Protein AF-A0A2M6ZY03-F1 (afdb_monomer_lite)

Foldseek 3Di:
DVVVVLVVFDQAFDADDFKDAFFADADDDQDVPDDRHFRKWKPQFAFAWFFFDWFQAADQQQRMGGDPDWDKDFFDADAAPPDQDPPAGRQKMKIKHKDWAPGKGWDGHFQFKGFHDKDWPPWDKTWIATQQRTIIIHTHDDGRDITMMITIIHGDPPRFRFGPPLVPQWQYDAQFDADPVLVVQLVVLLVPDDFLVRSLVSLLLVLQQQADEDNDNHPVSRVVLSCQQNPDPRHNLRSCNVVRYGHQRSSQSNSSSSSSVSGWRKMKTWTFGWKAAPPVNITGDTPLRIGMFMWTQGPVVNGTDTDGSGYPPHPSLDDPPPDPDDINHYHNDDPPPNPDHPVVVVVVVVVVVVVVVVVVADPQLVVQCVVVVHDSVVSVVVVVVVVVQQCDADPVRHGPVVVVVVVVVVVQVVQKDKDKDWDAFAWVVVVFDAFQDPVQVVVCVVVVHPIGRGGTDIDMDIDGDDDDDDPPPPPDPDDD

Structure (mmCIF, N/CA/C/O backbone):
data_AF-A0A2M6ZY03-F1
#
_entry.id   AF-A0A2M6ZY03-F1
#
loop_
_atom_site.group_PDB
_atom_site.id
_atom_site.type_symbol
_atom_site.label_atom_id
_atom_site.label_alt_id
_atom_site.label_comp_id
_atom_site.label_asym_id
_atom_site.label_entity_id
_atom_site.label_seq_id
_atom_site.pdbx_PDB_ins_code
_atom_site.Cartn_x
_atom_site.Cartn_y
_atom_site.Cartn_z
_atom_site.occupancy
_atom_site.B_iso_or_equiv
_atom_site.auth_seq_id
_atom_site.auth_comp_id
_atom_site.auth_asym_id
_atom_site.auth_atom_id
_atom_site.pdbx_PDB_model_num
ATOM 1 N N . TRP A 1 1 ? 9.428 27.928 6.603 1.00 55.44 1 TRP A N 1
ATOM 2 C CA . TRP A 1 1 ? 9.126 26.819 5.678 1.00 55.44 1 TRP A CA 1
ATOM 3 C C . TRP A 1 1 ? 8.317 25.704 6.337 1.00 55.44 1 TRP A C 1
ATOM 5 O O . TRP A 1 1 ? 7.115 25.720 6.174 1.00 55.44 1 TRP A O 1
ATOM 15 N N . ARG A 1 2 ? 8.885 24.793 7.138 1.00 58.69 2 ARG A N 1
ATOM 16 C CA . ARG A 1 2 ? 8.158 23.638 7.719 1.00 58.69 2 ARG A CA 1
ATOM 17 C C . ARG A 1 2 ? 6.901 23.964 8.543 1.00 58.69 2 ARG A C 1
ATOM 19 O O . ARG A 1 2 ? 5.843 23.416 8.270 1.00 58.69 2 ARG A O 1
ATOM 26 N N . GLU A 1 3 ? 6.987 24.869 9.520 1.00 60.25 3 GLU A N 1
ATOM 27 C CA . GLU A 1 3 ? 5.798 25.325 10.270 1.00 60.25 3 GLU A CA 1
ATOM 28 C C . GLU A 1 3 ? 4.755 25.987 9.355 1.00 60.25 3 GLU A C 1
ATOM 30 O O . GLU A 1 3 ? 3.560 25.937 9.625 1.00 60.25 3 GLU A O 1
ATOM 35 N N . GLU A 1 4 ? 5.196 26.606 8.260 1.00 63.09 4 GLU A N 1
ATOM 36 C CA . GLU A 1 4 ? 4.303 27.214 7.273 1.00 63.09 4 GLU A CA 1
ATOM 37 C C . GLU A 1 4 ? 3.677 26.164 6.348 1.00 63.09 4 GLU A C 1
ATOM 39 O O . GLU A 1 4 ? 2.534 26.339 5.949 1.00 63.09 4 GLU A O 1
ATOM 44 N N . GLU A 1 5 ? 4.375 25.069 6.036 1.00 65.12 5 GLU A N 1
ATOM 45 C CA . GLU A 1 5 ? 3.824 23.937 5.283 1.00 65.12 5 GLU A CA 1
ATOM 46 C C . GLU A 1 5 ? 2.852 23.117 6.141 1.00 65.12 5 GLU A C 1
ATOM 48 O O . GLU A 1 5 ? 1.786 22.754 5.659 1.00 65.12 5 GLU A O 1
ATOM 53 N N . LEU A 1 6 ? 3.128 22.925 7.438 1.00 65.75 6 LEU A N 1
ATOM 54 C CA . LEU A 1 6 ? 2.178 22.312 8.377 1.00 65.75 6 LEU A CA 1
ATOM 55 C C . LEU A 1 6 ? 0.903 23.150 8.544 1.00 65.75 6 LEU A C 1
ATOM 57 O O . LEU A 1 6 ? -0.185 22.592 8.638 1.00 65.75 6 LEU A O 1
ATOM 61 N N . LYS A 1 7 ? 1.006 24.486 8.509 1.00 66.25 7 LYS A N 1
ATOM 62 C CA . LYS A 1 7 ? -0.169 25.379 8.477 1.00 66.25 7 LYS A CA 1
ATOM 63 C C . LYS A 1 7 ? -0.973 25.278 7.177 1.00 66.25 7 LYS A C 1
ATOM 65 O O . LYS A 1 7 ? -2.150 25.626 7.181 1.00 66.25 7 LYS A O 1
ATOM 70 N N . LYS A 1 8 ? -0.351 24.837 6.081 1.00 69.06 8 LYS A N 1
ATOM 71 C CA . LYS A 1 8 ? -1.012 24.572 4.792 1.00 69.06 8 LYS A CA 1
ATOM 72 C C . LYS A 1 8 ? -1.469 23.121 4.651 1.00 69.06 8 LYS A C 1
ATOM 74 O O . LYS A 1 8 ? -2.085 22.796 3.639 1.00 69.06 8 LYS A O 1
ATOM 79 N N . ALA A 1 9 ? -1.144 22.254 5.613 1.00 74.00 9 ALA A N 1
ATOM 80 C CA . ALA A 1 9 ? -1.504 20.851 5.533 1.00 74.00 9 ALA A CA 1
ATOM 81 C C . ALA A 1 9 ? -3.032 20.720 5.438 1.00 74.00 9 ALA A C 1
ATOM 83 O O . ALA A 1 9 ? -3.754 21.433 6.145 1.00 74.00 9 ALA A O 1
ATOM 84 N N . PRO A 1 10 ? -3.532 19.832 4.565 1.00 80.06 10 PRO A N 1
ATOM 85 C CA . PRO A 1 10 ? -4.961 19.619 4.435 1.00 80.06 10 PRO A CA 1
ATOM 86 C C . PRO A 1 10 ? -5.534 19.171 5.779 1.00 80.06 10 PRO A C 1
ATOM 88 O O . PRO A 1 10 ? -5.029 18.252 6.416 1.00 80.06 10 PRO A O 1
ATOM 91 N N . THR A 1 11 ? -6.601 19.841 6.198 1.00 83.88 11 THR A N 1
ATOM 92 C CA . THR A 1 11 ? -7.393 19.503 7.391 1.00 83.88 11 THR A CA 1
ATOM 93 C C . THR A 1 11 ? -8.704 18.815 7.016 1.00 83.88 11 THR A C 1
ATOM 95 O O . THR A 1 11 ? -9.598 18.673 7.846 1.00 83.88 11 THR A O 1
ATOM 98 N N . ARG A 1 12 ? -8.861 18.478 5.730 1.00 85.81 12 ARG A N 1
ATOM 99 C CA . ARG A 1 12 ? -10.113 18.029 5.122 1.00 85.81 12 ARG A CA 1
ATOM 100 C C . ARG A 1 12 ? -9.847 16.951 4.083 1.00 85.81 12 ARG A C 1
ATOM 102 O O . ARG A 1 12 ? -8.774 16.974 3.472 1.00 85.81 12 ARG A O 1
ATOM 109 N N . PRO A 1 13 ? -10.809 16.039 3.876 1.00 87.94 13 PRO A N 1
ATOM 110 C CA . PRO A 1 13 ? -10.695 15.020 2.847 1.00 87.94 13 PRO A CA 1
ATOM 111 C C . PRO A 1 13 ? -10.575 15.674 1.467 1.00 87.94 13 PRO A C 1
ATOM 113 O O . PRO A 1 13 ? -11.275 16.659 1.204 1.00 87.94 13 PRO A O 1
ATOM 116 N N . PRO A 1 14 ? -9.692 15.170 0.592 1.00 84.38 14 PRO A N 1
ATOM 117 C CA . PRO A 1 14 ? -9.584 15.686 -0.760 1.00 84.38 14 PRO A CA 1
ATOM 118 C C . PRO A 1 14 ? -10.818 15.314 -1.595 1.00 84.38 14 PRO A C 1
ATOM 120 O O . PRO A 1 14 ? -11.498 14.309 -1.356 1.00 84.38 14 PRO A O 1
ATOM 123 N N . GLU A 1 15 ? -11.076 16.116 -2.627 1.00 87.00 15 GLU A N 1
ATOM 124 C CA . GLU A 1 15 ? -11.963 15.709 -3.716 1.00 87.00 15 GLU A CA 1
ATOM 125 C C . GLU A 1 15 ? -11.390 14.480 -4.432 1.00 87.00 15 GLU A C 1
ATOM 127 O O . GLU A 1 15 ? -10.179 14.219 -4.420 1.00 87.00 15 GLU A O 1
ATOM 132 N N . LYS A 1 16 ? -12.274 13.723 -5.083 1.00 85.75 16 LYS A N 1
ATOM 133 C CA . LYS A 1 16 ? -11.843 12.610 -5.923 1.00 85.75 16 LYS A CA 1
ATOM 134 C C . LYS A 1 16 ? -10.995 13.112 -7.094 1.00 85.75 16 LYS A C 1
ATOM 136 O O . LYS A 1 16 ? -11.337 14.107 -7.728 1.00 85.75 16 LYS A O 1
ATOM 141 N N . LYS A 1 17 ? -9.891 12.419 -7.380 1.00 90.06 17 LYS A N 1
ATOM 142 C CA . LYS A 1 17 ? -8.967 12.758 -8.468 1.00 90.06 17 LYS A CA 1
ATOM 143 C C . LYS A 1 17 ? -9.110 11.739 -9.589 1.00 90.06 17 LYS A C 1
ATOM 145 O O . LYS A 1 17 ? -9.357 10.573 -9.321 1.00 90.06 17 LYS A O 1
ATOM 150 N N . ASN A 1 18 ? -8.886 12.169 -10.828 1.00 91.25 18 ASN A N 1
ATOM 151 C CA . ASN A 1 18 ? -8.868 11.266 -11.988 1.00 91.25 18 ASN A CA 1
ATOM 152 C C . ASN A 1 18 ? -7.459 10.743 -12.300 1.00 91.25 18 ASN A C 1
ATOM 154 O O . ASN A 1 18 ? -7.290 9.892 -13.170 1.00 91.25 18 ASN A O 1
ATOM 158 N N . GLU A 1 19 ? -6.442 11.270 -11.615 1.00 95.00 19 GLU A N 1
ATOM 159 C CA . GLU A 1 19 ? -5.051 10.892 -11.821 1.00 95.00 19 GLU A CA 1
ATOM 160 C C . GLU A 1 19 ? -4.248 10.871 -10.519 1.00 95.00 19 GLU A C 1
ATOM 162 O O . GLU A 1 19 ? -4.507 11.642 -9.589 1.00 95.00 19 GLU A O 1
ATOM 167 N N . SER A 1 20 ? -3.239 10.002 -10.492 1.00 95.06 20 SER A N 1
ATOM 168 C CA . SER A 1 20 ? -2.201 9.944 -9.466 1.00 95.06 20 SER A CA 1
ATOM 169 C C . SER A 1 20 ? -0.833 9.970 -10.142 1.00 95.06 20 SER A C 1
ATOM 171 O O . SER A 1 20 ? -0.539 9.151 -11.017 1.00 95.06 20 SER A O 1
ATOM 173 N N . LYS A 1 21 ? 0.008 10.932 -9.759 1.00 95.50 21 LYS A N 1
ATOM 174 C CA . LYS A 1 21 ? 1.365 11.056 -10.286 1.00 95.50 21 LYS A CA 1
ATOM 175 C C . LYS A 1 21 ? 2.352 10.458 -9.287 1.00 95.50 21 LYS A C 1
ATOM 177 O O . LYS A 1 21 ? 2.546 11.069 -8.239 1.00 95.50 21 LYS A O 1
ATOM 182 N N . PRO A 1 22 ? 3.009 9.333 -9.611 1.00 95.12 22 PRO A N 1
ATOM 183 C CA . PRO A 1 22 ? 4.049 8.803 -8.753 1.00 95.12 22 PRO A CA 1
ATOM 184 C C . PRO A 1 22 ? 5.265 9.727 -8.777 1.00 95.12 22 PRO A C 1
ATOM 186 O O . PRO A 1 22 ? 5.716 10.191 -9.830 1.00 95.12 22 PRO A O 1
ATOM 189 N N . GLY A 1 23 ? 5.810 9.981 -7.601 1.00 92.81 23 GLY A N 1
ATOM 190 C CA . GLY A 1 23 ? 6.972 10.825 -7.409 1.00 92.81 23 GLY A CA 1
ATOM 191 C C . GLY A 1 23 ? 7.387 10.792 -5.953 1.00 92.81 23 GLY A C 1
ATOM 192 O O . GLY A 1 23 ? 6.607 10.386 -5.107 1.00 92.81 23 GLY A O 1
ATOM 193 N N . VAL A 1 24 ? 8.617 11.216 -5.692 1.00 91.44 24 VAL A N 1
ATOM 194 C CA . VAL A 1 24 ? 9.105 11.386 -4.330 1.00 91.44 24 VAL A CA 1
ATOM 195 C C . VAL A 1 24 ? 8.846 12.800 -3.851 1.00 91.44 24 VAL A C 1
ATOM 197 O O . VAL A 1 24 ? 9.122 13.763 -4.573 1.00 91.44 24 VAL A O 1
ATOM 200 N N . ASP A 1 25 ? 8.389 12.919 -2.612 1.00 84.69 25 ASP A N 1
ATOM 201 C CA . ASP A 1 25 ? 8.231 14.194 -1.923 1.00 84.69 25 ASP A CA 1
ATOM 202 C C . ASP A 1 25 ? 9.199 14.309 -0.739 1.00 84.69 25 ASP A C 1
ATOM 204 O O . ASP A 1 25 ? 9.613 13.300 -0.163 1.00 84.69 25 ASP A O 1
ATOM 208 N N . PRO A 1 26 ? 9.597 15.532 -0.344 1.00 78.31 26 PRO A N 1
ATOM 209 C CA . PRO A 1 26 ? 10.433 15.715 0.832 1.00 78.31 26 PRO A CA 1
ATOM 210 C C . PRO A 1 26 ? 9.731 15.179 2.076 1.00 78.31 26 PRO A C 1
ATOM 212 O O . PRO A 1 26 ? 8.672 15.674 2.465 1.00 78.31 26 PRO A O 1
ATOM 215 N N . MET A 1 27 ? 10.363 14.219 2.743 1.00 64.38 27 MET A N 1
ATOM 216 C CA . MET A 1 27 ? 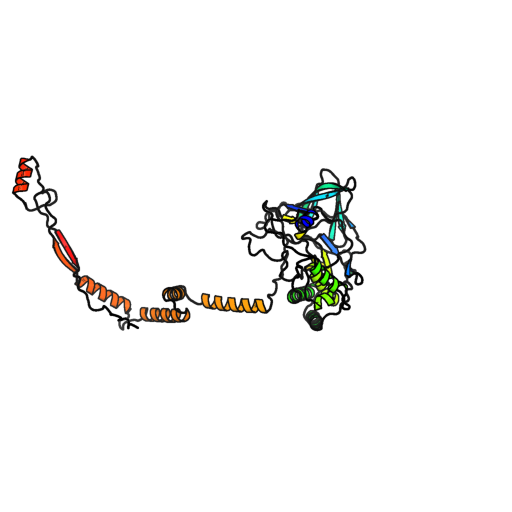9.879 13.674 4.004 1.00 64.38 27 MET A CA 1
ATOM 217 C C . MET A 1 27 ? 10.731 14.199 5.156 1.00 64.38 27 MET A C 1
ATOM 219 O O . MET A 1 27 ? 11.609 13.515 5.679 1.00 64.38 27 MET A O 1
ATOM 223 N N . GLU A 1 28 ? 10.469 15.432 5.593 1.00 51.00 28 GLU A N 1
ATOM 224 C CA . GLU A 1 28 ? 10.956 15.861 6.904 1.00 51.00 28 GLU A CA 1
ATOM 225 C C . GLU A 1 28 ? 10.028 15.312 7.992 1.00 51.00 28 GLU A C 1
ATOM 227 O O . GLU A 1 28 ? 8.909 15.794 8.176 1.00 51.00 28 GLU A O 1
ATOM 232 N N . ARG A 1 29 ? 10.525 14.311 8.737 1.00 53.88 29 ARG A N 1
ATOM 233 C CA . ARG A 1 29 ? 9.877 13.732 9.926 1.00 53.88 29 ARG A CA 1
ATOM 234 C C . ARG A 1 29 ? 9.253 14.824 10.787 1.00 53.88 29 ARG A C 1
ATOM 236 O O . ARG A 1 29 ? 9.938 15.792 11.139 1.00 53.88 29 ARG A O 1
ATOM 243 N N . LEU A 1 30 ? 7.996 14.643 11.192 1.00 54.34 30 LEU A N 1
ATOM 244 C CA . LEU A 1 30 ? 7.416 15.383 12.311 1.00 54.34 30 LEU A CA 1
ATOM 245 C C . LEU A 1 30 ? 8.394 15.322 13.505 1.00 54.34 30 LEU A C 1
ATOM 247 O O . LEU A 1 30 ? 8.978 14.273 13.773 1.00 54.34 30 LEU A O 1
ATOM 251 N N . LYS A 1 31 ? 8.671 16.458 14.160 1.00 48.88 31 LYS A N 1
ATOM 252 C CA . LYS A 1 31 ? 9.533 16.476 15.343 1.00 48.88 31 LYS A CA 1
ATOM 253 C C . LYS A 1 31 ? 8.777 15.714 16.414 1.00 48.88 31 LYS A C 1
ATOM 255 O O . LYS A 1 31 ? 7.549 15.673 16.389 1.00 48.88 31 LYS A O 1
ATOM 260 N N . GLU A 1 32 ? 9.500 15.143 17.361 1.00 42.78 32 GLU A N 1
ATOM 261 C CA . GLU A 1 32 ? 8.885 14.482 18.505 1.00 42.78 32 GLU A CA 1
ATOM 262 C C . GLU A 1 32 ? 7.852 15.422 19.164 1.00 42.78 32 GLU A C 1
ATOM 264 O O . GLU A 1 32 ? 8.189 16.503 19.646 1.00 42.78 32 GLU A O 1
ATOM 269 N N . GLY A 1 33 ? 6.570 15.048 19.089 1.00 49.72 33 GLY A N 1
ATOM 270 C CA . GLY A 1 33 ? 5.443 15.837 19.599 1.00 49.72 33 GLY A CA 1
ATOM 271 C C . GLY A 1 33 ? 4.738 16.780 18.609 1.00 49.72 33 GLY A C 1
ATOM 272 O O . GLY A 1 33 ? 3.653 17.254 18.943 1.00 49.72 33 GLY A O 1
ATOM 273 N N . GLU A 1 34 ? 5.271 17.028 17.410 1.00 56.59 34 GLU A N 1
ATOM 274 C CA . GLU A 1 34 ? 4.532 17.674 16.314 1.00 56.59 34 GLU A CA 1
ATOM 275 C C . GLU A 1 34 ? 3.674 16.618 15.603 1.00 56.59 34 GLU A C 1
ATOM 277 O O . GLU A 1 34 ? 4.161 15.540 15.278 1.00 56.59 34 GLU A O 1
ATOM 282 N N . ARG A 1 35 ? 2.396 16.900 15.331 1.00 63.41 35 ARG A N 1
ATOM 283 C CA . ARG A 1 35 ? 1.580 16.076 14.428 1.00 63.41 35 ARG A CA 1
ATOM 284 C C . ARG A 1 35 ? 0.829 16.961 13.448 1.00 63.41 35 ARG A C 1
ATOM 286 O O . ARG A 1 35 ? 0.398 18.058 13.801 1.00 63.41 35 ARG A O 1
ATOM 293 N N . ALA A 1 36 ? 0.727 16.494 12.206 1.00 73.50 36 ALA A N 1
ATOM 294 C CA . ALA A 1 36 ? -0.096 17.144 11.198 1.00 73.50 36 ALA A CA 1
ATOM 295 C C . ALA A 1 36 ? -1.566 17.136 11.657 1.00 73.50 36 ALA A C 1
ATOM 297 O O . ALA A 1 36 ? -1.976 16.209 12.363 1.00 73.50 36 ALA A O 1
ATOM 298 N N . PRO A 1 37 ? -2.358 18.157 11.294 1.00 80.81 37 PRO A N 1
ATOM 299 C CA . PRO A 1 37 ? -3.768 18.181 11.647 1.00 80.81 37 PRO A CA 1
ATOM 300 C C . PRO A 1 37 ? -4.492 16.964 11.060 1.00 80.81 37 PRO A C 1
ATOM 302 O O . PRO A 1 37 ? -4.210 16.547 9.934 1.00 80.81 37 PRO A O 1
ATOM 305 N N . ALA A 1 38 ? -5.421 16.399 11.832 1.00 87.31 38 ALA A N 1
ATOM 306 C CA . ALA A 1 38 ? -6.229 15.274 11.386 1.00 87.31 38 ALA A 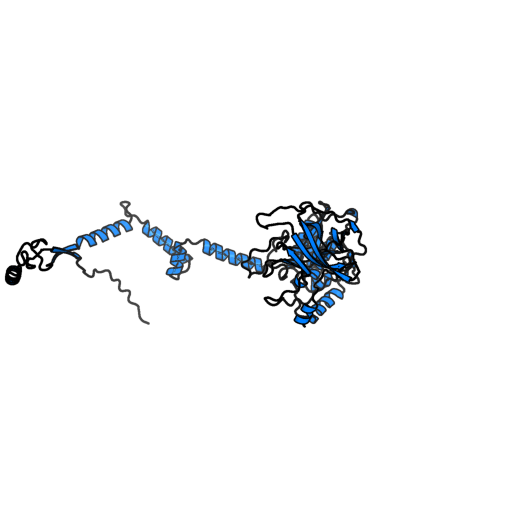CA 1
ATOM 307 C C . ALA A 1 38 ? -7.155 15.703 10.239 1.00 87.31 38 ALA A C 1
ATOM 309 O O . ALA A 1 38 ? -7.839 16.724 10.321 1.00 87.31 38 ALA A O 1
ATOM 310 N N . ILE A 1 39 ? -7.166 14.895 9.185 1.00 92.88 39 ILE A N 1
ATOM 311 C CA . ILE A 1 39 ? -8.175 14.907 8.129 1.00 92.88 39 ILE A CA 1
ATOM 312 C C . ILE A 1 39 ? -9.365 14.048 8.565 1.00 92.88 39 ILE A C 1
ATOM 314 O O . ILE A 1 39 ? -10.504 14.501 8.485 1.00 92.88 39 ILE A O 1
ATOM 318 N N . TRP A 1 40 ? -9.081 12.839 9.063 1.00 93.62 40 TRP A N 1
ATOM 319 C CA . TRP A 1 40 ? -10.055 11.969 9.720 1.00 93.62 40 TRP A CA 1
ATOM 320 C C . TRP A 1 40 ? -9.555 11.573 11.104 1.00 93.62 40 TRP A C 1
ATOM 322 O O . TRP A 1 40 ? -8.405 11.157 11.247 1.00 93.62 40 TRP A O 1
ATOM 332 N N . SER A 1 41 ? -10.427 11.637 12.101 1.00 92.44 41 SER A N 1
ATOM 333 C CA . SER A 1 41 ? -10.202 11.059 13.430 1.00 92.44 41 SER A CA 1
ATOM 334 C C . SER A 1 41 ? -10.955 9.738 13.539 1.00 92.44 41 SER A C 1
ATOM 336 O O . SER A 1 41 ? -12.113 9.669 13.144 1.00 92.44 41 SER A O 1
ATOM 338 N N . ILE A 1 42 ? -10.319 8.694 14.063 1.00 92.75 42 ILE A N 1
ATOM 339 C CA . ILE A 1 42 ? -10.819 7.315 14.062 1.00 92.75 42 ILE A CA 1
ATOM 340 C C . ILE A 1 42 ? -11.019 6.843 15.507 1.00 92.75 42 ILE A C 1
ATOM 342 O O . ILE A 1 42 ? -10.073 6.833 16.301 1.00 92.75 42 ILE A O 1
ATOM 346 N N . TYR A 1 43 ? -12.246 6.429 15.831 1.00 88.50 43 TYR A N 1
ATOM 347 C CA . TYR A 1 43 ? -12.634 5.926 17.148 1.00 88.50 43 TYR A CA 1
ATOM 348 C C . TYR A 1 43 ? -13.463 4.627 17.065 1.00 88.50 43 TYR A C 1
ATOM 350 O O . TYR A 1 43 ? -14.428 4.594 16.311 1.00 88.50 43 TYR A O 1
ATOM 358 N N . PRO A 1 44 ? -13.183 3.587 17.875 1.00 87.25 44 PRO A N 1
ATOM 359 C CA . PRO A 1 44 ? -11.983 3.445 18.695 1.00 87.25 44 PRO A CA 1
ATOM 360 C C . PRO A 1 44 ? -10.726 3.417 17.811 1.00 87.25 44 PRO A C 1
ATOM 362 O O . PRO A 1 44 ? -10.819 3.392 16.586 1.00 87.25 44 PRO A O 1
ATOM 365 N N . VAL A 1 45 ? -9.547 3.449 18.437 1.00 87.44 45 VAL A N 1
ATOM 366 C CA . VAL A 1 45 ? -8.254 3.303 17.746 1.00 87.44 45 VAL A CA 1
ATOM 367 C C . VAL A 1 45 ? -8.326 2.136 16.768 1.00 87.44 45 VAL A C 1
ATOM 369 O O . VAL A 1 45 ? -8.614 1.014 17.180 1.00 87.44 45 VAL A O 1
ATOM 372 N N . TRP A 1 46 ? -8.041 2.396 15.493 1.00 87.69 46 TRP A N 1
ATOM 373 C CA . TRP A 1 46 ? -7.955 1.358 14.476 1.00 87.69 46 TRP A CA 1
ATOM 374 C C . TRP A 1 46 ? -6.894 1.714 13.438 1.00 87.69 46 TRP A C 1
ATOM 376 O O . TRP A 1 46 ? -7.041 2.669 12.673 1.00 87.69 46 TRP A O 1
ATOM 386 N N . GLY A 1 47 ? -5.804 0.956 13.423 1.00 89.12 47 GLY A N 1
ATOM 387 C CA . GLY A 1 47 ? -4.713 1.112 12.471 1.00 89.12 47 GLY A CA 1
ATOM 388 C C . GLY A 1 47 ? -4.876 0.259 11.214 1.00 89.12 47 GLY A C 1
ATOM 389 O O . GLY A 1 47 ? -5.871 -0.442 11.017 1.00 89.12 47 GLY A O 1
ATOM 390 N N . GLY A 1 48 ? -3.855 0.288 10.366 1.00 90.06 48 GLY A N 1
ATOM 391 C CA . GLY A 1 48 ? -3.793 -0.469 9.125 1.00 90.06 48 GLY A CA 1
ATOM 392 C C . GLY A 1 48 ? -3.958 0.379 7.870 1.00 90.06 48 GLY A C 1
ATOM 393 O O . GLY A 1 48 ? -3.772 1.594 7.890 1.00 90.06 48 GLY A O 1
ATOM 394 N N . TYR A 1 49 ? -4.287 -0.296 6.772 1.00 93.50 49 TYR A N 1
ATOM 395 C CA . TYR A 1 49 ? -4.421 0.308 5.450 1.00 93.50 49 TYR A CA 1
ATOM 396 C C . TYR A 1 49 ? -5.848 0.786 5.216 1.00 93.50 49 TYR A C 1
ATOM 398 O O . TYR A 1 49 ? -6.787 -0.007 5.273 1.00 93.50 49 TYR A O 1
ATOM 406 N N . TYR A 1 50 ? -5.994 2.061 4.876 1.00 95.69 50 TYR A N 1
ATOM 407 C CA . TYR A 1 50 ? -7.254 2.683 4.500 1.00 95.69 50 TYR A CA 1
ATOM 408 C C . TYR A 1 50 ? -7.211 3.041 3.021 1.00 95.69 50 TYR A C 1
ATOM 410 O O . TYR A 1 50 ? -6.529 3.984 2.621 1.00 95.69 50 TYR A O 1
ATOM 418 N N . LYS A 1 51 ? -7.929 2.270 2.207 1.00 95.88 51 LYS A N 1
ATOM 419 C CA . LYS A 1 51 ? -8.003 2.455 0.759 1.00 95.88 51 LYS A CA 1
ATOM 420 C C . LYS A 1 51 ? -8.862 3.673 0.433 1.00 95.88 51 LYS A C 1
ATOM 422 O O . LYS A 1 51 ? -10.027 3.685 0.822 1.00 95.88 51 LYS A O 1
ATOM 427 N N . GLU A 1 52 ? -8.313 4.649 -0.289 1.00 95.31 52 GLU A N 1
ATOM 428 C CA . GLU A 1 52 ? -9.049 5.849 -0.709 1.00 95.31 52 GLU A CA 1
ATOM 429 C C . GLU A 1 52 ? -9.472 5.776 -2.182 1.00 95.31 52 GLU A C 1
ATOM 431 O O . GLU A 1 52 ? -10.656 5.912 -2.481 1.00 95.31 52 GLU A O 1
ATOM 436 N N . GLN A 1 53 ? -8.527 5.550 -3.101 1.00 95.00 53 GLN A N 1
ATOM 437 C CA . GLN A 1 53 ? -8.778 5.545 -4.548 1.00 95.00 53 GLN A CA 1
ATOM 438 C C . GLN A 1 53 ? -7.894 4.524 -5.274 1.00 95.00 53 GLN A C 1
ATOM 440 O O . GLN A 1 53 ? -6.748 4.291 -4.891 1.00 95.00 53 GLN A O 1
ATOM 445 N N . SER A 1 54 ? -8.416 3.953 -6.358 1.00 94.88 54 SER A N 1
ATOM 446 C CA . SER A 1 54 ? -7.711 3.040 -7.262 1.00 94.88 54 SER A CA 1
ATOM 447 C C . SER A 1 54 ? -7.603 3.624 -8.666 1.00 94.88 54 SER A C 1
ATOM 449 O O . SER A 1 54 ? -8.550 4.226 -9.169 1.00 94.88 54 SER A O 1
ATOM 451 N N . PHE A 1 55 ? -6.491 3.331 -9.335 1.00 95.62 55 PHE A N 1
ATOM 452 C CA . PHE A 1 55 ? -6.224 3.711 -10.717 1.00 95.62 55 PHE A CA 1
ATOM 453 C C . PHE A 1 55 ? -5.729 2.501 -11.502 1.00 95.62 55 PHE A C 1
ATOM 455 O O . PHE A 1 55 ? -4.709 1.893 -11.162 1.00 95.62 55 PHE A O 1
ATOM 462 N N . SER A 1 56 ? -6.461 2.137 -12.553 1.00 93.12 56 SER A N 1
ATOM 463 C CA . SER A 1 56 ? -6.222 0.888 -13.289 1.00 93.12 56 SER A CA 1
ATOM 464 C C . SER A 1 56 ? -5.478 1.078 -14.611 1.00 93.12 56 SER A C 1
ATOM 466 O O . SER A 1 56 ? -5.109 0.091 -15.247 1.00 93.12 56 SER A O 1
ATOM 468 N N . LYS A 1 57 ? -5.258 2.323 -15.049 1.00 94.88 57 LYS A N 1
ATOM 469 C CA . LYS A 1 57 ? -4.597 2.640 -16.320 1.00 94.88 57 LYS A CA 1
ATOM 470 C C . LYS A 1 57 ? -3.373 3.512 -16.105 1.00 94.88 57 LYS A C 1
ATOM 472 O O . LYS A 1 57 ? -3.298 4.282 -15.152 1.00 94.88 57 LYS A O 1
ATOM 477 N N . TRP A 1 58 ? -2.436 3.406 -17.036 1.00 96.69 58 TRP A N 1
ATOM 478 C CA . TRP A 1 58 ? -1.195 4.162 -17.027 1.00 96.69 58 TRP A CA 1
ATOM 479 C C . TRP A 1 58 ? -1.067 4.998 -18.300 1.00 96.69 58 TRP A C 1
ATOM 481 O O . TRP A 1 58 ? -1.234 4.490 -19.410 1.00 96.69 58 TRP A O 1
ATOM 491 N N . ASP A 1 59 ? -0.766 6.283 -18.133 1.00 96.62 59 ASP A N 1
ATOM 492 C CA . ASP A 1 59 ? -0.442 7.203 -19.218 1.00 96.62 59 ASP A CA 1
ATOM 493 C C . ASP A 1 59 ? 1.079 7.297 -19.375 1.00 96.62 59 ASP A C 1
ATOM 495 O O . ASP A 1 59 ? 1.764 7.992 -18.623 1.00 96.62 59 ASP A O 1
ATOM 499 N N . ASN A 1 60 ? 1.602 6.626 -20.400 1.00 92.88 60 ASN A N 1
ATOM 500 C CA . ASN A 1 60 ? 3.034 6.591 -20.711 1.00 92.88 60 ASN A CA 1
ATOM 501 C C . ASN A 1 60 ? 3.625 7.938 -21.140 1.00 92.88 60 ASN A C 1
ATOM 503 O O . ASN A 1 60 ? 4.838 8.117 -21.083 1.00 92.88 60 ASN A O 1
ATOM 507 N N . THR A 1 61 ? 2.799 8.876 -21.605 1.00 92.50 61 THR A N 1
ATOM 508 C CA . THR A 1 61 ? 3.287 10.185 -22.061 1.00 92.50 61 THR A CA 1
ATOM 509 C C . THR A 1 61 ? 3.499 11.113 -20.875 1.00 92.50 61 THR A C 1
ATOM 511 O O . THR A 1 61 ? 4.462 11.877 -20.837 1.00 92.50 61 THR A O 1
ATOM 514 N N . ARG A 1 62 ? 2.587 11.057 -19.901 1.00 94.44 62 ARG A N 1
ATOM 515 C CA . ARG A 1 62 ? 2.612 11.921 -18.715 1.00 94.44 62 ARG A CA 1
ATOM 516 C C . ARG A 1 62 ? 3.241 11.258 -17.489 1.00 94.44 62 ARG A C 1
ATOM 518 O O . ARG A 1 62 ? 3.517 11.964 -16.521 1.00 94.44 62 ARG A O 1
ATOM 525 N N . ASN A 1 63 ? 3.488 9.949 -17.552 1.00 96.00 63 ASN A N 1
ATOM 526 C CA . ASN A 1 63 ? 3.909 9.097 -16.441 1.00 96.00 63 ASN A CA 1
ATOM 527 C C . ASN A 1 63 ? 2.987 9.244 -15.225 1.00 96.00 63 ASN A C 1
ATOM 529 O O . ASN A 1 63 ? 3.438 9.534 -14.117 1.00 96.00 63 ASN A O 1
ATOM 533 N N . VAL A 1 64 ? 1.681 9.094 -15.451 1.00 97.12 64 VAL A N 1
ATOM 534 C CA . VAL A 1 64 ? 0.664 9.172 -14.397 1.00 97.12 64 VAL A CA 1
ATOM 535 C C . VAL A 1 64 ? -0.292 7.993 -14.481 1.00 97.12 64 VAL A C 1
ATOM 537 O O . VAL A 1 64 ? -0.628 7.512 -15.564 1.00 97.12 64 VAL A O 1
ATOM 540 N N . TRP A 1 65 ? -0.753 7.547 -13.322 1.00 97.75 65 TRP A N 1
ATOM 541 C CA . TRP A 1 65 ? -1.900 6.665 -13.217 1.00 97.75 65 TRP A CA 1
ATOM 542 C C . TRP A 1 65 ? -3.171 7.455 -13.490 1.00 97.75 65 TRP A C 1
ATOM 544 O O . TRP A 1 65 ? -3.302 8.580 -13.013 1.00 97.75 65 TRP A O 1
ATOM 554 N N . ILE A 1 66 ? -4.102 6.869 -14.236 1.00 96.06 66 ILE A N 1
ATOM 555 C CA . ILE A 1 66 ? -5.371 7.502 -14.595 1.00 96.06 66 ILE A CA 1
ATOM 556 C C . ILE A 1 66 ? -6.541 6.540 -14.423 1.00 96.06 66 ILE A C 1
ATOM 558 O O . ILE A 1 66 ? -6.394 5.315 -14.481 1.00 96.06 66 ILE A O 1
ATOM 562 N N . GLU A 1 67 ? -7.719 7.127 -14.267 1.00 91.06 67 GLU A N 1
ATOM 563 C CA . GLU A 1 67 ? -9.000 6.465 -14.458 1.00 91.06 67 GLU A CA 1
ATOM 564 C C . GLU A 1 67 ? -9.866 7.381 -15.336 1.00 91.06 67 GLU A C 1
ATOM 566 O O . GLU A 1 67 ? -10.184 8.505 -14.949 1.00 91.06 67 GLU A O 1
ATOM 571 N N . ASP A 1 68 ? -10.178 6.935 -16.557 1.00 80.81 68 ASP A N 1
ATOM 572 C CA . ASP A 1 68 ? -10.821 7.796 -17.566 1.00 80.81 68 ASP A CA 1
ATOM 573 C C . ASP A 1 68 ? -12.280 8.106 -17.213 1.00 80.81 68 ASP A C 1
ATOM 575 O O . ASP A 1 68 ? -12.770 9.210 -17.446 1.00 80.81 68 ASP A O 1
ATOM 579 N N . GLU A 1 69 ? -12.982 7.112 -16.666 1.00 85.31 69 GLU A N 1
ATOM 580 C CA . GLU A 1 69 ? -14.398 7.194 -16.333 1.00 85.31 69 GLU A CA 1
ATOM 581 C C . GLU A 1 69 ? -14.687 6.436 -15.038 1.00 85.31 69 GLU A C 1
ATOM 583 O O . GLU A 1 69 ? -14.149 5.355 -14.784 1.00 85.31 69 GLU A O 1
ATOM 588 N N . TYR A 1 70 ? -15.596 6.985 -14.235 1.00 87.94 70 TYR A N 1
ATOM 589 C CA . TYR A 1 70 ? -16.105 6.327 -13.040 1.00 87.94 70 TYR A CA 1
ATOM 590 C C . TYR A 1 70 ? -17.541 5.878 -13.254 1.00 87.94 70 TYR A C 1
ATOM 592 O O . TYR A 1 70 ? -18.420 6.675 -13.586 1.00 87.94 70 TYR A O 1
ATOM 600 N N . ILE A 1 71 ? -17.780 4.593 -13.015 1.00 89.50 71 ILE A N 1
ATOM 601 C CA . ILE A 1 71 ? -19.113 4.002 -13.050 1.00 89.50 71 ILE A CA 1
ATOM 602 C C . ILE A 1 71 ? -19.547 3.791 -11.610 1.00 89.50 71 ILE A C 1
ATOM 604 O O . ILE A 1 71 ? -19.028 2.920 -10.913 1.00 89.50 71 ILE A O 1
ATOM 608 N N . TYR A 1 72 ? -20.513 4.593 -11.175 1.00 91.81 72 TYR A N 1
ATOM 609 C CA . TYR A 1 72 ? -21.010 4.561 -9.809 1.00 91.81 72 TYR A CA 1
ATOM 610 C C . TYR A 1 72 ? -22.231 3.659 -9.655 1.00 91.81 72 TYR A C 1
ATOM 612 O O . TYR A 1 72 ? -23.089 3.547 -10.531 1.00 91.81 72 TYR A O 1
ATOM 620 N N . SER A 1 73 ? -22.317 3.045 -8.484 1.00 92.75 73 SER A N 1
ATOM 621 C CA . SER A 1 73 ? -23.494 2.347 -7.980 1.00 92.75 73 SER A CA 1
ATOM 622 C C . SER A 1 73 ? -23.753 2.766 -6.538 1.00 92.75 73 SER A C 1
ATOM 624 O O . SER A 1 73 ? -22.847 3.271 -5.875 1.00 92.75 73 SER A O 1
ATOM 626 N N . GLU A 1 74 ? -24.982 2.601 -6.051 1.00 93.44 74 GLU A N 1
ATOM 627 C CA . GLU A 1 74 ? -25.284 2.888 -4.645 1.00 93.44 74 GLU A CA 1
ATOM 628 C C . GLU A 1 74 ? -24.416 2.026 -3.721 1.00 93.44 74 GLU A C 1
ATOM 630 O O . GLU A 1 74 ? -24.204 0.837 -3.977 1.00 93.44 74 GLU A O 1
ATOM 635 N N . ALA A 1 75 ? -23.887 2.640 -2.662 1.00 92.25 75 ALA A N 1
ATOM 636 C CA . ALA A 1 75 ? -23.109 1.923 -1.666 1.00 92.25 75 ALA A CA 1
ATOM 637 C C . ALA A 1 75 ? -24.031 1.028 -0.826 1.00 92.25 75 ALA A C 1
ATOM 639 O O . ALA A 1 75 ? -24.967 1.504 -0.182 1.00 92.25 75 ALA A O 1
ATOM 640 N N . GLU A 1 76 ? -23.747 -0.272 -0.817 1.00 90.38 76 GLU A N 1
ATOM 641 C CA . GLU A 1 76 ? -24.387 -1.210 0.102 1.00 90.38 76 GLU A CA 1
ATOM 642 C C . GLU A 1 76 ? -23.951 -0.906 1.537 1.00 90.38 76 GLU A C 1
ATOM 644 O O . GLU A 1 76 ? -22.785 -0.588 1.781 1.00 90.38 76 GLU A O 1
ATOM 649 N N . THR A 1 77 ? -24.882 -1.024 2.486 1.00 93.44 77 THR A N 1
ATOM 650 C CA . THR A 1 77 ? -24.575 -0.851 3.904 1.00 93.44 77 THR A CA 1
ATOM 651 C C . THR A 1 77 ? -24.505 -2.181 4.635 1.00 93.44 77 THR A C 1
ATOM 653 O O . THR A 1 77 ? -25.235 -3.130 4.340 1.00 93.44 77 THR A O 1
ATOM 656 N N . VAL A 1 78 ? -23.624 -2.245 5.626 1.00 93.75 78 VAL A N 1
ATOM 657 C CA . VAL A 1 78 ? -23.490 -3.382 6.536 1.00 93.75 78 VAL A CA 1
ATOM 658 C C . VAL A 1 78 ? -24.007 -3.000 7.921 1.00 93.75 78 VAL A C 1
ATOM 660 O O . VAL A 1 78 ? -23.817 -1.863 8.353 1.00 93.75 78 VAL A O 1
ATOM 663 N N . PRO A 1 79 ? -24.698 -3.895 8.645 1.00 92.75 79 PRO A N 1
ATOM 664 C CA . PRO A 1 79 ? -25.087 -3.620 10.022 1.00 92.75 79 PRO A CA 1
ATOM 665 C C . PRO A 1 79 ? -23.844 -3.532 10.917 1.00 92.75 79 PRO A C 1
ATOM 667 O O . PRO A 1 79 ? -22.854 -4.220 10.668 1.00 92.75 79 PRO A O 1
ATOM 670 N N . LEU A 1 80 ? -23.919 -2.726 11.982 1.00 90.69 80 LEU A N 1
ATOM 671 C CA . LEU A 1 80 ? -22.910 -2.755 13.042 1.00 90.69 80 LEU A CA 1
ATOM 672 C C . LEU A 1 80 ? -22.775 -4.178 13.575 1.00 90.69 80 LEU A C 1
ATOM 674 O O . LEU A 1 80 ? -23.778 -4.866 13.789 1.00 90.69 80 LEU A O 1
ATOM 678 N N . SER A 1 81 ? -21.538 -4.611 13.791 1.00 85.88 81 SER A N 1
ATOM 679 C CA . SER A 1 81 ? -21.292 -5.941 14.330 1.00 85.88 81 SER A CA 1
ATOM 680 C C . SER A 1 81 ? -21.760 -6.040 15.782 1.00 85.88 81 SER A C 1
ATOM 682 O O . SER A 1 81 ? -22.198 -7.109 16.203 1.00 85.88 81 SER A O 1
ATOM 684 N N . GLY A 1 82 ? -21.655 -4.942 16.547 1.00 76.44 82 GLY A N 1
ATOM 685 C CA . GLY A 1 82 ? -21.877 -4.930 17.995 1.00 76.44 82 GLY A CA 1
ATOM 686 C C . GLY A 1 82 ? -20.893 -5.825 18.757 1.00 76.44 82 GLY A C 1
ATOM 687 O O . GLY A 1 82 ? -21.083 -6.087 19.944 1.00 76.44 82 GLY A O 1
ATOM 688 N N . ASN A 1 83 ? -19.863 -6.321 18.068 1.00 74.25 83 ASN A N 1
ATOM 689 C CA . ASN A 1 83 ? -18.926 -7.305 18.573 1.00 74.25 83 ASN A CA 1
ATOM 690 C C . ASN A 1 83 ? -17.677 -6.624 19.128 1.00 74.25 83 ASN A C 1
ATOM 692 O O . ASN A 1 83 ? -17.244 -5.562 18.678 1.00 74.25 83 ASN A O 1
ATOM 696 N N . ILE A 1 84 ? -17.068 -7.293 20.099 1.00 75.00 84 ILE A N 1
ATOM 697 C CA . ILE A 1 84 ? -15.776 -6.928 20.665 1.00 75.00 84 ILE A CA 1
ATOM 698 C C . ILE A 1 84 ? -14.836 -8.087 20.353 1.00 75.00 84 ILE A C 1
ATOM 700 O O . ILE A 1 84 ? -15.103 -9.232 20.724 1.00 75.00 84 ILE A O 1
ATOM 704 N N . ASP A 1 85 ? -13.747 -7.804 19.652 1.00 73.94 85 ASP A N 1
ATOM 705 C CA . ASP A 1 85 ? -12.655 -8.753 19.499 1.00 73.94 85 ASP A CA 1
ATOM 706 C C . ASP A 1 85 ? -11.853 -8.778 20.807 1.00 73.94 85 ASP A C 1
ATOM 708 O O . ASP A 1 85 ? -11.476 -7.744 21.356 1.00 73.94 85 ASP A O 1
ATOM 712 N N . TYR A 1 86 ? -11.598 -9.975 21.328 1.00 64.62 86 TYR A N 1
ATOM 713 C CA . TYR A 1 86 ? -10.939 -10.173 22.620 1.00 64.62 86 TYR A CA 1
ATOM 714 C C . TYR A 1 86 ? -9.504 -9.618 22.687 1.00 64.62 86 TYR A C 1
ATOM 716 O O . TYR A 1 86 ? -9.003 -9.384 23.784 1.00 64.62 86 TYR A O 1
ATOM 724 N N . LYS A 1 87 ? -8.840 -9.422 21.541 1.00 66.69 87 LYS A N 1
ATOM 725 C CA . LYS A 1 87 ? -7.514 -8.793 21.424 1.00 66.69 87 LYS A CA 1
ATOM 726 C C . LYS A 1 87 ? -7.601 -7.341 20.981 1.00 66.69 87 LYS A C 1
ATOM 728 O O . LYS A 1 87 ? -6.762 -6.545 21.379 1.00 66.69 87 LYS A O 1
ATOM 733 N N . LYS A 1 88 ? -8.566 -7.012 20.120 1.00 67.00 88 LYS A N 1
ATOM 734 C CA . LYS A 1 88 ? -8.630 -5.718 19.430 1.00 67.00 88 LYS A CA 1
ATOM 735 C C . LYS A 1 88 ? -9.644 -4.729 20.011 1.00 67.00 88 LYS A C 1
ATOM 737 O O . LYS A 1 88 ? -9.637 -3.571 19.614 1.00 67.00 88 LYS A O 1
ATOM 742 N N . GLY A 1 89 ? -10.490 -5.146 20.949 1.00 72.81 89 GLY A N 1
ATOM 743 C CA . GLY A 1 89 ? -11.561 -4.303 21.476 1.00 72.81 89 GLY A CA 1
ATOM 744 C C . GLY A 1 89 ? -12.734 -4.170 20.493 1.00 72.81 89 GLY A C 1
ATOM 745 O O . GLY A 1 89 ? -12.950 -5.068 19.673 1.00 72.81 89 GLY A O 1
ATOM 746 N N . PRO A 1 90 ? -13.548 -3.101 20.588 1.00 80.06 90 PRO A N 1
ATOM 747 C CA . PRO A 1 90 ? -14.646 -2.873 19.656 1.00 80.06 90 PRO A CA 1
ATOM 748 C C . PRO A 1 90 ? -14.108 -2.733 18.230 1.00 80.06 90 PRO A C 1
ATOM 750 O O . PRO A 1 90 ? -13.148 -2.006 17.989 1.00 80.06 90 PRO A O 1
ATOM 753 N N . ILE A 1 91 ? -14.719 -3.463 17.300 1.00 86.56 91 ILE A N 1
ATOM 754 C CA . ILE A 1 91 ? -14.257 -3.548 15.908 1.00 86.56 91 ILE A CA 1
ATOM 755 C C . ILE A 1 91 ? -15.081 -2.686 14.951 1.00 86.56 91 ILE A C 1
ATOM 757 O O . ILE A 1 91 ? -14.663 -2.493 13.816 1.00 86.56 91 ILE A O 1
ATOM 761 N N . ASP A 1 92 ? -16.232 -2.170 15.381 1.00 92.12 92 ASP A N 1
ATOM 762 C CA . ASP A 1 92 ? -16.948 -1.123 14.651 1.00 92.12 92 ASP A CA 1
ATOM 763 C C . ASP A 1 92 ? -16.219 0.209 14.869 1.00 92.12 92 ASP A C 1
ATOM 765 O O . ASP A 1 92 ? -15.881 0.536 16.009 1.00 92.12 92 ASP A O 1
ATOM 769 N N . ILE A 1 93 ? -15.975 0.965 13.796 1.00 92.88 93 ILE A N 1
ATOM 770 C CA . ILE A 1 93 ? -15.205 2.214 13.846 1.00 92.88 93 ILE A CA 1
ATOM 771 C C . ILE A 1 93 ? -16.036 3.397 13.357 1.00 92.88 93 ILE A C 1
ATOM 773 O O . ILE A 1 93 ? -16.831 3.285 12.426 1.00 92.88 93 ILE A O 1
ATOM 777 N N . THR A 1 94 ? -15.813 4.547 13.971 1.00 94.31 94 THR A N 1
ATOM 778 C CA . THR A 1 94 ? -16.370 5.842 13.603 1.00 94.31 94 THR A CA 1
ATOM 779 C C . THR A 1 94 ? -15.235 6.733 13.127 1.00 94.31 94 THR A C 1
ATOM 781 O O . THR A 1 94 ? -14.244 6.918 13.835 1.00 94.31 94 THR A O 1
ATOM 784 N N . MET A 1 95 ? -15.383 7.293 11.932 1.00 95.75 95 MET A N 1
ATOM 785 C CA . MET A 1 95 ? -14.464 8.265 11.358 1.00 95.75 95 MET A CA 1
ATOM 786 C C . MET A 1 95 ? -15.120 9.645 11.345 1.00 95.75 95 MET A C 1
ATOM 788 O O . MET A 1 95 ? -16.134 9.839 10.676 1.00 95.75 95 MET A O 1
ATOM 792 N N . ASN A 1 96 ? -14.536 10.598 12.066 1.00 94.69 96 ASN A N 1
ATOM 793 C CA . ASN A 1 96 ? -14.988 11.985 12.114 1.00 94.69 96 ASN A CA 1
ATOM 794 C C . ASN A 1 96 ? -14.139 12.866 11.192 1.00 94.69 96 ASN A C 1
ATOM 796 O O . ASN A 1 96 ? -12.911 12.768 11.211 1.00 94.69 96 ASN A O 1
ATOM 800 N N . ALA A 1 97 ? -14.778 13.744 10.420 1.00 95.19 97 ALA A N 1
ATOM 801 C CA . ALA A 1 97 ? -14.092 14.754 9.615 1.00 95.19 97 ALA A CA 1
ATOM 802 C C . ALA A 1 97 ? -14.960 15.991 9.385 1.00 95.19 97 ALA A C 1
ATOM 804 O O . ALA A 1 97 ? -16.148 16.028 9.713 1.00 95.19 97 ALA A O 1
ATOM 805 N N . ARG A 1 98 ? -14.358 17.009 8.764 1.00 93.94 98 ARG A N 1
ATOM 806 C CA . ARG A 1 98 ? -15.079 18.153 8.203 1.00 93.94 98 ARG A CA 1
ATOM 807 C C . ARG A 1 98 ? -14.999 18.135 6.686 1.00 93.94 98 ARG A C 1
ATOM 809 O O . ARG A 1 98 ? -13.907 18.091 6.123 1.00 93.94 98 ARG A O 1
ATOM 816 N N . VAL A 1 99 ? -16.155 18.212 6.039 1.00 93.56 99 VAL A N 1
ATOM 817 C CA . VAL A 1 99 ? -16.298 18.181 4.577 1.00 93.56 99 VAL A CA 1
ATOM 818 C C . VAL A 1 99 ? -17.069 19.399 4.088 1.00 93.56 99 VAL A C 1
ATOM 820 O O . VAL A 1 99 ? -17.773 20.056 4.857 1.00 93.56 99 VAL A O 1
ATOM 823 N N . PHE A 1 100 ? -16.943 19.707 2.803 1.00 92.25 100 PHE A N 1
ATOM 824 C CA . PHE A 1 100 ? -17.783 20.705 2.155 1.00 92.25 100 PHE A CA 1
ATOM 825 C C . PHE A 1 100 ? -19.070 20.066 1.634 1.00 92.25 100 PHE A C 1
ATOM 827 O O . PHE A 1 100 ? -19.044 19.018 0.990 1.00 92.25 100 PHE A O 1
ATOM 834 N N . ALA A 1 101 ? -20.206 20.709 1.898 1.00 92.38 101 ALA A N 1
ATOM 835 C CA . ALA A 1 101 ? -21.469 20.339 1.275 1.00 92.38 101 ALA A CA 1
ATOM 836 C C . ALA A 1 101 ? -21.400 20.534 -0.245 1.00 92.38 101 ALA A C 1
ATOM 838 O O . ALA A 1 101 ? -20.683 21.414 -0.727 1.00 92.38 101 ALA A O 1
ATOM 839 N N . GLY A 1 102 ? -22.162 19.722 -0.979 1.00 90.88 102 GLY A N 1
ATOM 840 C CA . GLY A 1 102 ? -22.245 19.814 -2.439 1.00 90.88 102 GLY A CA 1
ATOM 841 C C . GLY A 1 102 ? -21.045 19.230 -3.193 1.00 90.88 102 GLY A C 1
ATOM 842 O O . GLY A 1 102 ? -21.051 19.209 -4.420 1.00 90.88 102 GLY A O 1
ATOM 843 N N . GLN A 1 103 ? -20.038 18.703 -2.487 1.00 91.62 103 GLN A N 1
ATOM 844 C CA . GLN A 1 103 ? -18.848 18.106 -3.092 1.00 91.62 103 GLN A CA 1
ATOM 845 C C . GLN A 1 103 ? -18.756 16.602 -2.825 1.00 91.62 103 GLN A C 1
ATOM 847 O O . GLN A 1 103 ? -18.983 16.138 -1.706 1.00 91.62 103 GLN A O 1
ATOM 852 N N . TRP A 1 104 ? -18.392 15.845 -3.863 1.00 92.75 104 TRP A N 1
ATOM 853 C CA . TRP A 1 104 ? -18.034 14.437 -3.725 1.00 92.75 104 TRP A CA 1
ATOM 854 C C . TRP A 1 104 ? -16.626 14.323 -3.150 1.00 92.75 104 TRP A C 1
ATOM 856 O O . TRP A 1 104 ? -15.658 14.793 -3.749 1.00 92.75 104 TRP A O 1
ATOM 866 N N . VAL A 1 105 ? -16.511 13.653 -2.010 1.00 93.31 105 VAL A N 1
ATOM 867 C CA . VAL A 1 105 ? -15.223 13.361 -1.375 1.00 93.31 105 VAL A CA 1
ATOM 868 C C . VAL A 1 105 ? -14.995 11.861 -1.337 1.00 93.31 105 VAL A C 1
ATOM 870 O O . VAL A 1 105 ? -15.939 11.078 -1.196 1.00 93.31 105 VAL A O 1
ATOM 873 N N . SER A 1 106 ? -13.736 11.457 -1.483 1.00 94.06 106 SER A N 1
ATOM 874 C CA . SER A 1 106 ? -13.377 10.046 -1.343 1.00 94.06 106 SER A CA 1
ATOM 875 C C . SER A 1 106 ? -13.346 9.674 0.131 1.00 94.06 106 SER A C 1
ATOM 877 O O . SER A 1 106 ? -12.855 10.435 0.966 1.00 94.06 106 SER A O 1
ATOM 879 N N . LEU A 1 107 ? -13.906 8.512 0.450 1.00 95.94 107 LEU A N 1
ATOM 880 C CA . LEU A 1 107 ? -13.945 7.988 1.804 1.00 95.94 107 LEU A CA 1
ATOM 881 C C . LEU A 1 107 ? -12.883 6.887 1.937 1.00 95.94 107 LEU A C 1
ATOM 883 O O . LEU A 1 107 ? -13.068 5.809 1.368 1.00 95.94 107 LEU A O 1
ATOM 887 N N . PRO A 1 108 ? -11.793 7.120 2.689 1.00 96.12 108 PRO A N 1
ATOM 888 C CA . PRO A 1 108 ? -10.804 6.086 2.956 1.00 96.12 108 PRO A CA 1
ATOM 889 C C . PRO A 1 108 ? -11.390 4.995 3.865 1.00 96.12 108 PRO A C 1
ATOM 891 O O . PRO A 1 108 ? -11.841 5.282 4.972 1.00 96.12 108 PRO A O 1
ATOM 894 N N . VAL A 1 109 ? -11.381 3.735 3.414 1.00 95.44 109 VAL A N 1
ATOM 895 C CA . VAL A 1 109 ? -11.987 2.598 4.139 1.00 95.44 109 VAL A CA 1
ATOM 896 C C . VAL A 1 109 ? -11.013 1.417 4.252 1.00 95.44 109 VAL A C 1
ATOM 898 O O . VAL A 1 109 ? -10.365 1.068 3.261 1.00 95.44 109 VAL A O 1
ATOM 901 N N . PRO A 1 110 ? -10.924 0.741 5.417 1.00 94.19 110 PRO A N 1
ATOM 902 C CA . PRO A 1 110 ? -10.143 -0.488 5.560 1.00 94.19 110 PRO A CA 1
ATOM 903 C C . PRO A 1 110 ? -10.576 -1.619 4.615 1.00 94.19 110 PRO A C 1
ATOM 905 O O . PRO A 1 110 ? -11.731 -1.692 4.171 1.00 94.19 110 PRO A O 1
ATOM 908 N N . TYR A 1 111 ? -9.688 -2.582 4.353 1.00 92.31 111 TYR A N 1
ATOM 909 C CA . TYR A 1 111 ? -10.058 -3.769 3.568 1.00 92.31 111 TYR A CA 1
ATOM 910 C C . TYR A 1 111 ? -11.028 -4.678 4.326 1.00 92.31 111 TYR A C 1
ATOM 912 O O . TYR A 1 111 ? -11.764 -5.437 3.699 1.00 92.31 111 TYR A O 1
ATOM 920 N N . THR A 1 112 ? -11.069 -4.572 5.654 1.00 91.31 112 THR A N 1
ATOM 921 C CA . THR A 1 112 ? -11.917 -5.391 6.527 1.00 91.31 112 THR A CA 1
ATOM 922 C C . THR A 1 112 ? -13.293 -4.804 6.829 1.00 91.31 112 THR A C 1
ATOM 924 O O . THR A 1 112 ? -14.129 -5.523 7.372 1.00 91.31 112 THR A O 1
ATOM 927 N N . HIS A 1 113 ? -13.552 -3.534 6.499 1.00 93.81 113 HIS A N 1
ATOM 928 C CA . HIS A 1 113 ? -14.769 -2.813 6.904 1.00 93.81 113 HIS A CA 1
ATOM 929 C C . HIS A 1 113 ? -15.577 -2.316 5.714 1.00 93.81 113 HIS A C 1
ATOM 931 O O . HIS A 1 113 ? -15.020 -2.076 4.650 1.00 93.81 113 HIS A O 1
ATOM 937 N N . ASP A 1 114 ? -16.878 -2.116 5.884 1.00 95.00 114 ASP A N 1
ATOM 938 C CA . ASP A 1 114 ? -17.744 -1.462 4.899 1.00 95.00 114 ASP A CA 1
ATOM 939 C C . ASP A 1 114 ? -18.639 -0.408 5.565 1.00 95.00 114 ASP A C 1
ATOM 941 O O . ASP A 1 114 ? -18.705 -0.319 6.795 1.00 95.00 114 ASP A O 1
ATOM 945 N N . LEU A 1 115 ? -19.302 0.413 4.750 1.00 96.69 115 LEU A N 1
ATOM 946 C CA . LEU A 1 115 ? -20.136 1.513 5.235 1.00 96.69 115 LEU A CA 1
ATOM 947 C C . LEU A 1 115 ? -21.342 0.996 6.030 1.00 96.69 115 LEU A C 1
ATOM 949 O O . LEU A 1 115 ? -22.096 0.166 5.540 1.00 96.69 115 LEU A O 1
ATOM 953 N N . HIS A 1 116 ? -21.578 1.523 7.231 1.00 96.31 116 HIS A N 1
ATOM 954 C CA . HIS A 1 116 ? -22.832 1.315 7.959 1.00 96.31 116 HIS A CA 1
ATOM 955 C C . HIS A 1 116 ? -23.800 2.481 7.740 1.00 96.31 116 HIS A C 1
ATOM 957 O O . HIS A 1 116 ? -24.909 2.290 7.238 1.00 96.31 116 HIS A O 1
ATOM 963 N N . LYS A 1 117 ? -23.388 3.694 8.126 1.00 95.94 117 LYS A N 1
ATOM 964 C CA . LYS A 1 117 ? -24.178 4.925 7.978 1.00 95.94 117 LYS A CA 1
ATOM 965 C C . LYS A 1 117 ? -23.284 6.160 8.068 1.00 95.94 117 LYS A C 1
ATOM 967 O O . LYS A 1 117 ? -22.153 6.074 8.543 1.00 95.94 117 LYS A O 1
ATOM 972 N N . ILE A 1 118 ? -23.835 7.309 7.688 1.00 96.81 118 ILE A N 1
ATOM 973 C CA . ILE A 1 118 ? -23.219 8.626 7.877 1.00 96.81 118 ILE A CA 1
ATOM 974 C C . ILE A 1 118 ? -24.191 9.513 8.654 1.00 96.81 118 ILE A C 1
ATOM 976 O O . ILE A 1 118 ? -25.381 9.559 8.338 1.00 96.81 118 ILE A O 1
ATOM 980 N N . GLU A 1 119 ? -23.687 10.218 9.661 1.00 96.44 119 GLU A N 1
ATOM 981 C CA . GLU A 1 119 ? -24.401 11.276 10.374 1.00 96.44 119 GLU A CA 1
ATOM 982 C C . GLU A 1 119 ? -23.776 12.634 10.033 1.00 96.44 119 GLU A C 1
ATOM 984 O O . GLU A 1 119 ? -22.558 12.783 10.024 1.00 96.44 119 GLU A O 1
ATOM 989 N N . ALA A 1 120 ? -24.619 13.612 9.689 1.00 94.06 120 ALA A N 1
ATOM 990 C CA . ALA A 1 120 ? -24.198 14.920 9.177 1.00 94.06 120 ALA A CA 1
ATOM 991 C C . ALA A 1 120 ? -25.134 16.042 9.667 1.00 94.06 120 ALA A C 1
ATOM 993 O O . ALA A 1 120 ? -25.757 16.743 8.866 1.00 94.06 120 ALA A O 1
ATOM 994 N N . ASP A 1 121 ? -25.318 16.163 10.986 1.00 86.81 121 ASP A N 1
ATOM 995 C CA . ASP A 1 121 ? -26.162 17.192 11.624 1.00 86.81 121 ASP A CA 1
ATOM 996 C C . ASP A 1 121 ? -27.592 17.289 11.046 1.00 86.81 121 ASP A C 1
ATOM 998 O O . ASP A 1 121 ? -28.124 18.369 10.778 1.00 86.81 121 ASP A O 1
ATOM 1002 N N . GLY A 1 122 ? -28.227 16.136 10.805 1.00 85.69 122 GLY A N 1
ATOM 1003 C CA . GLY A 1 122 ? -29.589 16.049 10.261 1.00 85.69 122 GLY A CA 1
ATOM 1004 C C . GLY A 1 122 ? -29.704 16.289 8.750 1.00 85.69 122 GLY A C 1
ATOM 1005 O O . GLY A 1 122 ? -30.818 16.322 8.221 1.00 85.69 122 GLY A O 1
ATOM 1006 N N . ARG A 1 123 ? -28.583 16.439 8.038 1.00 91.75 123 ARG A N 1
ATOM 1007 C CA . ARG A 1 123 ? -28.555 16.526 6.573 1.00 91.75 123 ARG A CA 1
ATOM 1008 C C . ARG A 1 123 ? -28.603 15.147 5.936 1.00 91.75 123 ARG A C 1
ATOM 1010 O O . ARG A 1 123 ? -28.163 14.152 6.510 1.00 91.75 123 ARG A O 1
ATOM 1017 N N . LYS A 1 124 ? -29.124 15.109 4.713 1.00 94.44 124 LYS A N 1
ATOM 1018 C CA . LYS A 1 124 ? -29.077 13.918 3.871 1.00 94.44 124 LYS A CA 1
ATOM 1019 C C . LYS A 1 124 ? -27.682 13.749 3.282 1.00 94.44 124 LYS A C 1
ATOM 1021 O O . LYS A 1 124 ? -26.972 14.728 3.043 1.00 94.44 124 LYS A O 1
ATOM 1026 N N . TYR A 1 125 ? -27.330 12.501 3.022 1.00 95.00 125 TYR A N 1
ATOM 1027 C CA . TYR A 1 125 ? -26.106 12.135 2.334 1.00 95.00 125 TYR A CA 1
ATOM 1028 C C . TYR A 1 125 ? -26.416 11.171 1.193 1.00 95.00 125 TYR A C 1
ATOM 1030 O O . TYR A 1 125 ? -27.430 10.470 1.209 1.00 95.00 125 TYR A O 1
ATOM 1038 N N . GLN A 1 126 ? -25.509 11.125 0.228 1.00 95.69 126 GLN A N 1
ATOM 1039 C CA . GLN A 1 126 ? -25.441 10.088 -0.788 1.00 95.69 126 GLN A CA 1
ATOM 1040 C C . GLN A 1 126 ? -24.095 9.385 -0.647 1.00 95.69 126 GLN A C 1
ATOM 1042 O O . GLN A 1 126 ? -23.070 10.035 -0.447 1.00 95.69 126 GLN A O 1
ATOM 1047 N N . ALA A 1 127 ? -24.106 8.059 -0.733 1.00 96.69 127 ALA A N 1
ATOM 1048 C CA . ALA A 1 127 ? -22.904 7.241 -0.731 1.00 96.69 127 ALA A CA 1
ATOM 1049 C C . ALA A 1 127 ? -22.919 6.349 -1.970 1.00 96.69 127 ALA A C 1
ATOM 1051 O O . ALA A 1 127 ? -23.906 5.662 -2.247 1.00 96.69 127 ALA A O 1
ATOM 1052 N N . GLN A 1 128 ? -21.829 6.382 -2.725 1.00 95.62 128 GLN A N 1
ATOM 1053 C CA . GLN A 1 128 ? -21.673 5.607 -3.946 1.00 95.62 128 GLN A CA 1
ATOM 1054 C C . GLN A 1 128 ? -20.365 4.835 -3.919 1.00 95.62 128 GLN A C 1
ATOM 1056 O O . GLN A 1 128 ? -19.397 5.231 -3.273 1.00 95.62 128 GLN A O 1
ATOM 1061 N N . LYS A 1 129 ? -20.351 3.725 -4.648 1.00 93.31 129 LYS A N 1
ATOM 1062 C CA . LYS A 1 129 ? -19.191 2.874 -4.865 1.00 93.31 129 LYS A CA 1
ATOM 1063 C C . LYS A 1 129 ? -18.897 2.821 -6.355 1.00 93.31 129 LYS A C 1
ATOM 1065 O O . LYS A 1 129 ? -19.811 2.582 -7.150 1.00 93.31 129 LYS A O 1
ATOM 1070 N N . ASP A 1 130 ? -17.649 3.071 -6.725 1.00 91.56 130 ASP A N 1
ATOM 1071 C CA . ASP A 1 1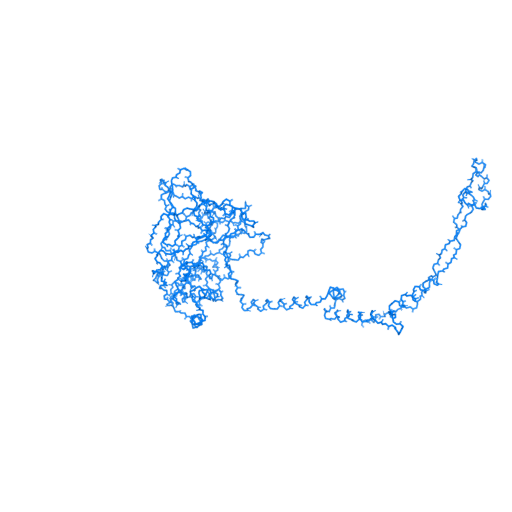30 ? -17.225 2.992 -8.121 1.00 91.56 130 ASP A CA 1
ATOM 1072 C C . ASP A 1 130 ? -16.922 1.548 -8.569 1.00 91.56 130 ASP A C 1
ATOM 1074 O O . ASP A 1 130 ? -17.022 0.590 -7.791 1.00 91.56 130 ASP A O 1
ATOM 1078 N N . GLN A 1 131 ? -16.524 1.378 -9.833 1.00 88.81 131 GLN A N 1
ATOM 1079 C CA . GLN A 1 131 ? -16.168 0.079 -10.411 1.00 88.81 131 GLN A CA 1
ATOM 1080 C C . GLN A 1 131 ? -14.991 -0.613 -9.708 1.00 88.81 131 GLN A C 1
ATOM 1082 O O . GLN A 1 131 ? -14.836 -1.833 -9.816 1.00 88.81 131 GLN A O 1
ATOM 1087 N N . ASN A 1 132 ? -14.154 0.150 -9.002 1.00 89.88 132 ASN A N 1
ATOM 1088 C CA . ASN A 1 132 ? -12.988 -0.351 -8.293 1.00 89.88 132 ASN A CA 1
ATOM 1089 C C . ASN A 1 132 ? -13.307 -0.770 -6.854 1.00 89.88 132 ASN A C 1
ATOM 1091 O O . ASN A 1 132 ? -12.497 -1.453 -6.210 1.00 89.88 132 ASN A O 1
ATOM 1095 N N . GLY A 1 133 ? -14.510 -0.434 -6.395 1.00 90.31 133 GLY A N 1
ATOM 1096 C CA . GLY A 1 133 ? -14.974 -0.657 -5.045 1.00 90.31 133 GLY A CA 1
ATOM 1097 C C . GLY A 1 133 ? -14.643 0.489 -4.092 1.00 90.31 133 GLY A C 1
ATOM 1098 O O . GLY A 1 133 ? -14.732 0.276 -2.883 1.00 90.31 133 GLY A O 1
ATOM 1099 N N . ASP A 1 134 ? -14.263 1.654 -4.616 1.00 93.25 134 ASP A N 1
ATOM 1100 C CA . ASP A 1 134 ? -13.886 2.822 -3.825 1.00 93.25 134 ASP A CA 1
ATOM 1101 C C . ASP A 1 134 ? -15.125 3.653 -3.501 1.00 93.25 134 ASP A C 1
ATOM 1103 O O . ASP A 1 134 ? -16.004 3.849 -4.348 1.00 93.25 134 ASP A O 1
ATOM 1107 N N . LEU A 1 135 ? -15.215 4.098 -2.248 1.00 95.00 135 LEU A N 1
ATOM 1108 C CA . LEU A 1 135 ? -16.383 4.795 -1.729 1.00 95.00 135 LEU A CA 1
ATOM 1109 C C . LEU A 1 135 ? -16.220 6.303 -1.881 1.00 95.00 135 LEU A C 1
ATOM 1111 O O . LEU A 1 135 ? -15.190 6.881 -1.538 1.00 95.00 135 LEU A O 1
ATOM 1115 N N . VAL A 1 136 ? -17.282 6.943 -2.353 1.00 95.31 136 VAL A N 1
ATOM 1116 C CA . VAL A 1 136 ? -17.415 8.395 -2.395 1.00 95.31 136 VAL A CA 1
ATOM 1117 C C . VAL A 1 136 ? -18.686 8.807 -1.677 1.00 95.31 136 VAL A C 1
ATOM 1119 O O . VAL A 1 136 ? -19.701 8.104 -1.721 1.00 95.31 136 VAL A O 1
ATOM 1122 N N . ILE A 1 137 ? -18.627 9.949 -1.005 1.00 96.12 137 ILE A N 1
ATOM 1123 C CA . ILE A 1 137 ? -19.749 10.485 -0.240 1.00 96.12 137 ILE A CA 1
ATOM 1124 C C . ILE A 1 137 ? -20.018 11.931 -0.647 1.00 96.12 137 ILE A C 1
ATOM 1126 O O . ILE A 1 137 ? -19.096 12.683 -0.962 1.00 96.12 137 ILE A O 1
ATOM 1130 N N . LEU A 1 138 ? -21.291 12.307 -0.626 1.00 95.00 138 LEU A N 1
ATOM 1131 C CA . LEU A 1 138 ? -21.777 13.658 -0.879 1.00 95.00 138 LEU A CA 1
ATOM 1132 C C . LEU A 1 138 ? -22.743 14.037 0.239 1.00 95.00 138 LEU A C 1
ATOM 1134 O O . LEU A 1 138 ? -23.718 13.325 0.483 1.00 95.00 138 LEU A O 1
ATOM 1138 N N . ILE A 1 139 ? -22.499 15.169 0.895 1.00 95.25 139 ILE A N 1
ATOM 1139 C CA . ILE A 1 139 ? -23.422 15.727 1.888 1.00 95.25 139 ILE A CA 1
ATOM 1140 C C . ILE A 1 139 ? -24.249 16.830 1.236 1.00 95.25 139 ILE A C 1
ATOM 1142 O O . ILE A 1 139 ? -23.698 17.777 0.669 1.00 95.25 139 ILE A O 1
ATOM 1146 N N . GLU A 1 140 ? -25.575 16.729 1.333 1.00 93.31 140 GLU A N 1
ATOM 1147 C CA . GLU A 1 140 ? -26.473 17.731 0.760 1.00 93.31 140 GLU A CA 1
ATOM 1148 C C . GLU A 1 140 ? -26.370 19.069 1.514 1.00 93.31 140 GLU A C 1
ATOM 1150 O O . GLU A 1 140 ? -26.351 19.150 2.753 1.00 93.31 140 GLU A O 1
ATOM 1155 N N . GLY A 1 141 ? -26.316 20.163 0.758 1.00 88.81 141 GLY A N 1
ATOM 1156 C CA . GLY A 1 141 ? -26.225 21.503 1.314 1.00 88.81 141 GLY A CA 1
ATOM 1157 C C . GLY A 1 141 ? -25.819 22.555 0.299 1.00 88.81 141 GLY A C 1
ATOM 1158 O O . GLY A 1 141 ? -25.654 22.266 -0.875 1.00 88.81 141 GLY A O 1
ATOM 1159 N N . GLU A 1 142 ? -25.667 23.781 0.791 1.00 87.75 142 GLU A N 1
ATOM 1160 C CA . GLU A 1 142 ? -25.081 24.888 0.037 1.00 87.75 142 GLU A CA 1
ATOM 1161 C C . GLU A 1 142 ? -23.595 24.623 -0.229 1.00 87.75 142 GLU A C 1
ATOM 1163 O O . GLU A 1 142 ? -22.838 24.365 0.715 1.00 87.75 142 GLU A O 1
ATOM 1168 N N . ASP A 1 143 ? -23.206 24.690 -1.502 1.00 85.75 143 ASP A N 1
ATOM 1169 C CA . ASP A 1 143 ? -21.847 24.423 -1.967 1.00 85.75 143 ASP A CA 1
ATOM 1170 C C . ASP A 1 143 ? -20.806 25.224 -1.174 1.00 85.75 143 ASP A C 1
ATOM 1172 O O . ASP A 1 143 ? -20.931 26.434 -0.968 1.00 85.75 143 ASP A O 1
ATOM 1176 N N . GLY A 1 144 ? -19.761 24.538 -0.710 1.00 81.38 144 GLY A N 1
ATOM 1177 C CA . GLY A 1 144 ? -18.656 25.161 0.025 1.00 81.38 144 GLY A CA 1
ATOM 1178 C C . GLY A 1 144 ? -18.947 25.454 1.502 1.00 81.38 144 GLY A C 1
ATOM 1179 O O . GLY A 1 144 ? -18.061 25.935 2.214 1.00 81.38 144 GLY A O 1
ATOM 1180 N N . LYS A 1 145 ? -20.140 25.123 2.015 1.00 89.31 145 LYS A N 1
ATOM 1181 C CA . LYS A 1 145 ? -20.403 25.155 3.459 1.00 89.31 145 LYS A CA 1
ATOM 1182 C C . LYS A 1 145 ? -19.743 23.966 4.155 1.00 89.31 145 LYS A C 1
ATOM 1184 O O . LYS A 1 145 ? -19.977 22.820 3.792 1.00 89.31 145 LYS A O 1
ATOM 1189 N N . GLU A 1 146 ? -18.962 24.242 5.193 1.00 91.56 146 GLU A N 1
ATOM 1190 C CA . GLU A 1 146 ? -18.301 23.219 6.009 1.00 91.56 146 GLU A CA 1
ATOM 1191 C C . GLU A 1 146 ? -19.289 22.533 6.966 1.00 91.56 146 GLU A C 1
ATOM 1193 O O . GLU A 1 146 ? -20.102 23.197 7.618 1.00 91.56 146 GLU A O 1
ATOM 1198 N N . ILE A 1 147 ? -19.221 21.203 7.033 1.00 92.69 147 ILE A N 1
ATOM 1199 C CA . ILE A 1 147 ? -20.101 20.345 7.833 1.00 92.69 147 ILE A CA 1
ATOM 1200 C C . ILE A 1 147 ? -19.249 19.282 8.528 1.00 92.69 147 ILE A C 1
ATOM 1202 O O . ILE A 1 147 ? -18.379 18.678 7.898 1.00 92.69 147 ILE A O 1
ATOM 1206 N N . GLY A 1 148 ? -19.497 19.060 9.820 1.00 94.38 148 GLY A N 1
ATOM 1207 C CA . GLY A 1 148 ? -18.939 17.924 10.551 1.00 94.38 148 GLY A CA 1
ATOM 1208 C C . GLY A 1 148 ? -19.710 16.648 10.226 1.00 94.38 148 GLY A C 1
ATOM 1209 O O . GLY A 1 148 ? -20.939 16.669 10.172 1.00 94.38 148 GLY A O 1
ATOM 1210 N N . ILE A 1 149 ? -18.995 15.554 9.988 1.00 96.31 149 ILE A N 1
ATOM 1211 C CA . ILE A 1 149 ? -19.602 14.256 9.698 1.00 96.31 149 ILE A CA 1
ATOM 1212 C C . ILE A 1 149 ? -19.008 13.163 10.569 1.00 96.31 149 ILE A C 1
ATOM 1214 O O . ILE A 1 149 ? -17.808 13.175 10.838 1.00 96.31 149 ILE A O 1
ATOM 1218 N N . ASP A 1 150 ? -19.851 12.197 10.921 1.00 97.00 150 ASP A N 1
ATOM 1219 C CA . ASP A 1 150 ? -19.465 10.934 11.538 1.00 97.00 150 ASP A CA 1
ATOM 1220 C C . ASP A 1 150 ? -19.822 9.787 10.593 1.00 97.00 150 ASP A C 1
ATOM 1222 O O . ASP A 1 150 ? -20.988 9.550 10.266 1.00 97.00 150 ASP A O 1
ATOM 1226 N N . VAL A 1 151 ? -18.802 9.071 10.131 1.00 97.31 151 VAL A N 1
ATOM 1227 C CA . VAL A 1 151 ? -18.942 7.914 9.248 1.00 97.31 151 VAL A CA 1
ATOM 1228 C C . VAL A 1 151 ? -18.744 6.651 10.066 1.00 97.31 151 VAL A C 1
ATOM 1230 O O . VAL A 1 151 ? -17.667 6.411 10.599 1.00 97.31 151 VAL A O 1
ATOM 1233 N N . PHE A 1 152 ? -19.774 5.821 10.140 1.00 96.38 152 PHE A N 1
ATOM 1234 C CA . PHE A 1 152 ? -19.738 4.562 10.870 1.00 96.38 152 PHE A CA 1
ATOM 1235 C C . PHE A 1 152 ? -19.415 3.436 9.894 1.00 96.38 152 PHE A C 1
ATOM 1237 O O . PHE A 1 152 ? -20.116 3.262 8.893 1.00 96.38 152 PHE A O 1
ATOM 1244 N N . LEU A 1 153 ? -18.381 2.660 10.195 1.00 96.56 153 LEU A N 1
ATOM 1245 C CA . LEU A 1 153 ? -17.928 1.518 9.412 1.00 96.56 153 LEU A CA 1
ATOM 1246 C C . LEU A 1 153 ? -17.972 0.259 10.278 1.00 96.56 153 LEU A C 1
ATOM 1248 O O . LEU A 1 153 ? -17.528 0.268 11.427 1.00 96.56 153 LEU A O 1
ATOM 1252 N N . ALA A 1 154 ? -18.464 -0.840 9.714 1.00 94.81 154 ALA A N 1
ATOM 1253 C CA . ALA A 1 154 ? -18.536 -2.124 10.406 1.00 94.81 154 ALA A CA 1
ATOM 1254 C C . ALA A 1 154 ? -17.705 -3.189 9.676 1.00 94.81 154 ALA A C 1
ATOM 1256 O O . ALA A 1 154 ? -17.574 -3.128 8.449 1.00 94.81 154 ALA A O 1
ATOM 1257 N N . PRO A 1 155 ? -17.152 -4.185 10.386 1.00 92.31 155 PRO A N 1
ATOM 1258 C CA . PRO A 1 155 ? -16.444 -5.291 9.766 1.00 92.31 155 PRO A CA 1
ATOM 1259 C C . PRO A 1 155 ? -17.341 -6.064 8.801 1.00 92.31 155 PRO A C 1
ATOM 1261 O O . PRO A 1 155 ? -18.455 -6.466 9.137 1.00 92.31 155 PRO A O 1
ATOM 1264 N N . ASN A 1 156 ? -16.810 -6.352 7.620 1.00 91.50 156 ASN A N 1
ATOM 1265 C CA . ASN A 1 156 ? -17.464 -7.167 6.615 1.00 91.50 156 ASN A CA 1
ATOM 1266 C C . ASN A 1 156 ? -16.531 -8.323 6.214 1.00 91.50 156 ASN A C 1
ATOM 1268 O O . ASN A 1 156 ? -15.712 -8.166 5.306 1.00 91.50 156 ASN A O 1
ATOM 1272 N N . PRO A 1 157 ? -16.647 -9.509 6.844 1.00 85.44 157 PRO A N 1
ATOM 1273 C CA . PRO A 1 157 ? -15.788 -10.657 6.533 1.00 85.44 157 PRO A CA 1
ATOM 1274 C C . PRO A 1 157 ? -16.005 -11.199 5.112 1.00 85.44 157 PRO A C 1
ATOM 1276 O O . PRO A 1 157 ? -15.183 -11.957 4.604 1.00 85.44 157 PRO A O 1
ATOM 1279 N N . ASN A 1 158 ? -17.108 -10.812 4.467 1.00 85.75 158 ASN A N 1
ATOM 1280 C CA . ASN A 1 158 ? -17.427 -11.175 3.093 1.00 85.75 158 ASN A CA 1
ATOM 1281 C C . ASN A 1 158 ? -17.029 -10.085 2.089 1.00 85.75 158 ASN A C 1
ATOM 1283 O O . ASN A 1 158 ? -17.300 -10.254 0.897 1.00 85.75 158 ASN A O 1
ATOM 1287 N N . LYS A 1 159 ? -16.404 -8.984 2.536 1.00 89.00 159 LYS A N 1
ATOM 1288 C CA . LYS A 1 159 ? -15.950 -7.915 1.649 1.00 89.00 159 LYS A CA 1
ATOM 1289 C C . LYS A 1 159 ? -14.931 -8.482 0.675 1.00 89.00 159 LYS A C 1
ATOM 1291 O O . LYS A 1 159 ? -13.900 -9.032 1.055 1.00 89.00 159 LYS A O 1
ATOM 1296 N N . LYS A 1 160 ? -15.246 -8.347 -0.607 1.00 86.88 160 LYS A N 1
ATOM 1297 C CA . LYS A 1 160 ? -14.377 -8.744 -1.709 1.00 86.88 160 LYS A CA 1
ATOM 1298 C C . LYS A 1 160 ? -14.321 -7.612 -2.712 1.00 86.88 160 LYS A C 1
ATOM 1300 O O . LYS A 1 160 ? -15.346 -7.029 -3.064 1.00 86.88 160 LYS A O 1
ATOM 1305 N N . PHE A 1 161 ? -13.124 -7.339 -3.207 1.00 87.69 161 PHE A N 1
ATOM 1306 C CA . PHE A 1 161 ? -12.913 -6.391 -4.290 1.00 87.69 161 PHE A CA 1
ATOM 1307 C C . PHE A 1 161 ? -13.030 -7.144 -5.612 1.00 87.69 161 PHE A C 1
ATOM 1309 O O . PHE A 1 161 ? -12.042 -7.567 -6.205 1.00 87.69 161 PHE A O 1
ATOM 1316 N N . ILE A 1 162 ? -14.269 -7.388 -6.029 1.00 85.44 162 ILE A N 1
ATOM 1317 C CA . ILE A 1 162 ? -14.593 -8.036 -7.303 1.00 85.44 162 ILE A CA 1
ATOM 1318 C C . ILE A 1 162 ? -14.881 -6.978 -8.370 1.00 85.44 162 ILE A C 1
ATOM 1320 O O . ILE A 1 162 ? -15.340 -5.885 -8.052 1.00 85.44 162 ILE A O 1
ATOM 1324 N N . SER A 1 163 ? -14.669 -7.320 -9.640 1.00 77.12 163 SER A N 1
ATOM 1325 C CA . SER A 1 163 ? -15.191 -6.533 -10.761 1.00 77.12 163 SER A CA 1
ATOM 1326 C C . SER A 1 163 ? -16.359 -7.266 -11.402 1.00 77.12 163 SER A C 1
ATOM 1328 O O . SER A 1 163 ? -16.258 -8.460 -11.698 1.00 77.12 163 SER A O 1
ATOM 1330 N N . ARG A 1 164 ? -17.452 -6.538 -11.662 1.00 68.88 164 ARG A N 1
ATOM 1331 C CA . ARG A 1 164 ? -18.601 -7.049 -12.431 1.00 68.88 164 ARG A CA 1
ATOM 1332 C C . ARG A 1 164 ? -18.199 -7.425 -13.858 1.00 68.88 164 ARG A C 1
ATOM 1334 O O . ARG A 1 164 ? -18.783 -8.328 -14.444 1.00 68.88 164 ARG A O 1
ATOM 1341 N N . GLU A 1 165 ? -17.160 -6.784 -14.381 1.00 75.69 165 GLU A N 1
ATOM 1342 C CA . GLU A 1 165 ? -16.635 -6.990 -15.726 1.00 75.69 165 GLU A CA 1
ATOM 1343 C C . GLU A 1 165 ? -15.262 -7.665 -15.658 1.00 75.69 165 GLU A C 1
ATOM 1345 O O . GLU A 1 165 ? -14.279 -7.179 -16.211 1.00 75.69 165 GLU A O 1
ATOM 1350 N N . SER A 1 166 ? -15.177 -8.799 -14.952 1.00 77.31 166 SER A N 1
ATOM 1351 C CA . SER A 1 166 ? -13.905 -9.514 -14.752 1.00 77.31 166 SER A CA 1
ATOM 1352 C C . SER A 1 166 ? -13.185 -9.905 -16.052 1.00 77.31 166 SER A C 1
ATOM 1354 O O . SER A 1 166 ? -11.970 -10.082 -16.047 1.00 77.31 166 SER A O 1
ATOM 1356 N N . GLU A 1 167 ? -13.915 -10.004 -17.165 1.00 77.31 167 GLU A N 1
ATOM 1357 C CA . GLU A 1 167 ? -13.379 -10.261 -18.507 1.00 77.31 167 GLU A CA 1
ATOM 1358 C C . GLU A 1 167 ? -12.639 -9.055 -19.102 1.00 77.31 167 GLU A C 1
ATOM 1360 O O . GLU A 1 167 ? -11.782 -9.229 -19.963 1.00 77.31 167 GLU A O 1
ATOM 1365 N N . LYS A 1 168 ? -12.935 -7.837 -18.629 1.00 83.69 168 LYS A N 1
ATOM 1366 C CA . LYS A 1 168 ? -12.252 -6.602 -19.039 1.00 83.69 168 LYS A CA 1
ATOM 1367 C C . LYS A 1 168 ? -11.007 -6.304 -18.203 1.00 83.69 168 LYS A C 1
ATOM 1369 O O . LYS A 1 168 ? -10.306 -5.337 -18.484 1.00 83.69 168 LYS A O 1
ATOM 1374 N N . ILE A 1 169 ? -10.722 -7.114 -17.181 1.00 89.62 169 ILE A N 1
ATOM 1375 C CA . ILE A 1 169 ? -9.515 -6.959 -16.370 1.00 89.62 169 ILE A CA 1
ATOM 1376 C C . ILE A 1 169 ? -8.310 -7.427 -17.181 1.00 89.62 169 ILE A C 1
ATOM 1378 O O . ILE A 1 169 ? -8.132 -8.618 -17.439 1.00 89.62 169 ILE A O 1
ATOM 1382 N N . VAL A 1 170 ? -7.462 -6.470 -17.536 1.00 92.81 170 VAL A N 1
ATOM 1383 C CA . VAL A 1 170 ? -6.236 -6.678 -18.306 1.00 92.81 170 VAL A CA 1
ATOM 1384 C C . VAL A 1 170 ? -5.056 -6.019 -17.601 1.00 92.81 170 VAL A C 1
ATOM 1386 O O . VAL A 1 170 ? -5.235 -5.148 -16.751 1.00 92.81 170 VAL A O 1
ATOM 1389 N N . ALA A 1 171 ? -3.842 -6.462 -17.926 1.00 96.25 171 ALA A N 1
ATOM 1390 C CA . ALA A 1 171 ? -2.637 -5.772 -17.487 1.00 96.25 171 ALA A CA 1
ATOM 1391 C C . ALA A 1 171 ? -2.574 -4.364 -18.109 1.00 96.25 171 ALA A C 1
ATOM 1393 O O . ALA A 1 171 ? -2.873 -4.232 -19.300 1.00 96.25 171 ALA A O 1
ATOM 1394 N N . PRO A 1 172 ? -2.208 -3.325 -17.336 1.00 95.50 172 PRO A N 1
ATOM 1395 C CA . PRO A 1 172 ? -2.017 -1.991 -17.887 1.00 95.50 172 PRO A CA 1
ATOM 1396 C C . PRO A 1 172 ? -0.836 -1.982 -18.866 1.00 95.50 172 PRO A C 1
ATOM 1398 O O . PRO A 1 172 ? 0.146 -2.700 -18.676 1.00 95.50 172 PRO A O 1
ATOM 1401 N N . ASP A 1 173 ? -0.918 -1.157 -19.909 1.00 95.62 173 ASP A N 1
ATOM 1402 C CA . ASP A 1 173 ? 0.184 -0.977 -20.855 1.00 95.62 173 ASP A CA 1
ATOM 1403 C C . ASP A 1 173 ? 1.235 -0.023 -20.273 1.00 95.62 173 ASP A C 1
ATOM 1405 O O . ASP A 1 173 ? 1.052 1.196 -20.251 1.00 95.62 173 ASP A O 1
ATOM 1409 N N . MET A 1 174 ? 2.327 -0.596 -19.768 1.00 96.62 174 MET A N 1
ATOM 1410 C CA . MET A 1 174 ? 3.411 0.125 -19.096 1.00 96.62 174 MET A CA 1
ATOM 1411 C C . MET A 1 174 ? 4.775 -0.219 -19.734 1.00 96.62 174 MET A C 1
ATOM 1413 O O . MET A 1 174 ? 5.582 -0.938 -19.135 1.00 96.62 174 MET A O 1
ATOM 1417 N N . PRO A 1 175 ? 5.051 0.215 -20.979 1.00 94.38 175 PRO A N 1
ATOM 1418 C CA . PRO A 1 175 ? 6.338 0.032 -21.638 1.00 94.38 175 PRO A CA 1
ATOM 1419 C C . PRO A 1 175 ? 7.493 0.571 -20.793 1.00 94.38 175 PRO A C 1
ATOM 1421 O O . PRO A 1 175 ? 7.493 1.712 -20.331 1.00 94.38 175 PRO A O 1
ATOM 1424 N N . SER A 1 176 ? 8.506 -0.269 -20.593 1.00 95.62 176 SER A N 1
ATOM 1425 C CA . SER A 1 176 ? 9.763 0.099 -19.944 1.00 95.62 176 SER A CA 1
ATOM 1426 C C . SER A 1 176 ? 10.884 -0.865 -20.328 1.00 95.62 176 SER A C 1
ATOM 1428 O O . SER A 1 176 ? 10.674 -2.083 -20.470 1.00 95.62 176 SER A O 1
ATOM 1430 N N . ASP A 1 177 ? 12.083 -0.303 -20.450 1.00 97.12 177 ASP A N 1
ATOM 1431 C CA . ASP A 1 177 ? 13.317 -1.030 -20.717 1.00 97.12 177 ASP A CA 1
ATOM 1432 C C . ASP A 1 177 ? 14.079 -1.250 -19.413 1.00 97.12 177 ASP A C 1
ATOM 1434 O O . ASP A 1 177 ? 14.581 -0.318 -18.786 1.00 97.12 177 ASP A O 1
ATOM 1438 N N . PHE A 1 178 ? 14.167 -2.513 -19.006 1.00 97.88 178 PHE A N 1
ATOM 1439 C CA . PHE A 1 178 ? 14.811 -2.917 -17.761 1.00 97.88 178 PHE A CA 1
ATOM 1440 C C . PHE A 1 178 ? 16.235 -3.417 -17.989 1.00 97.88 178 PHE A C 1
ATOM 1442 O O . PHE A 1 178 ? 16.587 -3.854 -19.089 1.00 97.88 178 PHE A O 1
ATOM 1449 N N . SER A 1 179 ? 17.041 -3.412 -16.929 1.00 97.25 179 SER A N 1
ATOM 1450 C CA . SER A 1 179 ? 18.355 -4.052 -16.928 1.00 97.25 179 SER A CA 1
ATOM 1451 C C . SER A 1 179 ? 18.273 -5.554 -17.244 1.00 97.25 179 SER A C 1
ATOM 1453 O O . SER A 1 179 ? 17.242 -6.211 -17.058 1.00 97.25 179 SER A O 1
ATOM 1455 N N . GLU A 1 180 ? 19.384 -6.128 -17.712 1.00 97.56 180 GLU A N 1
ATOM 1456 C CA . GLU A 1 180 ? 19.482 -7.571 -17.979 1.00 97.56 180 GLU A CA 1
ATOM 1457 C C . GLU A 1 180 ? 19.180 -8.411 -16.733 1.00 97.56 180 GLU A C 1
ATOM 1459 O O . GLU A 1 180 ? 18.534 -9.455 -16.828 1.00 97.56 180 GLU A O 1
ATOM 1464 N N . GLU A 1 181 ? 19.605 -7.938 -15.560 1.00 97.12 181 GLU A N 1
ATOM 1465 C CA . GLU A 1 181 ? 19.343 -8.584 -14.276 1.00 97.12 181 GLU A CA 1
ATOM 1466 C C . GLU A 1 181 ? 17.837 -8.691 -14.002 1.00 97.12 181 GLU A C 1
ATOM 1468 O O . GLU A 1 181 ? 17.331 -9.784 -13.730 1.00 97.12 181 GLU A O 1
ATOM 1473 N N . THR A 1 182 ? 17.114 -7.578 -14.148 1.00 98.06 182 THR A N 1
ATOM 1474 C CA . THR A 1 182 ? 15.661 -7.515 -13.964 1.00 98.06 182 THR A CA 1
ATOM 1475 C C . THR A 1 182 ? 14.940 -8.401 -14.968 1.00 98.06 182 THR A C 1
ATOM 1477 O O . THR A 1 182 ? 14.111 -9.222 -14.574 1.00 98.06 182 THR A O 1
ATOM 1480 N N . ASN A 1 183 ? 15.298 -8.333 -16.254 1.00 98.38 183 ASN A N 1
ATOM 1481 C CA . ASN A 1 183 ? 14.691 -9.190 -17.275 1.00 98.38 183 ASN A CA 1
ATOM 1482 C C . ASN A 1 183 ? 14.921 -10.682 -16.978 1.00 98.38 183 ASN A C 1
ATOM 1484 O O . ASN A 1 183 ? 13.974 -11.471 -17.001 1.00 98.38 183 ASN A O 1
ATOM 1488 N N . LYS A 1 184 ? 16.146 -11.071 -16.603 1.00 98.19 184 LYS A N 1
ATOM 1489 C CA . LYS A 1 184 ? 16.466 -12.452 -16.217 1.00 98.19 184 LYS A CA 1
ATOM 1490 C C . LYS A 1 184 ? 15.656 -12.904 -15.001 1.00 98.19 184 LYS A C 1
ATOM 1492 O O . LYS A 1 184 ? 15.195 -14.047 -14.962 1.00 98.19 184 LYS A O 1
ATOM 1497 N N . LYS A 1 185 ? 15.447 -12.019 -14.021 1.00 98.06 185 LYS A N 1
ATOM 1498 C CA . LYS A 1 185 ? 14.621 -12.328 -12.850 1.00 98.06 185 LYS A CA 1
ATOM 1499 C C . LYS A 1 185 ? 13.149 -12.509 -13.213 1.00 98.06 185 LYS A C 1
ATOM 1501 O O . LYS A 1 185 ? 12.520 -13.453 -12.733 1.00 98.06 185 LYS A O 1
ATOM 1506 N N . LEU A 1 186 ? 12.603 -11.655 -14.076 1.00 98.19 186 LEU A N 1
ATOM 1507 C CA . LEU A 1 186 ? 11.229 -11.791 -14.563 1.00 98.19 186 LEU A CA 1
ATOM 1508 C C . LEU A 1 186 ? 11.033 -13.107 -15.328 1.00 98.19 186 LEU A C 1
ATOM 1510 O O . LEU A 1 186 ? 10.050 -13.808 -15.087 1.00 98.19 186 LEU A O 1
ATOM 1514 N N . GLU A 1 187 ? 11.989 -13.505 -16.172 1.00 98.12 187 GLU A N 1
ATOM 1515 C CA . GLU A 1 187 ? 11.959 -14.809 -16.846 1.00 98.12 187 GLU A CA 1
ATOM 1516 C C . GLU A 1 187 ? 11.971 -15.986 -15.860 1.00 98.12 187 GLU A C 1
ATOM 1518 O O . GLU A 1 187 ? 11.210 -16.946 -16.017 1.00 98.12 187 GLU A O 1
ATOM 1523 N N . GLU A 1 188 ? 12.815 -15.924 -14.826 1.00 98.12 188 GLU A N 1
ATOM 1524 C CA . GLU A 1 188 ? 12.866 -16.933 -13.764 1.00 98.12 188 GLU A CA 1
ATOM 1525 C C . GLU A 1 188 ? 11.513 -17.047 -13.045 1.00 98.12 188 GLU A C 1
ATOM 1527 O O . GLU A 1 188 ? 11.003 -18.153 -12.841 1.00 98.12 188 GLU A O 1
ATOM 1532 N N . ILE A 1 189 ? 10.899 -15.915 -12.686 1.00 97.88 189 ILE A N 1
ATOM 1533 C CA . ILE A 1 189 ? 9.590 -15.872 -12.022 1.00 97.88 189 ILE A CA 1
ATOM 1534 C C . ILE A 1 189 ? 8.504 -16.445 -12.940 1.00 97.88 189 ILE A C 1
ATOM 1536 O O . ILE A 1 189 ? 7.708 -17.277 -12.497 1.00 97.88 189 ILE A O 1
ATOM 1540 N N . ALA A 1 190 ? 8.500 -16.067 -14.221 1.00 97.00 190 ALA A N 1
ATOM 1541 C CA . ALA A 1 190 ? 7.533 -16.551 -15.202 1.00 97.00 190 ALA A CA 1
ATOM 1542 C C . ALA A 1 190 ? 7.558 -18.084 -15.341 1.00 97.00 190 ALA A C 1
ATOM 1544 O O . ALA A 1 190 ? 6.495 -18.707 -15.451 1.00 97.00 190 ALA A O 1
ATOM 1545 N N . ARG A 1 191 ? 8.758 -18.686 -15.297 1.00 96.44 191 ARG A N 1
ATOM 1546 C CA . ARG A 1 191 ? 8.972 -20.142 -15.389 1.00 96.44 191 ARG A CA 1
ATOM 1547 C C . ARG A 1 191 ? 8.686 -20.876 -14.077 1.00 96.44 191 ARG A C 1
ATOM 1549 O O . ARG A 1 191 ? 8.143 -21.978 -14.106 1.00 96.44 191 ARG A O 1
ATOM 1556 N N . SER A 1 192 ? 9.063 -20.298 -12.936 1.00 94.94 192 SER A N 1
ATOM 1557 C CA . SER A 1 192 ? 9.042 -20.983 -11.632 1.00 94.94 192 SER A CA 1
ATOM 1558 C C . SER A 1 192 ? 7.736 -20.829 -10.849 1.00 94.94 192 SER A C 1
ATOM 1560 O O . SER A 1 192 ? 7.440 -21.661 -9.989 1.00 94.94 192 SER A O 1
ATOM 1562 N N . LYS A 1 193 ? 6.943 -19.786 -11.117 1.00 94.56 193 LYS A N 1
ATOM 1563 C CA . LYS A 1 193 ? 5.714 -19.477 -10.372 1.00 94.56 193 LYS A CA 1
ATOM 1564 C C . LYS A 1 193 ? 4.486 -19.597 -11.266 1.00 94.56 193 LYS A C 1
ATOM 1566 O O . LYS A 1 193 ? 4.468 -19.119 -12.402 1.00 94.56 193 LYS A O 1
ATOM 1571 N N . ARG A 1 194 ? 3.434 -20.219 -10.728 1.00 93.56 194 ARG A N 1
ATOM 1572 C CA . ARG A 1 194 ? 2.144 -20.399 -11.404 1.00 93.56 194 ARG A CA 1
ATOM 1573 C C . ARG A 1 194 ? 1.087 -19.486 -10.793 1.00 93.56 194 ARG A C 1
ATOM 1575 O O . ARG A 1 194 ? 0.952 -19.443 -9.575 1.00 93.56 194 ARG A O 1
ATOM 1582 N N . GLY A 1 195 ? 0.339 -18.823 -11.666 1.00 94.12 195 GLY A N 1
ATOM 1583 C CA . GLY A 1 195 ? -0.737 -17.902 -11.316 1.00 94.12 195 GLY A CA 1
ATOM 1584 C C . GLY A 1 195 ? -0.269 -16.498 -10.940 1.00 94.12 195 GLY A C 1
ATOM 1585 O O . GLY A 1 195 ? 0.909 -16.284 -10.628 1.00 94.12 195 GLY A O 1
ATOM 1586 N N . ASN A 1 196 ? -1.190 -15.535 -10.988 1.00 97.00 196 ASN A N 1
ATOM 1587 C CA . ASN A 1 196 ? -0.855 -14.116 -10.849 1.00 97.00 196 ASN A CA 1
ATOM 1588 C C . ASN A 1 196 ? -0.316 -13.812 -9.458 1.00 97.00 196 ASN A C 1
ATOM 1590 O O . ASN A 1 196 ? 0.745 -13.212 -9.329 1.00 97.00 196 ASN A O 1
ATOM 1594 N N . ILE A 1 197 ? -0.993 -14.297 -8.416 1.00 96.81 197 ILE A N 1
ATOM 1595 C CA . ILE A 1 197 ? -0.635 -13.989 -7.026 1.00 96.81 197 ILE A CA 1
ATOM 1596 C C . ILE A 1 197 ? 0.759 -14.511 -6.662 1.00 96.81 197 ILE A C 1
ATOM 1598 O O . ILE A 1 197 ? 1.554 -13.787 -6.070 1.00 96.81 197 ILE A O 1
ATOM 1602 N N . ALA A 1 198 ? 1.110 -15.742 -7.045 1.00 95.69 198 ALA A N 1
ATOM 1603 C CA . ALA A 1 198 ? 2.430 -16.294 -6.727 1.00 95.69 198 ALA A CA 1
ATOM 1604 C C . ALA A 1 198 ? 3.566 -15.577 -7.479 1.00 95.69 198 ALA A C 1
ATOM 1606 O O . ALA A 1 198 ? 4.668 -15.415 -6.941 1.00 95.69 198 ALA A O 1
ATOM 1607 N N . ARG A 1 199 ? 3.305 -15.148 -8.722 1.00 98.06 199 ARG A N 1
ATOM 1608 C CA . ARG A 1 199 ? 4.243 -14.341 -9.511 1.00 98.06 199 ARG A CA 1
ATOM 1609 C C . ARG A 1 199 ? 4.395 -12.951 -8.908 1.00 98.06 199 ARG A C 1
ATOM 1611 O O . ARG A 1 199 ? 5.518 -12.570 -8.604 1.00 98.06 199 ARG A O 1
ATOM 1618 N N . ALA A 1 200 ? 3.291 -12.259 -8.640 1.00 97.94 200 ALA A N 1
ATOM 1619 C CA . ALA A 1 200 ? 3.278 -10.935 -8.031 1.00 97.94 200 ALA A CA 1
ATOM 1620 C C . ALA A 1 200 ? 3.988 -10.912 -6.674 1.00 97.94 200 ALA A C 1
ATOM 1622 O O . ALA A 1 200 ? 4.862 -10.084 -6.474 1.00 97.94 200 ALA A O 1
ATOM 1623 N N . ARG A 1 201 ? 3.751 -11.883 -5.784 1.00 96.75 201 ARG A N 1
ATOM 1624 C CA . ARG A 1 201 ? 4.501 -12.004 -4.516 1.00 96.75 201 ARG A CA 1
ATOM 1625 C C . ARG A 1 201 ? 6.011 -12.127 -4.724 1.00 96.75 201 ARG A C 1
ATOM 1627 O O . ARG A 1 201 ? 6.809 -11.537 -3.994 1.00 96.75 201 ARG A O 1
ATOM 1634 N N . SER A 1 202 ? 6.424 -12.868 -5.753 1.00 96.75 202 SER A N 1
ATOM 1635 C CA . SER A 1 202 ? 7.843 -13.004 -6.109 1.00 96.75 202 SER A CA 1
ATOM 1636 C C . SER A 1 202 ? 8.418 -11.708 -6.691 1.00 96.75 202 SER A C 1
ATOM 1638 O O . SER A 1 202 ? 9.553 -11.361 -6.375 1.00 96.75 202 SER A O 1
ATOM 1640 N N . VAL A 1 203 ? 7.631 -10.970 -7.480 1.00 98.12 203 VAL A N 1
ATOM 1641 C CA . VAL A 1 203 ? 7.985 -9.640 -8.001 1.00 98.12 203 VAL A CA 1
ATOM 1642 C C . VAL A 1 203 ? 8.057 -8.603 -6.875 1.00 98.12 203 VAL A C 1
ATOM 1644 O O . VAL A 1 203 ? 9.010 -7.834 -6.832 1.00 98.12 203 VAL A O 1
ATOM 1647 N N . ALA A 1 204 ? 7.128 -8.614 -5.917 1.00 96.81 204 ALA A N 1
ATOM 1648 C CA . ALA A 1 204 ? 7.134 -7.726 -4.754 1.00 96.81 204 ALA A CA 1
ATOM 1649 C C . ALA A 1 204 ? 8.362 -7.994 -3.879 1.00 96.81 204 ALA A C 1
ATOM 1651 O O . ALA A 1 204 ? 9.042 -7.076 -3.434 1.00 96.81 204 ALA A O 1
ATOM 1652 N N . SER A 1 205 ? 8.697 -9.270 -3.674 1.00 95.06 205 SER A N 1
ATOM 1653 C CA . SER A 1 205 ? 9.903 -9.675 -2.945 1.00 95.06 205 SER A CA 1
ATOM 1654 C C . SER A 1 205 ? 11.183 -9.233 -3.657 1.00 95.06 205 SER A C 1
ATOM 1656 O O . SER A 1 205 ? 12.113 -8.773 -3.005 1.00 95.06 205 SER A O 1
ATOM 1658 N N . TYR A 1 206 ? 11.230 -9.343 -4.987 1.00 96.88 206 TYR A N 1
ATOM 1659 C CA . TYR A 1 206 ? 12.341 -8.824 -5.782 1.00 96.88 206 TYR A CA 1
ATOM 1660 C C . TYR A 1 206 ? 12.444 -7.298 -5.699 1.00 96.88 206 TYR A C 1
ATOM 1662 O O . TYR A 1 206 ? 13.528 -6.775 -5.474 1.00 96.88 206 TYR A O 1
ATOM 1670 N N . THR A 1 207 ? 11.314 -6.600 -5.810 1.00 97.12 207 THR A N 1
ATOM 1671 C CA . THR A 1 207 ? 11.238 -5.136 -5.733 1.00 97.12 207 THR A CA 1
ATOM 1672 C C . THR A 1 207 ? 11.784 -4.629 -4.401 1.00 97.12 207 THR A C 1
ATOM 1674 O O . THR A 1 207 ? 12.693 -3.805 -4.396 1.00 97.12 207 THR A O 1
ATOM 1677 N N . ARG A 1 208 ? 11.323 -5.203 -3.280 1.00 94.31 208 ARG A N 1
ATOM 1678 C CA . ARG A 1 208 ? 11.806 -4.870 -1.928 1.00 94.31 208 ARG A CA 1
ATOM 1679 C C . ARG A 1 208 ? 13.301 -5.121 -1.731 1.00 94.31 208 ARG A C 1
ATOM 1681 O O . ARG A 1 208 ? 13.927 -4.436 -0.937 1.00 94.31 208 ARG A O 1
ATOM 1688 N N . ALA A 1 209 ? 13.862 -6.120 -2.413 1.00 92.44 209 ALA A N 1
ATOM 1689 C CA . ALA A 1 209 ? 15.286 -6.443 -2.326 1.00 92.44 209 ALA A CA 1
ATOM 1690 C C . ALA A 1 209 ? 16.155 -5.568 -3.245 1.00 92.44 209 ALA A C 1
ATOM 1692 O O . ALA A 1 209 ? 17.336 -5.379 -2.968 1.00 92.44 209 ALA A O 1
ATOM 1693 N N . ARG A 1 210 ? 15.588 -5.074 -4.351 1.00 93.69 210 ARG A N 1
ATOM 1694 C CA . ARG A 1 210 ? 16.305 -4.307 -5.374 1.00 93.69 210 ARG A CA 1
ATOM 1695 C C . ARG A 1 210 ? 16.287 -2.806 -5.121 1.00 93.69 210 ARG A C 1
ATOM 1697 O O . ARG A 1 210 ? 17.262 -2.139 -5.444 1.00 93.69 210 ARG A O 1
ATOM 1704 N N . ILE A 1 211 ? 15.178 -2.279 -4.613 1.00 95.00 211 ILE A N 1
ATOM 1705 C CA . ILE A 1 211 ? 14.974 -0.841 -4.451 1.00 95.00 211 ILE A CA 1
ATOM 1706 C C . ILE A 1 211 ? 15.213 -0.444 -2.998 1.00 95.00 211 ILE A C 1
ATOM 1708 O O . ILE A 1 211 ? 14.736 -1.103 -2.079 1.00 95.00 211 ILE A O 1
ATOM 1712 N N . GLN A 1 212 ? 15.93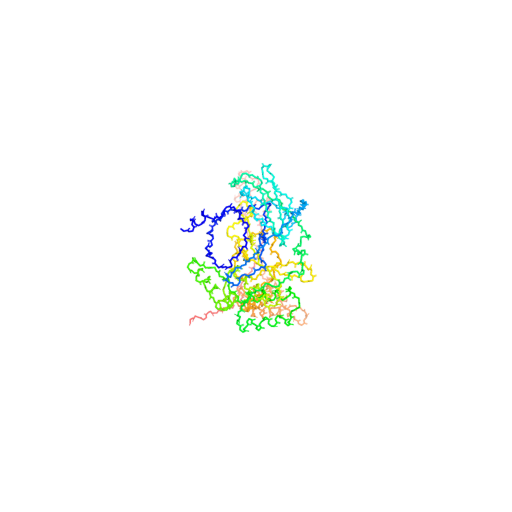2 0.654 -2.790 1.00 94.50 212 GLN A N 1
ATOM 1713 C CA . GLN A 1 212 ? 16.095 1.281 -1.482 1.00 94.50 212 GLN A CA 1
ATOM 1714 C C . GLN A 1 212 ? 15.031 2.357 -1.277 1.00 94.50 212 GLN A C 1
ATOM 1716 O O . GLN A 1 212 ? 14.766 3.149 -2.187 1.00 94.50 212 GLN A O 1
ATOM 1721 N N . TYR A 1 213 ? 14.461 2.420 -0.072 1.00 92.31 213 TYR A N 1
ATOM 1722 C CA . TYR A 1 213 ? 13.515 3.478 0.255 1.00 92.31 213 TYR A CA 1
ATOM 1723 C C . TYR A 1 213 ? 14.189 4.852 0.192 1.00 92.31 213 TYR A C 1
ATOM 1725 O O . TYR A 1 213 ? 15.291 5.048 0.715 1.00 92.31 213 TYR A O 1
ATOM 1733 N N . LEU A 1 214 ? 13.532 5.807 -0.460 1.00 91.25 214 LEU A N 1
ATOM 1734 C CA . LEU A 1 214 ? 14.028 7.164 -0.636 1.00 91.25 214 LEU A CA 1
ATOM 1735 C C . LEU A 1 214 ? 13.143 8.154 0.113 1.00 91.25 214 LEU A C 1
ATOM 1737 O O . LEU A 1 214 ? 11.994 8.360 -0.250 1.00 91.25 214 LEU A O 1
ATOM 1741 N N . ALA A 1 215 ? 13.729 8.827 1.099 1.00 87.94 215 ALA A N 1
ATOM 1742 C CA . ALA A 1 215 ? 13.139 9.973 1.780 1.00 87.94 215 ALA A CA 1
ATOM 1743 C C . ALA A 1 215 ? 13.986 11.223 1.466 1.00 87.94 215 ALA A C 1
ATOM 1745 O O . ALA A 1 215 ? 14.998 11.454 2.138 1.00 87.94 215 ALA A O 1
ATOM 1746 N N . PRO A 1 216 ? 13.653 11.997 0.413 1.00 86.94 216 PRO A N 1
ATOM 1747 C CA . PRO A 1 216 ? 14.387 13.207 0.055 1.00 86.94 216 PRO A CA 1
ATOM 1748 C C . PRO A 1 216 ? 14.418 14.212 1.207 1.00 86.94 216 PRO A C 1
ATOM 1750 O O . PRO A 1 216 ? 13.408 14.433 1.878 1.00 86.94 216 PRO A O 1
ATOM 1753 N N . LYS A 1 217 ? 15.563 14.871 1.405 1.00 83.31 217 LYS A N 1
ATOM 1754 C CA . LYS A 1 217 ? 15.724 15.856 2.490 1.00 83.31 217 LYS A CA 1
ATOM 1755 C C . LYS A 1 217 ? 15.034 17.194 2.208 1.00 83.31 217 LYS A C 1
ATOM 1757 O O . LYS A 1 217 ? 14.681 17.917 3.130 1.00 83.31 217 LYS A O 1
ATOM 1762 N N . ASP A 1 218 ? 14.900 17.553 0.933 1.00 83.75 218 ASP A N 1
ATOM 1763 C CA . ASP A 1 218 ? 14.371 18.836 0.483 1.00 83.75 218 ASP A CA 1
ATOM 1764 C C . ASP A 1 218 ? 13.743 18.727 -0.917 1.00 83.75 218 ASP A C 1
ATOM 1766 O O . ASP A 1 218 ? 13.876 17.715 -1.614 1.00 83.75 218 ASP A O 1
ATOM 1770 N N . ARG A 1 219 ? 13.044 19.792 -1.338 1.00 87.06 219 ARG A N 1
ATOM 1771 C CA . ARG A 1 219 ? 12.374 19.854 -2.649 1.00 87.06 219 ARG A CA 1
ATOM 1772 C C . ARG A 1 219 ? 13.339 19.755 -3.828 1.00 87.06 219 ARG A C 1
ATOM 1774 O O . ARG A 1 219 ? 12.938 19.264 -4.874 1.00 87.06 219 ARG A O 1
ATOM 1781 N N . ALA A 1 220 ? 14.580 20.217 -3.690 1.00 90.25 220 ALA A N 1
ATOM 1782 C CA . ALA A 1 220 ? 15.540 20.177 -4.788 1.00 90.25 220 ALA A CA 1
ATOM 1783 C C . ALA A 1 220 ? 16.037 18.745 -5.032 1.00 90.25 220 ALA A C 1
ATOM 1785 O O . ALA A 1 220 ? 16.182 18.323 -6.179 1.00 90.25 220 ALA A O 1
ATOM 1786 N N . GLU A 1 221 ? 16.261 17.977 -3.964 1.00 91.56 221 GLU A N 1
ATOM 1787 C CA . GLU A 1 221 ? 16.571 16.554 -4.069 1.00 91.56 221 GLU A CA 1
ATOM 1788 C C . GLU A 1 221 ? 15.386 15.761 -4.626 1.00 91.56 221 GLU A C 1
ATOM 1790 O O . GLU A 1 221 ? 15.589 14.954 -5.535 1.00 91.56 221 GLU A O 1
ATOM 1795 N N . ALA A 1 222 ? 14.171 16.022 -4.135 1.00 92.56 222 ALA A N 1
ATOM 1796 C CA . ALA A 1 222 ? 12.953 15.401 -4.648 1.00 92.56 222 ALA A CA 1
ATOM 1797 C C . ALA A 1 222 ? 12.781 15.657 -6.158 1.00 92.56 222 ALA A C 1
ATOM 1799 O O . ALA A 1 222 ? 12.671 14.715 -6.942 1.00 92.56 222 ALA A O 1
ATOM 1800 N N . GLU A 1 223 ? 12.884 16.919 -6.591 1.00 94.62 223 GLU A N 1
ATOM 1801 C CA . GLU A 1 223 ? 12.760 17.315 -7.999 1.00 94.62 223 GLU A CA 1
ATOM 1802 C C . GLU A 1 223 ? 13.824 16.666 -8.890 1.00 94.62 223 GLU A C 1
ATOM 1804 O O . GLU A 1 223 ? 13.535 16.263 -10.017 1.00 94.62 223 GLU A O 1
ATOM 1809 N N . ARG A 1 224 ? 15.055 16.499 -8.386 1.00 95.31 224 ARG A N 1
ATOM 1810 C CA . ARG A 1 224 ? 16.118 15.799 -9.118 1.00 95.31 224 ARG A CA 1
ATOM 1811 C C . ARG A 1 224 ? 15.709 14.362 -9.442 1.00 95.31 224 ARG A C 1
ATOM 1813 O O . ARG A 1 224 ? 15.873 13.935 -10.582 1.00 95.31 224 ARG A O 1
ATOM 1820 N N . TYR A 1 225 ? 15.196 13.619 -8.462 1.00 96.38 225 TYR A N 1
ATOM 1821 C CA . TYR A 1 225 ? 14.743 12.243 -8.682 1.00 96.38 225 TYR A CA 1
ATOM 1822 C C . TYR A 1 225 ? 13.485 12.194 -9.554 1.00 96.38 225 TYR A C 1
ATOM 1824 O O . TYR A 1 225 ? 13.452 11.435 -10.519 1.00 96.38 225 TYR A O 1
ATOM 1832 N N . ASN A 1 226 ? 12.505 13.065 -9.306 1.00 96.75 226 ASN A N 1
ATOM 1833 C CA . ASN A 1 226 ? 11.298 13.151 -10.129 1.00 96.75 226 ASN A CA 1
ATOM 1834 C C . ASN A 1 226 ? 11.625 13.468 -11.595 1.00 96.75 226 ASN A C 1
ATOM 1836 O O . ASN A 1 226 ? 11.045 12.863 -12.495 1.00 96.75 226 ASN A O 1
ATOM 1840 N N . THR A 1 227 ? 12.593 14.347 -11.861 1.00 96.69 227 THR A N 1
ATOM 1841 C CA . THR A 1 227 ? 13.074 14.621 -13.223 1.00 96.69 227 THR A CA 1
ATOM 1842 C C . THR A 1 227 ? 13.689 13.373 -13.857 1.00 96.69 227 THR A C 1
ATOM 1844 O O . THR A 1 227 ? 13.361 13.051 -15.000 1.00 96.69 227 THR A O 1
ATOM 1847 N N . LEU A 1 228 ? 14.541 12.640 -13.128 1.00 95.81 228 LEU A N 1
ATOM 1848 C CA . LEU A 1 228 ? 15.141 11.393 -13.621 1.00 95.81 228 LEU A CA 1
ATOM 1849 C C . LEU A 1 228 ? 14.071 10.363 -14.000 1.00 95.81 228 LEU A C 1
ATOM 1851 O O . LEU A 1 228 ? 14.142 9.788 -15.085 1.00 95.81 228 LEU A O 1
ATOM 1855 N N . TYR A 1 229 ? 13.056 10.177 -13.152 1.00 96.75 229 TYR A N 1
ATOM 1856 C CA . TYR A 1 229 ? 11.981 9.224 -13.426 1.00 96.75 229 TYR A CA 1
ATOM 1857 C C . TYR A 1 229 ? 11.125 9.640 -14.624 1.00 96.75 229 TYR A C 1
ATOM 1859 O O . TYR A 1 229 ? 10.760 8.804 -15.444 1.00 96.75 229 TYR A O 1
ATOM 1867 N N . ASN A 1 230 ? 10.836 10.935 -14.768 1.00 95.38 230 ASN A N 1
ATOM 1868 C CA . ASN A 1 230 ? 9.918 11.423 -15.797 1.00 95.38 230 ASN A CA 1
ATOM 1869 C C . ASN A 1 230 ? 10.543 11.605 -17.189 1.00 95.38 230 ASN A C 1
ATOM 1871 O O . ASN A 1 230 ? 9.804 11.723 -18.163 1.00 95.38 230 ASN A O 1
ATOM 1875 N N . THR A 1 231 ? 11.873 11.671 -17.299 1.00 94.75 231 THR A N 1
ATOM 1876 C CA . THR A 1 231 ? 12.556 12.031 -18.561 1.00 94.75 231 THR A CA 1
ATOM 1877 C C . THR A 1 231 ? 13.404 10.912 -19.163 1.00 94.75 231 THR A C 1
ATOM 1879 O O . THR A 1 231 ? 13.958 11.086 -20.250 1.00 94.75 231 THR A O 1
ATOM 1882 N N . SER A 1 232 ? 13.511 9.760 -18.494 1.00 94.81 232 SER A N 1
ATOM 1883 C CA . SER A 1 232 ? 14.334 8.653 -18.983 1.00 94.81 232 SER A CA 1
ATOM 1884 C C . SER A 1 232 ? 13.798 8.071 -20.299 1.00 94.81 232 SER A C 1
ATOM 1886 O O . SER A 1 232 ? 12.612 7.739 -20.384 1.00 94.81 232 SER A O 1
ATOM 1888 N N . PRO A 1 233 ? 14.662 7.834 -21.307 1.00 94.81 233 PRO A N 1
ATOM 1889 C CA . PRO A 1 233 ? 14.261 7.170 -22.548 1.00 94.81 233 PRO A CA 1
ATOM 1890 C C . PRO A 1 233 ? 13.847 5.705 -22.339 1.00 94.81 233 PRO A C 1
ATOM 1892 O O . PRO A 1 233 ? 13.241 5.119 -23.228 1.00 94.81 233 PRO A O 1
ATOM 1895 N N . LYS A 1 234 ? 14.155 5.116 -21.175 1.00 95.94 234 LYS A N 1
ATOM 1896 C CA . LYS A 1 234 ? 13.774 3.745 -20.802 1.00 95.94 234 LYS A CA 1
ATOM 1897 C C . LYS A 1 234 ? 12.375 3.645 -20.181 1.00 95.94 234 LYS A C 1
ATOM 1899 O O . LYS A 1 234 ? 11.979 2.561 -19.751 1.00 95.94 234 LYS A O 1
ATOM 1904 N N . GLY A 1 235 ? 11.644 4.759 -20.116 1.00 96.06 235 GLY A N 1
ATOM 1905 C CA . GLY A 1 235 ? 10.372 4.873 -19.407 1.00 96.06 235 GLY A CA 1
ATOM 1906 C C . GLY A 1 235 ? 10.551 5.040 -17.896 1.00 96.06 235 GLY A C 1
ATOM 1907 O O . GLY A 1 235 ? 11.653 4.878 -17.360 1.00 96.06 235 GLY A O 1
ATOM 1908 N N . PHE A 1 236 ? 9.451 5.349 -17.204 1.00 97.31 236 PHE A N 1
ATOM 1909 C CA . PHE A 1 236 ? 9.447 5.614 -15.761 1.00 97.31 236 PHE A CA 1
ATOM 1910 C C . PHE A 1 236 ? 10.065 4.465 -14.957 1.00 97.31 236 PHE A C 1
ATOM 1912 O O . PHE A 1 236 ? 11.018 4.663 -14.206 1.00 97.31 236 PHE A O 1
ATOM 1919 N N . ALA A 1 237 ? 9.581 3.235 -15.151 1.00 97.69 237 ALA A N 1
ATOM 1920 C CA . ALA A 1 237 ? 10.066 2.092 -14.384 1.00 97.69 237 ALA A CA 1
ATOM 1921 C C . ALA A 1 237 ? 11.485 1.671 -14.790 1.00 97.69 237 ALA A C 1
ATOM 1923 O O . ALA A 1 237 ? 12.225 1.160 -13.953 1.00 97.69 237 ALA A O 1
ATOM 1924 N N . GLY A 1 238 ? 11.889 1.915 -16.042 1.00 97.62 238 GLY A N 1
ATOM 1925 C CA . GLY A 1 238 ? 13.276 1.743 -16.474 1.00 97.62 238 GLY A CA 1
ATOM 1926 C C . GLY A 1 238 ? 14.227 2.684 -15.728 1.00 97.62 238 GLY A C 1
ATOM 1927 O O . GLY A 1 238 ? 15.285 2.255 -15.279 1.00 97.62 238 GLY A O 1
ATOM 1928 N N . ALA A 1 239 ? 13.823 3.939 -15.506 1.00 97.56 239 ALA A N 1
ATOM 1929 C CA . ALA A 1 239 ? 14.583 4.887 -14.688 1.00 97.56 239 ALA A CA 1
ATOM 1930 C C . ALA A 1 239 ? 14.701 4.429 -13.228 1.00 97.56 239 ALA A C 1
ATOM 1932 O O . ALA A 1 239 ? 15.784 4.474 -12.644 1.00 97.56 239 ALA A O 1
ATOM 1933 N N . VAL A 1 240 ? 13.596 3.962 -12.638 1.00 97.88 240 VAL A N 1
ATOM 1934 C CA . VAL A 1 240 ? 13.593 3.429 -11.267 1.00 97.88 240 VAL A CA 1
ATOM 1935 C C . VAL A 1 240 ? 14.493 2.193 -11.160 1.00 97.88 240 VAL A C 1
ATOM 1937 O O . VAL A 1 240 ? 15.224 2.060 -10.182 1.00 97.88 240 VAL A O 1
ATOM 1940 N N . ASP A 1 241 ? 14.514 1.328 -12.181 1.00 97.94 241 ASP A N 1
ATOM 1941 C CA . ASP A 1 241 ? 15.379 0.141 -12.234 1.00 97.94 241 ASP A CA 1
ATOM 1942 C C . ASP A 1 241 ? 16.875 0.475 -12.205 1.00 97.94 241 ASP A C 1
ATOM 1944 O O . ASP A 1 241 ? 17.665 -0.291 -11.650 1.00 97.94 241 ASP A O 1
ATOM 1948 N N . GLU A 1 242 ? 17.260 1.594 -12.823 1.00 96.56 242 GLU A N 1
ATOM 1949 C CA . GLU A 1 242 ? 18.642 2.076 -12.869 1.00 96.56 242 GLU A CA 1
ATOM 1950 C C . GLU A 1 242 ? 19.047 2.793 -11.585 1.00 96.56 242 GLU A C 1
ATOM 1952 O O . GLU A 1 242 ? 20.144 2.581 -11.072 1.00 96.56 242 GLU A O 1
ATOM 1957 N N . VAL A 1 243 ? 18.168 3.656 -11.072 1.00 96.44 243 VAL A N 1
ATOM 1958 C CA . VAL A 1 243 ? 18.445 4.466 -9.881 1.00 96.44 243 VAL A CA 1
ATOM 1959 C C . VAL A 1 243 ? 18.340 3.634 -8.601 1.00 96.44 243 VAL A C 1
ATOM 1961 O O . VAL A 1 243 ? 19.025 3.935 -7.624 1.00 96.44 243 VAL A O 1
ATOM 1964 N N . GLN A 1 244 ? 17.502 2.592 -8.607 1.00 97.06 244 GLN A N 1
ATOM 1965 C CA . GLN A 1 244 ? 17.261 1.676 -7.489 1.00 97.06 244 GLN A CA 1
ATOM 1966 C C . GLN A 1 244 ? 16.805 2.376 -6.203 1.00 97.06 244 GLN A C 1
ATOM 1968 O O . GLN A 1 244 ? 17.090 1.924 -5.093 1.00 97.06 244 GLN A O 1
ATOM 1973 N N . LYS A 1 245 ? 16.086 3.494 -6.345 1.00 96.31 245 LYS A N 1
ATOM 1974 C CA . LYS A 1 245 ? 15.545 4.279 -5.232 1.00 96.31 245 LYS A CA 1
ATOM 1975 C C . LYS A 1 245 ? 14.132 4.748 -5.541 1.00 96.31 245 LYS A C 1
ATOM 1977 O O . LYS A 1 245 ? 13.817 5.021 -6.694 1.00 96.31 245 LYS A O 1
ATOM 1982 N N . GLY A 1 246 ? 13.302 4.860 -4.514 1.00 95.38 246 GLY A N 1
ATOM 1983 C CA . GLY A 1 246 ? 11.936 5.368 -4.620 1.00 95.38 246 GLY A CA 1
ATOM 1984 C C . GLY A 1 246 ? 11.227 5.327 -3.272 1.00 95.38 246 GLY A C 1
ATOM 1985 O O . GLY A 1 246 ? 11.673 4.629 -2.363 1.00 95.38 246 GLY A O 1
ATOM 1986 N N . ASP A 1 247 ? 10.148 6.086 -3.140 1.00 93.19 247 ASP A N 1
ATOM 1987 C CA . ASP A 1 247 ? 9.218 5.994 -2.013 1.00 93.19 247 ASP A CA 1
ATOM 1988 C C . ASP A 1 247 ? 8.046 5.051 -2.345 1.00 93.19 247 ASP A C 1
ATOM 1990 O O . ASP A 1 247 ? 8.084 4.334 -3.350 1.00 93.19 247 ASP A O 1
ATOM 1994 N N . CYS A 1 248 ? 7.012 5.022 -1.501 1.00 94.00 248 CYS A N 1
ATOM 1995 C CA . CYS A 1 248 ? 5.877 4.112 -1.655 1.00 94.00 248 CYS A CA 1
ATOM 1996 C C . CYS A 1 248 ? 5.190 4.210 -3.034 1.00 94.00 248 CYS A C 1
ATOM 1998 O O . CYS A 1 248 ? 4.923 3.171 -3.647 1.00 94.00 248 CYS A O 1
ATOM 2000 N N . ASP A 1 249 ? 4.986 5.416 -3.576 1.00 94.44 249 ASP A N 1
ATOM 2001 C CA . ASP A 1 249 ? 4.329 5.631 -4.871 1.00 94.44 249 ASP A CA 1
ATOM 2002 C C . ASP A 1 249 ? 5.218 5.207 -6.044 1.00 94.44 249 ASP A C 1
ATOM 2004 O O . ASP A 1 249 ? 4.783 4.478 -6.949 1.00 94.44 249 ASP A O 1
ATOM 2008 N N . VAL A 1 250 ? 6.491 5.617 -6.022 1.00 97.31 250 VAL A N 1
ATOM 2009 C CA . VAL A 1 250 ? 7.460 5.269 -7.072 1.00 97.31 250 VAL A CA 1
ATOM 2010 C C . VAL A 1 250 ? 7.712 3.762 -7.099 1.00 97.31 250 VAL A C 1
ATOM 2012 O O . VAL A 1 250 ? 7.689 3.141 -8.168 1.00 97.31 250 VAL A O 1
ATOM 2015 N N . VAL A 1 251 ? 7.913 3.149 -5.931 1.00 97.56 251 VAL A N 1
ATOM 2016 C CA . VAL A 1 251 ? 8.203 1.718 -5.810 1.00 97.56 251 VAL A CA 1
ATOM 2017 C C . VAL A 1 251 ? 7.010 0.874 -6.232 1.00 97.56 251 VAL A C 1
ATOM 2019 O O . VAL A 1 251 ? 7.185 -0.084 -6.989 1.00 97.56 251 VAL A O 1
ATOM 2022 N N . ASN A 1 252 ? 5.796 1.205 -5.785 1.00 98.12 252 ASN A N 1
ATOM 2023 C CA . ASN A 1 252 ? 4.623 0.424 -6.168 1.00 98.12 252 ASN A CA 1
ATOM 2024 C C . ASN A 1 252 ? 4.261 0.614 -7.648 1.00 98.12 252 ASN A C 1
ATOM 2026 O O . ASN A 1 252 ? 3.799 -0.336 -8.279 1.00 98.12 252 ASN A O 1
ATOM 2030 N N . THR A 1 253 ? 4.575 1.764 -8.252 1.00 98.38 253 THR A N 1
ATOM 2031 C CA . THR A 1 253 ? 4.478 1.943 -9.712 1.00 98.38 253 THR A CA 1
ATOM 2032 C C . THR A 1 253 ? 5.499 1.084 -10.465 1.00 98.38 253 THR A C 1
ATOM 2034 O O . THR A 1 253 ? 5.162 0.440 -11.465 1.00 98.38 253 THR A O 1
ATOM 2037 N N . TYR A 1 254 ? 6.742 1.010 -9.980 1.00 98.56 254 TYR A N 1
ATOM 2038 C CA . TYR A 1 254 ? 7.759 0.110 -10.533 1.00 98.56 254 TYR A CA 1
ATOM 2039 C C . TYR A 1 254 ? 7.327 -1.361 -10.418 1.00 98.56 254 TYR A C 1
ATOM 2041 O O . TYR A 1 254 ? 7.333 -2.086 -11.414 1.00 98.56 254 TYR A O 1
ATOM 2049 N N . PHE A 1 255 ? 6.848 -1.782 -9.245 1.00 98.69 255 PHE A N 1
ATOM 2050 C CA . PHE A 1 255 ? 6.274 -3.111 -9.018 1.00 98.69 255 PHE A CA 1
ATOM 2051 C C . PHE A 1 255 ? 5.124 -3.426 -9.986 1.00 98.69 255 PHE A C 1
ATOM 2053 O O . PHE A 1 255 ? 5.094 -4.508 -10.582 1.00 98.69 255 PHE A O 1
ATOM 2060 N N . ALA A 1 256 ? 4.194 -2.488 -10.170 1.00 98.62 256 ALA A N 1
ATOM 2061 C CA . ALA A 1 256 ? 3.084 -2.645 -11.098 1.00 98.62 256 ALA A CA 1
ATOM 2062 C C . ALA A 1 256 ? 3.578 -2.801 -12.544 1.00 98.62 256 ALA A C 1
ATOM 2064 O O . ALA A 1 256 ? 3.104 -3.677 -13.264 1.00 98.62 256 ALA A O 1
ATOM 2065 N N . THR A 1 257 ? 4.611 -2.058 -12.945 1.00 98.50 257 THR A N 1
ATOM 2066 C CA . THR A 1 257 ? 5.208 -2.191 -14.282 1.00 98.50 257 THR A CA 1
ATOM 2067 C C . THR A 1 257 ? 5.850 -3.569 -14.490 1.00 98.50 257 THR A C 1
ATOM 2069 O O . THR A 1 257 ? 5.681 -4.197 -15.539 1.00 98.50 257 THR A O 1
ATOM 2072 N N . LEU A 1 258 ? 6.544 -4.097 -13.477 1.00 98.69 258 LEU A N 1
ATOM 2073 C CA . LEU A 1 258 ? 7.084 -5.460 -13.518 1.00 98.69 258 LEU A CA 1
ATOM 2074 C C . LEU A 1 258 ? 5.968 -6.516 -13.616 1.00 98.69 258 LEU A C 1
ATOM 2076 O O . LEU A 1 258 ? 6.101 -7.492 -14.357 1.00 98.69 258 LEU A O 1
ATOM 2080 N N . CYS A 1 259 ? 4.854 -6.317 -12.904 1.00 98.62 259 CYS A N 1
ATOM 2081 C CA . CYS A 1 259 ? 3.668 -7.168 -13.014 1.00 98.62 259 CYS A CA 1
ATOM 2082 C C . CYS A 1 259 ? 3.053 -7.102 -14.419 1.00 98.62 259 CYS A C 1
ATOM 2084 O O . CYS A 1 259 ? 2.790 -8.148 -15.019 1.00 98.62 259 CYS A O 1
ATOM 2086 N N . ALA A 1 260 ? 2.905 -5.901 -14.980 1.00 98.19 260 ALA A N 1
ATOM 2087 C CA . ALA A 1 260 ? 2.403 -5.689 -16.331 1.00 98.19 260 ALA A CA 1
ATOM 2088 C C . ALA A 1 260 ? 3.268 -6.404 -17.383 1.00 98.19 260 ALA A C 1
ATOM 2090 O O . ALA A 1 260 ? 2.733 -7.080 -18.262 1.00 98.19 260 ALA A O 1
ATOM 2091 N N . LYS A 1 261 ? 4.603 -6.386 -17.238 1.00 97.75 261 LYS A N 1
ATOM 2092 C CA . LYS A 1 261 ? 5.521 -7.124 -18.128 1.00 97.75 261 LYS A CA 1
ATOM 2093 C C . LYS A 1 261 ? 5.355 -8.646 -18.063 1.00 97.75 261 LYS A C 1
ATOM 2095 O O . LYS A 1 261 ? 5.666 -9.345 -19.025 1.00 97.75 261 LYS A O 1
ATOM 2100 N N . LEU A 1 262 ? 4.835 -9.169 -16.952 1.00 97.81 262 LEU A N 1
ATOM 2101 C CA . LEU A 1 262 ? 4.444 -10.574 -16.798 1.00 97.81 262 LEU A CA 1
ATOM 2102 C C . LEU A 1 262 ? 2.982 -10.846 -17.190 1.00 97.81 262 LEU A C 1
ATOM 2104 O O . LEU A 1 262 ? 2.487 -11.952 -16.947 1.00 97.81 262 LEU A O 1
ATOM 2108 N N . ASN A 1 263 ? 2.307 -9.866 -17.800 1.00 97.38 263 ASN A N 1
ATOM 2109 C CA . ASN A 1 263 ? 0.889 -9.889 -18.155 1.00 97.38 263 ASN A CA 1
ATOM 2110 C C . ASN A 1 263 ? -0.023 -10.159 -16.943 1.00 97.38 263 ASN A C 1
ATOM 2112 O O . ASN A 1 263 ? -0.988 -10.920 -17.023 1.00 97.38 263 ASN A O 1
ATOM 2116 N N . ILE A 1 264 ? 0.324 -9.575 -15.795 1.00 97.94 264 ILE A N 1
ATOM 2117 C CA . ILE A 1 264 ? -0.452 -9.670 -14.559 1.00 97.94 264 ILE A CA 1
ATOM 2118 C C . ILE A 1 264 ? -1.295 -8.396 -14.419 1.00 97.94 264 ILE A C 1
ATOM 2120 O O . ILE A 1 264 ? -0.716 -7.311 -14.346 1.00 97.94 264 ILE A O 1
ATOM 2124 N N . PRO A 1 265 ? -2.636 -8.497 -14.337 1.00 97.50 265 PRO A N 1
ATOM 2125 C CA . PRO A 1 265 ? -3.474 -7.345 -14.046 1.00 97.50 265 PRO A CA 1
ATOM 2126 C C . PRO A 1 265 ? -3.183 -6.787 -12.657 1.00 97.50 265 PRO A C 1
ATOM 2128 O O . PRO A 1 265 ? -3.246 -7.503 -11.651 1.00 97.50 265 PRO A O 1
ATOM 2131 N N . VAL A 1 266 ? -2.859 -5.502 -12.632 1.00 97.69 266 VAL A N 1
ATOM 2132 C CA . VAL A 1 266 ? -2.441 -4.751 -11.454 1.00 97.69 266 VAL A CA 1
ATOM 2133 C C . VAL A 1 266 ? -3.008 -3.340 -11.548 1.00 97.69 266 VAL A C 1
ATOM 2135 O O . VAL A 1 266 ? -3.141 -2.804 -12.648 1.00 97.69 266 VAL A O 1
ATOM 2138 N N . ARG A 1 267 ? -3.347 -2.751 -10.405 1.00 96.44 267 ARG A N 1
ATOM 2139 C CA . ARG A 1 267 ? -3.787 -1.358 -10.295 1.00 96.44 267 ARG A CA 1
ATOM 2140 C C . ARG A 1 267 ? -3.108 -0.675 -9.119 1.00 96.44 267 ARG A C 1
ATOM 2142 O O . ARG A 1 267 ? -2.790 -1.334 -8.127 1.00 96.44 267 ARG A O 1
ATOM 2149 N N . HIS A 1 268 ? -2.898 0.626 -9.243 1.00 97.62 268 HIS A N 1
ATOM 2150 C CA . HIS A 1 268 ? -2.301 1.445 -8.200 1.00 97.62 268 HIS A CA 1
ATOM 2151 C C . HIS A 1 268 ? -3.373 1.958 -7.248 1.00 97.62 268 HIS A C 1
ATOM 2153 O O . HIS A 1 268 ? -4.461 2.339 -7.679 1.00 97.62 268 HIS A O 1
ATOM 2159 N N . ILE A 1 269 ? -3.059 1.951 -5.959 1.00 97.06 269 ILE A N 1
ATOM 2160 C CA . ILE A 1 269 ? -3.934 2.404 -4.891 1.00 97.06 269 ILE A CA 1
ATOM 2161 C C . ILE A 1 269 ? -3.277 3.576 -4.175 1.00 97.06 269 ILE A C 1
ATOM 2163 O O . ILE A 1 269 ? -2.121 3.477 -3.767 1.00 97.06 269 ILE A O 1
ATOM 2167 N N . VAL A 1 270 ? -4.058 4.633 -3.973 1.00 95.19 270 VAL A N 1
ATOM 2168 C CA . VAL A 1 270 ? -3.742 5.752 -3.087 1.00 95.19 270 VAL A CA 1
ATOM 2169 C C . VAL A 1 270 ? -4.602 5.623 -1.834 1.00 95.19 270 VAL A C 1
ATOM 2171 O O . VAL A 1 270 ? -5.801 5.330 -1.905 1.00 95.19 270 VAL A O 1
ATOM 2174 N N . GLY A 1 271 ? -3.996 5.834 -0.672 1.00 94.94 271 GLY A N 1
ATOM 2175 C CA . GLY A 1 271 ? -4.709 5.837 0.593 1.00 94.94 271 GLY A CA 1
ATOM 2176 C C . GLY A 1 271 ? -3.793 6.164 1.759 1.00 94.94 271 GLY A C 1
ATOM 2177 O O . GLY A 1 271 ? -2.904 7.009 1.648 1.00 94.94 271 GLY A O 1
ATOM 2178 N N . HIS A 1 272 ? -4.029 5.497 2.888 1.00 93.44 272 HIS A N 1
ATOM 2179 C CA . HIS A 1 272 ? -3.313 5.778 4.126 1.00 93.44 272 HIS A CA 1
ATOM 2180 C C . HIS A 1 272 ? -2.853 4.517 4.857 1.00 93.44 272 HIS A C 1
ATOM 2182 O O . HIS A 1 272 ? -3.591 3.536 4.931 1.00 93.44 272 HIS A O 1
ATOM 2188 N N . SER A 1 273 ? -1.660 4.577 5.453 1.00 91.00 273 SER A N 1
ATOM 2189 C CA . SER A 1 273 ? -1.168 3.613 6.443 1.00 91.00 273 SER A CA 1
ATOM 2190 C C . SER A 1 273 ? -1.205 4.269 7.826 1.00 91.00 273 SER A C 1
ATOM 2192 O O . SER A 1 273 ? -0.465 5.212 8.104 1.00 91.00 273 SER A O 1
ATOM 2194 N N . VAL A 1 274 ? -2.103 3.801 8.695 1.00 88.62 274 VAL A N 1
ATOM 2195 C CA . VAL A 1 274 ? -2.339 4.373 10.030 1.00 88.62 274 VAL A CA 1
ATOM 2196 C C . VAL A 1 274 ? -1.732 3.456 11.087 1.00 88.62 274 VAL A C 1
ATOM 2198 O O . VAL A 1 274 ? -2.117 2.294 11.208 1.00 88.62 274 VAL A O 1
ATOM 2201 N N . LYS A 1 275 ? -0.777 3.957 11.875 1.00 74.69 275 LYS A N 1
ATOM 2202 C CA . LYS A 1 275 ? 0.050 3.098 12.742 1.00 74.69 275 LYS A CA 1
ATOM 2203 C C . LYS A 1 275 ? -0.017 3.338 14.235 1.00 74.69 275 LYS A C 1
ATOM 2205 O O . LYS A 1 275 ? 0.538 2.547 14.988 1.00 74.69 275 LYS A O 1
ATOM 2210 N N . GLY A 1 276 ? -0.723 4.363 14.681 1.00 67.62 276 GLY A N 1
ATOM 2211 C CA . GLY A 1 276 ? -0.663 4.739 16.081 1.00 67.62 276 GLY A CA 1
ATOM 2212 C C . GLY A 1 276 ? -1.945 5.332 16.611 1.00 67.62 276 GLY A C 1
ATOM 2213 O O . GLY A 1 276 ? -2.926 5.556 15.897 1.00 67.62 276 GLY A O 1
ATOM 2214 N N . LYS A 1 277 ? -1.875 5.601 17.907 1.00 71.50 277 LYS A N 1
ATOM 2215 C CA . LYS A 1 277 ? -2.793 6.456 18.642 1.00 71.50 277 LYS A CA 1
ATOM 2216 C C . LYS A 1 277 ? -2.091 7.775 18.964 1.00 71.50 277 LYS A C 1
ATOM 2218 O O . LYS A 1 277 ? -0.859 7.869 18.953 1.00 71.50 277 LYS A O 1
ATOM 2223 N N . ASP A 1 278 ? -2.844 8.839 19.155 1.00 65.50 278 ASP A N 1
ATOM 2224 C CA . ASP A 1 278 ? -2.345 10.078 19.736 1.00 65.50 278 ASP A CA 1
ATOM 2225 C C . ASP A 1 278 ? -2.307 9.996 21.266 1.00 65.50 278 ASP A C 1
ATOM 2227 O O . ASP A 1 278 ? -2.582 8.954 21.867 1.00 65.50 278 ASP A O 1
ATOM 2231 N N . LYS A 1 279 ? -1.906 11.102 21.901 1.00 58.94 279 LYS A N 1
ATOM 2232 C CA . LYS A 1 279 ? -1.813 11.206 23.364 1.00 58.94 279 LYS A CA 1
ATOM 2233 C C . LYS A 1 279 ? -3.166 11.016 24.057 1.00 58.94 279 LYS A C 1
ATOM 2235 O O . LYS A 1 279 ? -3.187 10.702 25.242 1.00 58.94 279 LYS A O 1
ATOM 2240 N N . GLU A 1 280 ? -4.262 11.207 23.330 1.00 60.72 280 GLU A N 1
ATOM 2241 C CA . GLU A 1 280 ? -5.634 11.014 23.802 1.00 60.72 280 GLU A CA 1
ATOM 2242 C C . GLU A 1 280 ? -6.139 9.593 23.510 1.00 60.72 280 GLU A C 1
ATOM 2244 O O . GLU A 1 280 ? -7.233 9.220 23.928 1.00 60.72 280 GLU A O 1
ATOM 2249 N N . GLY A 1 281 ? -5.321 8.766 22.852 1.00 66.50 281 GLY A N 1
ATOM 2250 C CA . GLY A 1 281 ? -5.681 7.409 22.490 1.00 66.50 281 GLY A CA 1
ATOM 2251 C C . GLY A 1 281 ? -6.580 7.349 21.257 1.00 66.50 281 GLY A C 1
ATOM 2252 O O . GLY A 1 281 ? -7.460 6.501 21.229 1.00 66.50 281 GLY A O 1
ATOM 2253 N N . ILE A 1 282 ? -6.394 8.226 20.264 1.00 72.94 282 ILE A N 1
ATOM 2254 C CA . ILE A 1 282 ? -7.184 8.284 19.020 1.00 72.94 282 ILE A CA 1
ATOM 2255 C C . ILE A 1 282 ? -6.274 8.041 17.805 1.00 72.94 282 ILE A C 1
ATOM 2257 O O . ILE A 1 282 ? -5.167 8.569 17.733 1.00 72.94 282 ILE A O 1
ATOM 2261 N N . SER A 1 283 ? -6.714 7.236 16.835 1.00 87.44 283 SER A N 1
ATOM 2262 C CA . SER A 1 283 ? -6.013 7.099 15.545 1.00 87.44 283 SER A CA 1
ATOM 2263 C C . SER A 1 283 ? -6.474 8.182 14.577 1.00 87.44 283 SER A C 1
ATOM 2265 O O . SER A 1 283 ? -7.629 8.588 14.615 1.00 87.44 283 SER A O 1
ATOM 2267 N N . SER A 1 284 ? -5.612 8.649 13.676 1.00 89.81 284 SER A N 1
ATOM 2268 C CA . SER A 1 284 ? -6.015 9.648 12.684 1.00 89.81 284 SER A CA 1
ATOM 2269 C C . SER A 1 284 ? -5.352 9.445 11.331 1.00 89.81 284 SER A C 1
ATOM 2271 O O . SER A 1 284 ? -4.237 8.935 11.228 1.00 89.81 284 SER A O 1
ATOM 2273 N N . ILE A 1 285 ? -6.069 9.864 10.292 1.00 91.25 285 ILE A N 1
ATOM 2274 C CA . ILE A 1 285 ? -5.546 10.072 8.947 1.00 91.25 285 ILE A CA 1
ATOM 2275 C C . ILE A 1 285 ? -5.140 11.536 8.846 1.00 91.25 285 ILE A C 1
ATOM 2277 O O . ILE A 1 285 ? -5.937 12.428 9.133 1.00 91.25 285 ILE A O 1
ATOM 2281 N N . HIS A 1 286 ? -3.912 11.789 8.417 1.00 88.19 286 HIS A N 1
ATOM 2282 C CA . HIS A 1 286 ? -3.361 13.124 8.191 1.00 88.19 286 HIS A CA 1
ATOM 2283 C C . HIS A 1 286 ? -2.366 13.107 7.023 1.00 88.19 286 HIS A C 1
ATOM 2285 O O . HIS A 1 286 ? -2.030 12.041 6.505 1.00 88.19 286 HIS A O 1
ATOM 2291 N N . SER A 1 287 ? -1.825 14.266 6.636 1.00 82.69 287 SER A N 1
ATOM 2292 C CA . SER A 1 287 ? -0.899 14.375 5.492 1.00 82.69 287 SER A CA 1
ATOM 2293 C C . SER A 1 287 ? 0.307 13.426 5.570 1.00 82.69 287 SER A C 1
ATOM 2295 O O . SER A 1 287 ? 0.700 12.856 4.565 1.00 82.69 287 SER A O 1
ATOM 2297 N N . GLY A 1 288 ? 0.851 13.192 6.768 1.00 80.88 288 GLY A N 1
ATOM 2298 C CA . GLY A 1 288 ? 1.938 12.222 6.984 1.00 80.88 288 GLY A CA 1
ATOM 2299 C C . GLY A 1 288 ? 1.566 10.730 6.916 1.00 80.88 288 GLY A C 1
ATOM 2300 O O . GLY A 1 288 ? 2.470 9.912 6.889 1.00 80.88 288 GLY A O 1
ATOM 2301 N N . THR A 1 289 ? 0.280 10.361 6.892 1.00 87.25 289 THR A N 1
ATOM 2302 C CA . THR A 1 289 ? -0.152 8.944 6.786 1.00 87.25 289 THR A CA 1
ATOM 2303 C C . THR A 1 289 ? -0.362 8.485 5.347 1.00 87.25 289 THR A C 1
ATOM 2305 O O . THR A 1 289 ? -0.774 7.348 5.137 1.00 87.25 289 THR A O 1
ATOM 2308 N N . GLY A 1 290 ? -0.165 9.371 4.362 1.00 89.75 290 GLY A N 1
ATOM 2309 C CA . GLY A 1 290 ? -0.306 9.033 2.947 1.00 89.75 290 GLY A CA 1
ATOM 2310 C C . GLY A 1 290 ? 0.587 7.853 2.573 1.00 89.75 290 GLY A C 1
ATOM 2311 O O . GLY A 1 290 ? 1.747 7.800 2.981 1.00 89.75 290 GLY A O 1
ATOM 2312 N N . HIS A 1 291 ? 0.018 6.892 1.852 1.00 93.12 291 HIS A N 1
ATOM 2313 C CA . HIS A 1 291 ? 0.729 5.697 1.420 1.00 93.12 291 HIS A CA 1
ATOM 2314 C C . HIS A 1 291 ? 0.153 5.161 0.112 1.00 93.12 291 HIS A C 1
ATOM 2316 O O . HIS A 1 291 ? -1.070 5.090 -0.050 1.00 93.12 291 HIS A O 1
ATOM 2322 N N . GLY A 1 292 ? 1.036 4.759 -0.797 1.00 94.44 292 GLY A N 1
ATOM 2323 C CA . GLY A 1 292 ? 0.692 4.127 -2.064 1.00 94.44 292 GLY A CA 1
ATOM 2324 C C . GLY A 1 292 ? 1.018 2.638 -2.055 1.00 94.44 292 GLY A C 1
ATOM 2325 O O . GLY A 1 292 ? 2.081 2.228 -1.597 1.00 94.44 292 GLY A O 1
ATOM 2326 N N . TRP A 1 293 ? 0.121 1.809 -2.590 1.00 96.94 293 TRP A N 1
ATOM 2327 C CA . TRP A 1 293 ? 0.370 0.376 -2.793 1.00 96.94 293 TRP A CA 1
ATOM 2328 C C . TRP A 1 293 ? -0.282 -0.129 -4.084 1.00 96.94 293 TRP A C 1
ATOM 2330 O O . TRP A 1 293 ? -0.775 0.653 -4.897 1.00 96.94 293 TRP A O 1
ATOM 2340 N N . SER A 1 294 ? -0.243 -1.439 -4.325 1.00 97.94 294 SER A N 1
ATOM 2341 C CA . SER A 1 294 ? -0.867 -2.061 -5.494 1.00 97.94 294 SER A CA 1
ATOM 2342 C C . SER A 1 294 ? -1.919 -3.096 -5.118 1.00 97.94 294 SER A C 1
ATOM 2344 O O . SER A 1 294 ? -1.887 -3.722 -4.060 1.00 97.94 294 SER A O 1
ATOM 2346 N N . GLU A 1 295 ? -2.843 -3.347 -6.032 1.00 97.56 295 GLU A N 1
ATOM 2347 C CA . GLU A 1 295 ? -3.721 -4.509 -5.987 1.00 97.56 295 GLU A CA 1
ATOM 2348 C C . GLU A 1 295 ? -3.518 -5.365 -7.228 1.00 97.56 295 GLU A C 1
ATOM 2350 O O . GLU A 1 295 ? -3.439 -4.856 -8.343 1.00 97.56 295 GLU A O 1
ATOM 2355 N N . VAL A 1 296 ? -3.457 -6.681 -7.036 1.00 97.62 296 VAL A N 1
ATOM 2356 C CA . VAL A 1 296 ? -3.226 -7.660 -8.099 1.00 97.62 296 VAL A CA 1
ATOM 2357 C C . VAL A 1 296 ? -4.439 -8.559 -8.247 1.00 97.62 296 VAL A C 1
ATOM 2359 O O . VAL A 1 296 ? -4.984 -9.059 -7.261 1.00 97.62 296 VAL A O 1
ATOM 2362 N N . TRP A 1 297 ? -4.849 -8.801 -9.487 1.00 96.88 297 TRP A N 1
ATOM 2363 C CA . TRP A 1 297 ? -5.997 -9.649 -9.763 1.00 96.88 297 TRP A CA 1
ATOM 2364 C C . TRP A 1 297 ? -5.683 -11.129 -9.543 1.00 96.88 297 TRP A C 1
ATOM 2366 O O . TRP A 1 297 ? -4.838 -11.715 -10.228 1.00 96.88 297 TRP A O 1
ATOM 2376 N N . ASN A 1 298 ? -6.418 -11.756 -8.627 1.00 94.94 298 ASN A N 1
ATOM 2377 C CA . ASN A 1 298 ? -6.444 -13.199 -8.456 1.00 94.94 298 ASN A CA 1
ATOM 2378 C C . ASN A 1 298 ? -7.393 -13.822 -9.482 1.00 94.94 298 ASN A C 1
ATOM 2380 O O . ASN A 1 298 ? -8.616 -13.780 -9.349 1.00 94.94 298 ASN A O 1
ATOM 2384 N N . GLU A 1 299 ? -6.824 -14.461 -10.493 1.00 92.12 299 GLU A N 1
ATOM 2385 C CA . GLU A 1 299 ? -7.548 -15.043 -11.614 1.00 92.12 299 GLU A CA 1
ATOM 2386 C C . GLU A 1 299 ? -8.432 -16.239 -11.233 1.00 92.12 299 GLU A C 1
ATOM 2388 O O . GLU A 1 299 ? -9.399 -16.520 -11.949 1.00 92.12 299 GLU A O 1
ATOM 2393 N N . ILE A 1 300 ? -8.116 -16.918 -10.121 1.00 90.69 300 ILE A N 1
ATOM 2394 C CA . ILE A 1 300 ? -8.846 -18.086 -9.606 1.00 90.69 300 ILE A CA 1
ATOM 2395 C C . ILE A 1 300 ? -10.030 -17.628 -8.758 1.00 90.69 300 ILE A C 1
ATOM 2397 O O . ILE A 1 300 ? -11.157 -18.064 -8.979 1.00 90.69 300 ILE A O 1
ATOM 2401 N N . LYS A 1 301 ? -9.776 -16.744 -7.788 1.00 91.19 301 LYS A N 1
ATOM 2402 C CA . LYS A 1 301 ? -10.802 -16.246 -6.862 1.00 91.19 301 LYS A CA 1
ATOM 2403 C C . LYS A 1 301 ? -11.651 -15.112 -7.442 1.00 91.19 301 LYS A C 1
ATOM 2405 O O . LYS A 1 301 ? -12.694 -14.804 -6.876 1.00 91.19 301 LYS A O 1
ATOM 2410 N N . LYS A 1 302 ? -11.223 -14.529 -8.568 1.00 91.88 302 LYS A N 1
ATOM 2411 C CA . LYS A 1 302 ? -11.844 -13.367 -9.219 1.00 91.88 302 LYS A CA 1
ATOM 2412 C C . LYS A 1 302 ? -11.966 -12.174 -8.268 1.00 91.88 302 LYS A C 1
ATOM 2414 O O . LYS A 1 302 ? -13.022 -11.557 -8.164 1.00 91.88 302 LYS A O 1
ATOM 2419 N N . GLU A 1 303 ? -10.875 -11.870 -7.572 1.00 93.50 303 GLU A N 1
ATOM 2420 C CA . GLU A 1 303 ? -10.798 -10.776 -6.600 1.00 93.50 303 GLU A CA 1
ATOM 2421 C C . GLU A 1 303 ? -9.460 -10.036 -6.704 1.00 93.50 303 GLU A C 1
ATOM 2423 O O . GLU A 1 303 ? -8.428 -10.636 -7.011 1.00 93.50 303 GLU A O 1
ATOM 2428 N N . TRP A 1 304 ? -9.475 -8.735 -6.431 1.00 95.19 304 TRP A N 1
ATOM 2429 C CA . TRP A 1 304 ? -8.274 -7.930 -6.248 1.00 95.19 304 TRP A CA 1
ATOM 2430 C C . TRP A 1 304 ? -7.667 -8.199 -4.871 1.00 95.19 304 TRP A C 1
ATOM 2432 O O . TRP A 1 304 ? -8.365 -8.195 -3.857 1.00 95.19 304 TRP A O 1
ATOM 2442 N N . VAL A 1 305 ? -6.357 -8.440 -4.841 1.00 94.62 305 VAL A N 1
ATOM 2443 C CA . VAL A 1 305 ? -5.594 -8.754 -3.630 1.00 94.62 305 VAL A CA 1
ATOM 2444 C C . VAL A 1 305 ? -4.547 -7.675 -3.405 1.00 94.62 305 VAL A C 1
ATOM 2446 O O . VAL A 1 305 ? -3.735 -7.404 -4.289 1.00 94.62 305 VAL A O 1
ATOM 2449 N N . ARG A 1 306 ? -4.546 -7.089 -2.207 1.00 94.75 306 ARG A N 1
ATOM 2450 C CA . ARG A 1 306 ? -3.569 -6.082 -1.785 1.00 94.75 306 ARG A CA 1
ATOM 2451 C C . ARG A 1 306 ? -2.143 -6.639 -1.837 1.00 94.75 306 ARG A C 1
ATOM 2453 O O . ARG A 1 306 ? -1.876 -7.719 -1.309 1.00 94.75 306 ARG A O 1
ATOM 2460 N N . MET A 1 307 ? -1.229 -5.882 -2.429 1.00 95.38 307 MET A N 1
ATOM 2461 C CA . MET A 1 307 ? 0.207 -6.142 -2.481 1.00 95.38 307 MET A CA 1
ATOM 2462 C C . MET A 1 307 ? 0.950 -4.828 -2.251 1.00 95.38 307 MET A C 1
ATOM 2464 O O . MET A 1 307 ? 0.778 -3.877 -3.008 1.00 95.38 307 MET A O 1
ATOM 2468 N N . ASP A 1 308 ? 1.794 -4.793 -1.225 1.00 95.25 308 ASP A N 1
ATOM 2469 C CA . ASP A 1 308 ? 2.687 -3.665 -0.976 1.00 95.25 308 ASP A CA 1
ATOM 2470 C C . ASP A 1 308 ? 4.133 -4.105 -1.219 1.00 95.25 308 ASP A C 1
ATOM 2472 O O . ASP A 1 308 ? 4.629 -5.048 -0.593 1.00 95.25 308 ASP A O 1
ATOM 2476 N N . ALA A 1 309 ? 4.775 -3.465 -2.194 1.00 95.56 309 ALA A N 1
ATOM 2477 C CA . ALA A 1 309 ? 6.146 -3.748 -2.598 1.00 95.56 309 ALA A CA 1
ATOM 2478 C C . ALA A 1 309 ? 7.165 -2.760 -2.010 1.00 95.56 309 ALA A C 1
ATOM 2480 O O . ALA A 1 309 ? 8.340 -2.827 -2.378 1.00 95.56 309 ALA A O 1
ATOM 2481 N N . THR A 1 310 ? 6.742 -1.868 -1.113 1.00 93.25 310 THR A N 1
ATOM 2482 C CA . THR A 1 310 ? 7.612 -0.866 -0.492 1.00 93.25 310 THR A CA 1
ATOM 2483 C C . THR A 1 310 ? 8.734 -1.542 0.318 1.00 93.25 310 THR A C 1
ATOM 2485 O O . THR A 1 310 ? 8.453 -2.432 1.130 1.00 93.25 310 THR A O 1
ATOM 2488 N N . PRO A 1 311 ? 10.019 -1.199 0.084 1.00 89.44 311 PRO A N 1
ATOM 2489 C CA . PRO A 1 311 ? 11.148 -1.733 0.844 1.00 89.44 311 PRO A CA 1
ATOM 2490 C C . PRO A 1 311 ? 11.155 -1.234 2.295 1.00 89.44 311 PRO A C 1
ATOM 2492 O O . PRO A 1 311 ? 10.440 -0.303 2.658 1.00 89.44 311 PRO A O 1
ATOM 2495 N N . ALA A 1 312 ? 12.008 -1.842 3.123 1.00 82.62 312 ALA A N 1
ATOM 2496 C CA . ALA A 1 312 ? 12.300 -1.316 4.458 1.00 82.62 312 ALA A CA 1
ATOM 2497 C C . ALA A 1 312 ? 12.895 0.105 4.374 1.00 82.62 312 ALA A C 1
ATOM 2499 O O . ALA A 1 312 ? 13.531 0.459 3.377 1.00 82.62 312 ALA A O 1
ATOM 2500 N N . GLY A 1 313 ? 12.706 0.901 5.423 1.00 69.00 313 GLY A N 1
ATOM 2501 C CA . GLY A 1 313 ? 13.062 2.318 5.487 1.00 69.00 313 GLY A CA 1
ATOM 2502 C C . GLY A 1 313 ? 11.875 3.277 5.371 1.00 69.00 313 GLY A C 1
ATOM 2503 O O . GLY A 1 313 ? 12.070 4.479 5.553 1.00 69.00 313 GLY A O 1
ATOM 2504 N N . ASP A 1 314 ? 10.668 2.774 5.088 1.00 73.50 314 ASP A N 1
ATOM 2505 C CA . ASP A 1 314 ? 9.445 3.578 5.101 1.00 73.50 314 ASP A CA 1
ATOM 2506 C C . ASP A 1 314 ? 8.957 3.809 6.546 1.00 73.50 314 ASP A C 1
ATOM 2508 O O . ASP A 1 314 ? 8.547 2.848 7.208 1.00 73.50 314 ASP A O 1
ATOM 2512 N N . PRO A 1 315 ? 8.921 5.061 7.042 1.00 59.81 315 PRO A N 1
ATOM 2513 C CA . PRO A 1 315 ? 8.408 5.372 8.377 1.00 59.81 315 PRO A CA 1
ATOM 2514 C C . PRO A 1 315 ? 6.958 4.915 8.597 1.00 59.81 315 PRO A C 1
ATOM 2516 O O . PRO A 1 315 ? 6.581 4.534 9.702 1.00 59.81 315 PRO A O 1
ATOM 2519 N N . ASN A 1 316 ? 6.141 4.907 7.542 1.00 61.53 316 ASN A N 1
ATOM 2520 C CA . ASN A 1 316 ? 4.752 4.469 7.586 1.00 61.53 316 ASN A CA 1
ATOM 2521 C C . ASN A 1 316 ? 4.610 2.942 7.550 1.00 61.53 316 ASN A C 1
ATOM 2523 O O . ASN A 1 316 ? 3.493 2.450 7.719 1.00 61.53 316 ASN A O 1
ATOM 2527 N N . LEU A 1 317 ? 5.701 2.177 7.373 1.00 62.94 317 LEU A N 1
ATOM 2528 C CA . LEU A 1 317 ? 5.723 0.703 7.356 1.00 62.94 317 LEU A CA 1
ATOM 2529 C C . LEU A 1 317 ? 6.675 0.053 8.370 1.00 62.94 317 LEU A C 1
ATOM 2531 O O . LEU A 1 317 ? 6.402 -1.082 8.765 1.00 62.94 317 LEU A O 1
ATOM 2535 N N . GLU A 1 318 ? 7.603 0.791 8.970 1.00 63.56 318 GLU A N 1
ATOM 2536 C CA . GLU A 1 318 ? 8.407 0.316 10.107 1.00 63.56 318 GLU A CA 1
ATOM 2537 C C . GLU A 1 318 ? 7.644 0.362 11.444 1.00 63.56 318 GLU A C 1
ATOM 2539 O O . GLU A 1 318 ? 6.802 1.231 11.678 1.00 63.56 318 GLU A O 1
ATOM 2544 N N . GLU A 1 319 ? 7.849 -0.644 12.296 1.00 53.34 319 GLU A N 1
ATOM 2545 C CA . GLU A 1 319 ? 7.399 -0.601 13.691 1.00 53.34 319 GLU A CA 1
ATOM 2546 C C . GLU A 1 319 ? 8.331 0.354 14.442 1.00 53.34 319 GLU A C 1
ATOM 2548 O O . GLU A 1 319 ? 9.551 0.200 14.367 1.00 53.34 319 GLU A O 1
ATOM 2553 N N . ASP A 1 320 ? 7.781 1.357 15.131 1.00 45.62 320 ASP A N 1
ATOM 2554 C CA . ASP A 1 320 ? 8.585 2.255 15.956 1.00 45.62 320 ASP A CA 1
ATOM 2555 C C . ASP A 1 320 ? 9.303 1.421 17.030 1.00 45.62 320 ASP A C 1
ATOM 2557 O O . ASP A 1 320 ? 8.692 1.002 18.009 1.00 45.62 320 ASP A O 1
ATOM 2561 N N . GLU A 1 321 ? 10.617 1.204 16.882 1.00 38.06 321 GLU A N 1
ATOM 2562 C CA . GLU A 1 321 ? 11.462 0.427 17.813 1.00 38.06 321 GLU A CA 1
ATOM 2563 C C . GLU A 1 321 ? 11.503 1.000 19.255 1.00 38.06 321 GLU A C 1
ATOM 2565 O O . GLU A 1 321 ? 12.288 0.542 20.086 1.00 38.06 321 GLU A O 1
ATOM 2570 N N . LYS A 1 322 ? 10.715 2.039 19.568 1.00 38.22 322 LYS A N 1
ATOM 2571 C CA . LYS A 1 322 ? 10.815 2.834 20.800 1.00 38.22 322 LYS A CA 1
ATOM 2572 C C . LYS A 1 322 ? 9.518 3.074 21.568 1.00 38.22 322 LYS A C 1
ATOM 2574 O O . LYS A 1 322 ? 9.594 3.698 22.625 1.00 38.22 322 LYS A O 1
ATOM 2579 N N . GLU A 1 323 ? 8.364 2.588 21.122 1.00 41.00 323 GLU A N 1
ATOM 2580 C CA . GLU A 1 323 ? 7.184 2.566 21.993 1.00 41.00 323 GLU A CA 1
ATOM 2581 C C . GLU A 1 323 ? 7.006 1.156 22.569 1.00 41.00 323 GLU A C 1
ATOM 2583 O O . GLU A 1 323 ? 6.605 0.237 21.866 1.00 41.00 323 GLU A O 1
ATOM 2588 N N . ASP A 1 324 ? 7.225 1.000 23.881 1.00 35.00 324 ASP A N 1
ATOM 2589 C CA . ASP A 1 324 ? 6.797 -0.155 24.702 1.00 35.00 324 ASP A CA 1
ATOM 2590 C C . ASP A 1 324 ? 5.250 -0.339 24.718 1.00 35.00 324 ASP A C 1
ATOM 2592 O O . ASP A 1 324 ? 4.674 -0.935 25.630 1.00 35.00 324 ASP A O 1
ATOM 2596 N N . GLY A 1 325 ? 4.538 0.228 23.741 1.00 45.28 325 GLY A N 1
ATOM 2597 C CA . GLY A 1 325 ? 3.095 0.177 23.593 1.00 45.28 325 GLY A CA 1
ATOM 2598 C C . GLY A 1 325 ? 2.684 -0.915 22.615 1.00 45.28 325 GLY A C 1
ATOM 2599 O O . GLY A 1 325 ? 3.197 -0.995 21.504 1.00 45.28 325 GLY A O 1
ATOM 2600 N N . GLU A 1 326 ? 1.712 -1.734 23.014 1.00 53.84 326 GLU A N 1
ATOM 2601 C CA . GLU A 1 326 ? 1.016 -2.644 22.103 1.00 53.84 326 GLU A CA 1
ATOM 2602 C C . GLU A 1 326 ? 0.558 -1.882 20.848 1.00 53.84 326 GLU A C 1
ATOM 2604 O O . GLU A 1 326 ? -0.098 -0.837 20.953 1.00 53.84 326 GLU A O 1
ATOM 2609 N N . SER A 1 327 ? 0.908 -2.402 19.665 1.00 62.25 327 SER A N 1
ATOM 2610 C CA . SER A 1 327 ? 0.450 -1.861 18.387 1.00 62.25 327 SER A CA 1
ATOM 2611 C C . SER A 1 327 ? -1.070 -1.715 18.405 1.00 62.25 327 SER A C 1
ATOM 2613 O O . SER A 1 327 ? -1.782 -2.598 18.895 1.00 62.25 327 SER A O 1
ATOM 2615 N N . ALA A 1 328 ? -1.571 -0.601 17.869 1.00 71.00 328 ALA A N 1
ATOM 2616 C CA . ALA A 1 328 ? -3.004 -0.382 17.737 1.00 71.00 328 ALA A CA 1
ATOM 2617 C C . ALA A 1 328 ? -3.675 -1.594 17.061 1.00 71.00 328 ALA A C 1
ATOM 2619 O O . ALA A 1 328 ? -3.096 -2.187 16.150 1.00 71.00 328 ALA A O 1
ATOM 2620 N N . PRO A 1 329 ? -4.892 -1.992 17.464 1.00 79.62 329 PRO A N 1
ATOM 2621 C CA . PRO A 1 329 ? -5.639 -2.975 16.697 1.00 79.62 329 PRO A CA 1
ATOM 2622 C C . PRO A 1 329 ? -5.890 -2.438 15.290 1.00 79.62 329 PRO A C 1
ATOM 2624 O O . PRO A 1 329 ? -6.096 -1.243 15.116 1.00 79.62 329 PRO A O 1
ATOM 2627 N N . GLY A 1 330 ? -5.857 -3.292 14.269 1.00 76.81 330 GLY A N 1
ATOM 2628 C CA . GLY A 1 330 ? -5.994 -2.784 12.909 1.00 76.81 330 GLY A CA 1
ATOM 2629 C C . GLY A 1 330 ? -5.941 -3.814 11.794 1.00 76.81 330 GLY A C 1
ATOM 2630 O O . GLY A 1 330 ? -5.814 -5.024 12.034 1.00 76.81 330 GLY A O 1
ATOM 2631 N N . ASP A 1 331 ? -6.031 -3.289 10.573 1.00 77.62 331 ASP A N 1
ATOM 2632 C CA . ASP A 1 331 ? -5.899 -3.983 9.289 1.00 77.62 331 ASP A CA 1
ATOM 2633 C C . ASP A 1 331 ? -4.515 -3.740 8.659 1.00 77.62 331 ASP A C 1
ATOM 2635 O O . ASP A 1 331 ? -4.352 -3.106 7.616 1.00 77.62 331 ASP A O 1
ATOM 2639 N N . TYR A 1 332 ? -3.472 -4.252 9.306 1.00 77.62 332 TYR A N 1
ATOM 2640 C CA . TYR A 1 332 ? -2.106 -4.221 8.768 1.00 77.62 332 TYR A CA 1
ATOM 2641 C C . TYR A 1 332 ? -1.897 -5.252 7.642 1.00 77.62 332 TYR A C 1
ATOM 2643 O O . TYR A 1 332 ? -0.873 -5.244 6.960 1.00 77.62 332 TYR A O 1
ATOM 2651 N N . GLY A 1 333 ? -2.909 -6.099 7.399 1.00 63.34 333 GLY A N 1
ATOM 2652 C CA . GLY A 1 333 ? -2.912 -7.323 6.590 1.00 63.34 333 GLY A CA 1
ATOM 2653 C C . GLY A 1 333 ? -1.763 -8.298 6.862 1.00 63.34 333 GLY A C 1
ATOM 2654 O O . GLY A 1 333 ? -1.019 -8.169 7.830 1.00 63.34 333 GLY A O 1
ATOM 2655 N N . GLU A 1 334 ? -1.653 -9.326 6.021 1.00 51.81 334 GLU A N 1
ATOM 2656 C CA . GLU A 1 334 ? -0.589 -10.327 6.120 1.00 51.81 334 GLU A CA 1
ATOM 2657 C C . GLU A 1 334 ? 0.716 -9.717 5.592 1.00 51.81 334 GLU A C 1
ATOM 2659 O O . GLU A 1 334 ? 0.973 -9.723 4.387 1.00 51.81 334 GLU A O 1
ATOM 2664 N N . GLN A 1 335 ? 1.537 -9.147 6.475 1.00 45.75 335 GLN A N 1
ATOM 2665 C CA . GLN A 1 335 ? 2.901 -8.775 6.113 1.00 45.75 335 GLN A CA 1
ATOM 2666 C C . GLN A 1 335 ? 3.671 -10.061 5.788 1.00 45.75 335 GLN A C 1
ATOM 2668 O O . GLN A 1 335 ? 4.032 -10.836 6.676 1.00 45.75 335 GLN A O 1
ATOM 2673 N N . GLU A 1 336 ? 3.893 -10.333 4.498 1.00 41.06 336 GLU A N 1
ATOM 2674 C CA . GLU A 1 336 ? 4.801 -11.402 4.091 1.00 41.06 336 GLU A CA 1
ATOM 2675 C C . GLU A 1 336 ? 6.187 -11.064 4.624 1.00 41.06 336 GLU A C 1
ATOM 2677 O O . GLU A 1 336 ? 6.786 -10.074 4.183 1.00 41.06 336 GLU A O 1
ATOM 2682 N N . ALA A 1 337 ? 6.658 -11.898 5.563 1.00 35.22 337 ALA A N 1
ATOM 2683 C CA . ALA A 1 337 ? 7.962 -11.806 6.204 1.00 35.22 337 ALA A CA 1
ATOM 2684 C C . ALA A 1 337 ? 8.985 -11.264 5.206 1.00 35.22 337 ALA A C 1
ATOM 2686 O O . ALA A 1 337 ? 9.296 -11.913 4.200 1.00 35.22 337 ALA A O 1
ATOM 2687 N N . ILE A 1 338 ? 9.429 -10.029 5.451 1.00 44.06 338 ILE A N 1
ATOM 2688 C CA . ILE A 1 338 ? 10.466 -9.385 4.658 1.00 44.06 338 ILE A CA 1
ATOM 2689 C C . ILE A 1 338 ? 11.641 -10.346 4.701 1.00 44.06 338 ILE A C 1
ATOM 2691 O O . ILE A 1 338 ? 12.166 -10.644 5.774 1.00 44.06 338 ILE A O 1
ATOM 2695 N N . ARG A 1 339 ? 11.988 -10.921 3.547 1.00 39.75 339 ARG A N 1
ATOM 2696 C CA . ARG A 1 339 ? 13.160 -11.780 3.465 1.00 39.75 339 ARG A CA 1
ATOM 2697 C C . ARG A 1 339 ? 14.342 -10.872 3.808 1.00 39.75 339 ARG A C 1
ATOM 2699 O O . ARG A 1 339 ? 14.537 -9.907 3.069 1.00 39.75 339 ARG A O 1
ATOM 2706 N N . PRO A 1 340 ? 15.075 -11.132 4.908 1.00 49.12 340 PRO A N 1
ATOM 2707 C CA . PRO A 1 340 ? 16.227 -10.317 5.258 1.00 49.12 340 PRO A CA 1
ATOM 2708 C C . PRO A 1 340 ? 17.170 -10.277 4.062 1.00 49.12 340 PRO A C 1
ATOM 2710 O O . PRO A 1 340 ? 17.298 -11.284 3.352 1.00 49.12 340 PRO A O 1
ATOM 2713 N N . THR A 1 341 ? 17.801 -9.130 3.825 1.00 56.00 341 THR A N 1
ATOM 2714 C CA . THR A 1 341 ? 18.858 -9.043 2.813 1.00 56.00 341 THR A CA 1
ATOM 2715 C C . THR A 1 341 ? 19.951 -10.066 3.133 1.00 56.00 341 THR A C 1
ATOM 2717 O O . THR A 1 341 ? 20.076 -10.516 4.275 1.00 56.00 341 THR A O 1
ATOM 2720 N N . ASP A 1 342 ? 20.744 -10.470 2.140 1.00 60.97 342 ASP A N 1
ATOM 2721 C CA . ASP A 1 342 ? 21.777 -11.492 2.359 1.00 60.97 342 ASP A CA 1
ATOM 2722 C C . ASP A 1 342 ? 22.764 -11.082 3.475 1.00 60.97 342 ASP A C 1
ATOM 2724 O O . ASP A 1 342 ? 23.161 -11.924 4.282 1.00 60.97 342 ASP A O 1
ATOM 2728 N N . GLU A 1 343 ? 23.042 -9.781 3.615 1.00 63.44 343 GLU A N 1
ATOM 2729 C CA . GLU A 1 343 ? 23.838 -9.211 4.713 1.00 63.44 343 GLU A CA 1
ATOM 2730 C C . GLU A 1 343 ? 23.166 -9.382 6.089 1.00 63.44 343 GLU A C 1
ATOM 2732 O O . GLU A 1 343 ? 23.789 -9.861 7.040 1.00 63.44 343 GLU A O 1
ATOM 2737 N N . GLN A 1 344 ? 21.871 -9.069 6.201 1.00 63.84 344 GLN A N 1
ATOM 2738 C CA . GLN A 1 344 ? 21.106 -9.256 7.442 1.00 63.84 344 GLN A CA 1
ATOM 2739 C C . GLN A 1 344 ? 20.970 -10.740 7.811 1.00 63.84 344 GLN A C 1
ATOM 2741 O O . GLN A 1 344 ? 20.983 -11.108 8.989 1.00 63.84 344 GLN A O 1
ATOM 2746 N N . LEU A 1 345 ? 20.854 -11.616 6.809 1.00 69.00 345 LEU A N 1
ATOM 2747 C CA . LEU A 1 345 ? 20.778 -13.061 7.000 1.00 69.00 345 LEU A CA 1
ATOM 2748 C C . LEU A 1 345 ? 22.089 -13.618 7.573 1.00 69.00 345 LEU A C 1
ATOM 2750 O O . LEU A 1 345 ? 22.066 -14.523 8.412 1.00 69.00 345 LEU A O 1
ATOM 2754 N N . GLU A 1 346 ? 23.229 -13.085 7.141 1.00 71.75 346 GLU A N 1
ATOM 2755 C CA . GLU A 1 346 ? 24.548 -13.474 7.633 1.00 71.75 346 GLU A CA 1
ATOM 2756 C C . GLU A 1 346 ? 24.794 -12.986 9.068 1.00 71.75 346 GLU A C 1
ATOM 2758 O O . GLU A 1 346 ? 25.257 -13.756 9.917 1.00 71.75 346 GLU A O 1
ATOM 2763 N N . GLU A 1 347 ? 24.362 -11.767 9.397 1.00 76.06 347 GLU A N 1
ATOM 2764 C CA . GLU A 1 347 ? 24.415 -11.253 10.767 1.00 76.06 347 GLU A CA 1
ATOM 2765 C C . GLU A 1 347 ? 23.519 -12.063 11.724 1.00 76.06 347 GLU A C 1
ATOM 2767 O O . GLU A 1 347 ? 23.934 -12.429 12.830 1.00 76.06 347 GLU A O 1
ATOM 2772 N N . LEU A 1 348 ? 22.309 -12.427 11.284 1.00 72.50 348 LEU A N 1
ATOM 2773 C CA . LEU A 1 348 ? 21.402 -13.299 12.035 1.00 72.50 348 LEU A CA 1
ATOM 2774 C C . LEU A 1 348 ? 21.993 -14.694 12.254 1.00 72.50 348 LEU A C 1
ATOM 2776 O O . LEU A 1 348 ? 21.880 -15.242 13.353 1.00 72.50 348 LEU A O 1
ATOM 2780 N N . ARG A 1 349 ? 22.663 -15.267 11.243 1.00 73.31 349 ARG A N 1
ATOM 2781 C CA . ARG A 1 349 ? 23.374 -16.550 11.375 1.00 73.31 349 ARG A CA 1
ATOM 2782 C C . ARG A 1 349 ? 24.478 -16.471 12.423 1.00 73.31 349 ARG A C 1
ATOM 2784 O O . ARG A 1 349 ? 24.589 -17.385 13.242 1.00 73.31 349 ARG A O 1
ATOM 2791 N N . LYS A 1 350 ? 25.246 -15.379 12.444 1.00 79.50 350 LYS A N 1
ATOM 2792 C CA . LYS A 1 350 ? 26.296 -15.153 13.444 1.00 79.50 350 LYS A CA 1
ATOM 2793 C C . LYS A 1 350 ? 25.715 -15.033 14.858 1.00 79.50 350 LYS A C 1
ATOM 2795 O O . LYS A 1 350 ? 26.136 -15.766 15.752 1.00 79.50 350 LYS A O 1
ATOM 2800 N N . LYS A 1 351 ? 24.669 -14.218 15.045 1.00 77.69 351 LYS A N 1
ATOM 2801 C CA . LYS A 1 351 ? 23.964 -14.068 16.336 1.00 77.69 351 LYS A CA 1
ATOM 2802 C C . LYS A 1 351 ? 23.351 -15.386 16.830 1.00 77.69 351 LYS A C 1
ATOM 2804 O O . LYS A 1 351 ? 23.378 -15.673 18.029 1.00 77.69 351 LYS A O 1
ATOM 2809 N N . LEU A 1 352 ? 22.808 -16.207 15.928 1.00 76.25 352 LEU A N 1
ATOM 2810 C CA . LEU A 1 352 ? 22.276 -17.534 16.259 1.00 76.25 352 LEU A CA 1
ATOM 2811 C C . LEU A 1 352 ? 23.373 -18.512 16.687 1.00 76.25 352 LEU A C 1
ATOM 2813 O O . LEU A 1 352 ? 23.165 -19.258 17.645 1.00 76.25 352 LEU A O 1
ATOM 2817 N N . ALA A 1 353 ? 24.527 -18.506 16.016 1.00 74.81 353 ALA A N 1
ATOM 2818 C CA . ALA A 1 353 ? 25.667 -19.338 16.393 1.00 74.81 353 ALA A CA 1
ATOM 2819 C C . ALA A 1 353 ? 26.177 -18.980 17.800 1.00 74.81 353 ALA A C 1
ATOM 2821 O O . ALA A 1 353 ? 26.301 -19.865 18.647 1.00 74.81 353 ALA A O 1
ATOM 2822 N N . GLU A 1 354 ? 26.348 -17.687 18.085 1.00 74.56 354 GLU A N 1
ATOM 2823 C CA . GLU A 1 354 ? 26.775 -17.188 19.399 1.00 74.56 354 GLU A CA 1
ATOM 2824 C C . GLU A 1 354 ? 25.765 -17.530 20.511 1.00 74.56 354 GLU A C 1
ATOM 2826 O O . GLU A 1 354 ? 26.145 -17.964 21.601 1.00 74.56 354 GLU A O 1
ATOM 2831 N N . ARG A 1 355 ? 24.455 -17.388 20.252 1.00 75.25 355 ARG A N 1
ATOM 2832 C CA . ARG A 1 355 ? 23.411 -17.762 21.225 1.00 75.25 355 ARG A CA 1
ATOM 2833 C C . ARG A 1 355 ? 23.332 -19.268 21.453 1.00 75.25 355 ARG A C 1
ATOM 2835 O O . ARG A 1 355 ? 23.142 -19.685 22.593 1.00 75.25 355 ARG A O 1
ATOM 2842 N N . LYS A 1 356 ? 23.476 -20.083 20.404 1.00 73.06 356 LYS A N 1
ATOM 2843 C CA . LYS A 1 356 ? 23.485 -21.548 20.515 1.00 73.06 356 LYS A CA 1
ATOM 2844 C C . LYS A 1 356 ? 24.676 -22.029 21.341 1.00 73.06 356 LYS A C 1
ATOM 2846 O O . LYS A 1 356 ? 24.506 -22.918 22.171 1.00 73.06 356 LYS A O 1
ATOM 2851 N N . GLU A 1 357 ? 25.847 -21.421 21.156 1.00 69.06 357 GLU A N 1
ATOM 2852 C CA . GLU A 1 357 ? 27.030 -21.712 21.966 1.00 69.06 357 GLU A CA 1
ATOM 2853 C C . GLU A 1 357 ? 26.791 -21.334 23.433 1.00 69.06 357 GLU A C 1
ATOM 2855 O O . GLU A 1 357 ? 26.908 -22.196 24.300 1.00 69.06 357 GLU A O 1
ATOM 2860 N N . LYS A 1 358 ? 26.314 -20.118 23.727 1.00 67.31 358 LYS A N 1
ATOM 2861 C CA . LYS A 1 358 ? 25.993 -19.704 25.108 1.00 67.31 358 LYS A CA 1
ATOM 2862 C C . LYS A 1 358 ? 24.948 -20.598 25.782 1.00 67.31 358 LYS A C 1
ATOM 2864 O O . LYS A 1 358 ? 25.101 -20.931 26.955 1.00 67.31 358 LYS A O 1
ATOM 2869 N N . LEU A 1 359 ? 23.906 -21.007 25.054 1.00 67.88 359 LEU A N 1
ATOM 2870 C CA . LEU A 1 359 ? 22.845 -21.884 25.564 1.00 67.88 359 LEU A CA 1
ATOM 2871 C C . LEU A 1 359 ? 23.300 -23.330 25.800 1.00 67.88 359 LEU A C 1
ATOM 2873 O O . LEU A 1 359 ? 22.643 -24.037 26.558 1.00 67.88 359 LEU A O 1
ATOM 2877 N N . SER A 1 360 ? 24.404 -23.760 25.184 1.00 72.00 360 SER A N 1
ATOM 2878 C CA . SER A 1 360 ? 24.932 -25.120 25.342 1.00 72.00 360 SER A CA 1
ATOM 2879 C C . SER A 1 360 ? 25.627 -25.377 26.685 1.00 72.00 360 SER A C 1
ATOM 2881 O O . SER A 1 360 ? 25.778 -26.539 27.054 1.00 72.00 360 SER A O 1
ATOM 2883 N N . TYR A 1 361 ? 26.005 -24.321 27.416 1.00 75.50 361 TYR A N 1
ATOM 2884 C CA . TYR A 1 361 ? 26.646 -24.424 28.732 1.00 75.50 361 TYR A CA 1
ATOM 2885 C C . TYR A 1 361 ? 25.619 -24.425 29.867 1.00 75.50 361 TYR A C 1
ATOM 2887 O O . TYR A 1 361 ? 24.635 -23.672 29.816 1.00 75.50 361 TYR A O 1
ATOM 2895 N N . THR A 1 362 ? 25.856 -25.236 30.897 1.00 78.56 362 THR A N 1
ATOM 2896 C CA . THR A 1 362 ? 24.995 -25.349 32.084 1.00 78.56 362 THR A CA 1
ATOM 2897 C C . THR A 1 362 ? 25.099 -24.108 32.980 1.00 78.56 362 THR A C 1
ATOM 2899 O O . THR A 1 362 ? 25.970 -23.252 32.812 1.00 78.56 362 THR A O 1
ATOM 2902 N N . LYS A 1 363 ? 24.178 -23.967 33.942 1.00 79.50 363 LYS A N 1
ATOM 2903 C CA . LYS A 1 363 ? 24.180 -22.836 34.886 1.00 79.50 363 LYS A CA 1
ATOM 2904 C C . LYS A 1 363 ? 25.457 -22.808 35.739 1.00 79.50 363 LYS A C 1
ATOM 2906 O O . LYS A 1 363 ? 26.001 -21.733 35.960 1.00 79.50 363 LYS A O 1
ATOM 2911 N N . GLU A 1 364 ? 25.932 -23.978 36.155 1.00 76.50 364 GLU A N 1
ATOM 2912 C CA . GLU A 1 364 ? 27.157 -24.163 36.944 1.00 76.50 364 GLU A CA 1
ATOM 2913 C C . GLU A 1 364 ? 28.404 -23.757 36.148 1.00 76.50 364 GLU A C 1
ATOM 2915 O O . GLU A 1 364 ? 29.231 -23.000 36.645 1.00 76.50 364 GLU A O 1
ATOM 2920 N N . GLU A 1 365 ? 28.493 -24.159 34.877 1.00 80.62 365 GLU A N 1
ATOM 2921 C CA . GLU A 1 365 ? 29.602 -23.792 33.984 1.00 80.62 365 GLU A CA 1
ATOM 2922 C C . GLU A 1 365 ? 29.673 -22.275 33.750 1.00 80.62 365 GLU A C 1
ATOM 2924 O O . GLU A 1 365 ? 30.756 -21.695 33.727 1.00 80.62 365 GLU A O 1
ATOM 2929 N N . ARG A 1 366 ? 28.518 -21.607 33.621 1.00 79.00 366 ARG A N 1
ATOM 2930 C CA . ARG A 1 366 ? 28.457 -20.144 33.454 1.00 79.00 366 ARG A CA 1
ATOM 2931 C C . ARG A 1 366 ? 28.856 -19.399 34.723 1.00 79.00 366 ARG A C 1
ATOM 2933 O O . ARG A 1 366 ? 29.593 -18.425 34.634 1.00 79.00 366 ARG A O 1
ATOM 2940 N N . GLN A 1 367 ? 28.388 -19.861 35.882 1.00 81.25 367 GLN A N 1
ATOM 2941 C CA . GLN A 1 367 ? 28.741 -19.266 37.172 1.00 81.25 367 GLN A CA 1
ATOM 2942 C C . GLN A 1 367 ? 30.229 -19.439 37.482 1.00 81.25 367 GLN A C 1
ATOM 2944 O O . GLN A 1 367 ? 30.857 -18.504 37.969 1.00 81.25 367 GLN A O 1
ATOM 2949 N N . LEU A 1 368 ? 30.806 -20.599 37.152 1.00 80.38 368 LEU A N 1
ATOM 2950 C CA . LEU A 1 368 ? 32.236 -20.846 37.304 1.00 80.38 368 LEU A CA 1
ATOM 2951 C C . LEU A 1 368 ? 33.064 -19.964 36.357 1.00 80.38 368 LEU A C 1
ATOM 2953 O O . LEU A 1 368 ? 34.034 -19.356 36.799 1.00 80.38 368 LEU A O 1
ATOM 2957 N N . ALA A 1 369 ? 32.662 -19.848 35.086 1.00 84.88 369 ALA A N 1
ATOM 2958 C CA . ALA A 1 369 ? 33.321 -18.971 34.117 1.00 84.88 369 ALA A CA 1
ATOM 2959 C C . ALA A 1 369 ? 33.319 -17.500 34.566 1.00 84.88 369 ALA A C 1
ATOM 2961 O O . ALA A 1 369 ? 34.347 -16.831 34.501 1.00 84.88 369 ALA A O 1
ATOM 2962 N N . GLU A 1 370 ? 32.183 -17.013 35.070 1.00 83.00 370 GLU A N 1
ATOM 2963 C CA . GLU A 1 370 ? 32.023 -15.636 35.546 1.00 83.00 370 GLU A CA 1
ATOM 2964 C C . GLU A 1 370 ? 32.805 -15.368 36.840 1.00 83.00 370 GLU A C 1
ATOM 2966 O O . GLU A 1 370 ? 33.489 -14.352 36.944 1.00 83.00 370 GLU A O 1
ATOM 2971 N N . ALA A 1 371 ? 32.762 -16.289 37.807 1.00 77.94 371 ALA A N 1
ATOM 2972 C CA . ALA A 1 371 ? 33.453 -16.133 39.086 1.00 77.94 371 ALA A CA 1
ATOM 2973 C C . ALA A 1 371 ? 34.981 -16.272 38.970 1.00 77.94 371 ALA A C 1
ATOM 2975 O O . ALA A 1 371 ? 35.710 -15.591 39.690 1.00 77.94 371 ALA A O 1
ATOM 2976 N N . ALA A 1 372 ? 35.468 -17.144 38.081 1.00 79.19 372 ALA A N 1
ATOM 2977 C CA . ALA A 1 372 ? 36.898 -17.386 37.879 1.00 79.19 372 ALA A CA 1
ATOM 2978 C C . ALA A 1 372 ? 37.510 -16.562 36.730 1.00 79.19 372 ALA A C 1
ATOM 2980 O O . ALA A 1 372 ? 38.729 -16.565 36.570 1.00 79.19 372 ALA A O 1
ATOM 2981 N N . GLY A 1 373 ? 36.695 -15.853 35.939 1.00 80.44 373 GLY A N 1
ATOM 2982 C CA . GLY A 1 373 ? 37.159 -15.058 34.797 1.00 80.44 373 GLY A CA 1
ATOM 2983 C C . GLY A 1 373 ? 37.760 -15.897 33.662 1.00 80.44 373 GLY A C 1
ATOM 2984 O O . GLY A 1 373 ? 38.680 -15.435 32.991 1.00 80.44 373 GLY A O 1
ATOM 2985 N N . ILE A 1 374 ? 37.271 -17.124 33.471 1.00 82.69 374 ILE A N 1
ATOM 2986 C CA . ILE A 1 374 ? 37.780 -18.095 32.488 1.00 82.69 374 ILE A CA 1
ATOM 2987 C C . ILE A 1 374 ? 36.795 -18.300 31.333 1.00 82.69 374 ILE A C 1
ATOM 2989 O O . ILE A 1 374 ? 35.599 -18.027 31.450 1.00 82.69 374 ILE A O 1
ATOM 2993 N N . GLU A 1 375 ? 37.282 -18.821 30.208 1.00 82.81 375 GLU A N 1
ATOM 2994 C CA . GLU A 1 375 ? 36.441 -19.131 29.050 1.00 82.81 375 GLU A CA 1
ATOM 2995 C C . GLU A 1 375 ? 35.431 -20.253 29.368 1.00 82.81 375 GLU A C 1
ATOM 2997 O O . GLU A 1 375 ? 35.737 -21.218 30.073 1.00 82.81 375 GLU A O 1
ATOM 3002 N N . LEU A 1 376 ? 34.222 -20.191 28.789 1.00 79.50 376 LEU A N 1
ATOM 3003 C CA . LEU A 1 376 ? 33.146 -21.169 29.054 1.00 79.50 376 LEU A CA 1
ATOM 3004 C C . LEU A 1 376 ? 33.555 -22.623 28.741 1.00 79.50 376 LEU A C 1
ATOM 3006 O O . LEU A 1 376 ? 33.080 -23.565 29.377 1.00 79.50 376 LEU A O 1
ATOM 3010 N N . LYS A 1 377 ? 34.467 -22.816 27.780 1.00 81.81 377 LYS A N 1
ATOM 3011 C CA . LYS A 1 377 ? 35.032 -24.133 27.441 1.00 81.81 377 LYS A CA 1
ATOM 3012 C C . LYS A 1 377 ? 35.913 -24.695 28.554 1.00 81.81 377 LYS A C 1
ATOM 3014 O O . LYS A 1 377 ? 35.864 -25.896 28.807 1.00 81.81 377 LYS A O 1
ATOM 3019 N N . GLU A 1 378 ? 36.687 -23.841 29.215 1.00 78.38 378 GLU A N 1
ATOM 3020 C CA . GLU A 1 378 ? 37.553 -24.229 30.329 1.00 78.38 378 GLU A CA 1
ATOM 3021 C C . GLU A 1 378 ? 36.717 -24.510 31.576 1.00 78.38 378 GLU A C 1
ATOM 3023 O O . GLU A 1 378 ? 36.900 -25.544 32.213 1.00 78.38 378 GLU A O 1
ATOM 3028 N N . ALA A 1 379 ? 35.706 -23.680 31.852 1.00 81.12 379 ALA A N 1
ATOM 3029 C CA . ALA A 1 379 ? 34.767 -23.923 32.945 1.00 81.12 379 ALA A CA 1
ATOM 3030 C C . ALA A 1 379 ? 34.063 -25.286 32.819 1.00 81.12 379 ALA A C 1
ATOM 3032 O O . ALA A 1 379 ? 33.944 -26.017 33.799 1.00 81.12 379 ALA A O 1
ATOM 3033 N N . ARG A 1 380 ? 33.667 -25.682 31.603 1.00 81.44 380 ARG A N 1
ATOM 3034 C CA . ARG A 1 380 ? 33.092 -27.009 31.331 1.00 81.44 380 ARG A CA 1
ATOM 3035 C C . ARG A 1 380 ? 34.045 -28.161 31.636 1.00 81.44 380 ARG A C 1
ATOM 3037 O O . ARG A 1 380 ? 33.618 -29.183 32.172 1.00 81.44 380 ARG A O 1
ATOM 3044 N N . GLN A 1 381 ? 35.320 -28.012 31.293 1.00 82.19 381 GLN A N 1
ATOM 3045 C CA . GLN A 1 381 ? 36.329 -29.027 31.583 1.00 82.19 381 GLN A CA 1
ATOM 3046 C C . GLN A 1 381 ? 36.552 -29.161 33.098 1.00 82.19 381 GLN A C 1
ATOM 3048 O O . GLN A 1 381 ? 36.575 -30.275 33.613 1.00 82.19 381 GLN A O 1
ATOM 3053 N N . ILE A 1 382 ? 36.596 -28.039 33.818 1.00 78.06 382 ILE A N 1
ATOM 3054 C CA . ILE A 1 382 ? 36.769 -28.020 35.276 1.00 78.06 382 ILE A CA 1
ATOM 3055 C C . ILE A 1 382 ? 35.557 -28.629 35.993 1.00 78.06 382 ILE A C 1
ATOM 3057 O O . ILE A 1 382 ? 35.728 -29.473 36.867 1.00 78.06 382 ILE A O 1
ATOM 3061 N N . VAL A 1 383 ? 34.326 -28.270 35.609 1.00 82.56 383 VAL A N 1
ATOM 3062 C CA . VAL A 1 383 ? 33.107 -28.869 36.194 1.00 82.56 383 VAL A CA 1
ATOM 3063 C C . VAL A 1 383 ? 33.073 -30.381 35.962 1.00 82.56 383 VAL A C 1
ATOM 3065 O O . VAL A 1 383 ? 32.665 -31.140 36.841 1.00 82.56 383 VAL A O 1
ATOM 3068 N N . LYS A 1 384 ? 33.528 -30.845 34.794 1.00 83.94 384 LYS A N 1
ATOM 3069 C CA . LYS A 1 384 ? 33.642 -32.277 34.510 1.00 83.94 384 LYS A CA 1
ATOM 3070 C C . LYS A 1 384 ? 34.643 -32.962 35.448 1.00 83.94 384 LYS A C 1
ATOM 3072 O O . LYS A 1 384 ? 34.313 -34.005 36.003 1.00 83.94 384 LYS A O 1
ATOM 3077 N N . GLU A 1 385 ? 35.813 -32.369 35.657 1.00 81.44 385 GLU A N 1
ATOM 3078 C CA . GLU A 1 385 ? 36.843 -32.905 36.558 1.00 81.44 385 GLU A CA 1
ATOM 3079 C C . GLU A 1 385 ? 36.394 -32.912 38.027 1.00 81.44 385 GLU A C 1
ATOM 3081 O O . GLU A 1 385 ? 36.634 -33.890 38.731 1.00 81.44 385 GLU A O 1
ATOM 3086 N N . ILE A 1 386 ? 35.674 -31.877 38.477 1.00 78.75 386 ILE A N 1
ATOM 3087 C CA . ILE A 1 386 ? 35.074 -31.829 39.821 1.00 78.75 386 ILE A CA 1
ATOM 3088 C C . ILE A 1 386 ? 34.070 -32.972 39.998 1.00 78.75 386 ILE A C 1
ATOM 3090 O O . ILE A 1 386 ? 34.162 -33.721 40.966 1.00 78.75 386 ILE A O 1
ATOM 3094 N N . ASN A 1 387 ? 33.160 -33.160 39.039 1.00 78.31 387 ASN A N 1
ATOM 3095 C CA . ASN A 1 387 ? 32.173 -34.241 39.095 1.00 78.31 387 ASN A CA 1
ATOM 3096 C C . ASN A 1 387 ? 32.827 -35.634 39.088 1.00 78.31 387 ASN A C 1
ATOM 3098 O O . ASN A 1 387 ? 32.369 -36.541 39.782 1.00 78.31 387 ASN A O 1
ATOM 3102 N N . GLU A 1 388 ? 33.902 -35.823 38.320 1.00 80.44 388 GLU A N 1
ATOM 3103 C CA . GLU A 1 388 ? 34.670 -37.073 38.317 1.00 80.44 388 GLU A CA 1
ATOM 3104 C C . GLU A 1 388 ? 35.373 -37.309 39.668 1.00 80.44 388 GLU A C 1
ATOM 3106 O O . GLU A 1 388 ? 35.343 -38.424 40.201 1.00 80.44 388 GLU A O 1
ATOM 3111 N N . ALA A 1 389 ? 35.942 -36.261 40.269 1.00 72.88 389 ALA A N 1
ATOM 3112 C CA . ALA A 1 389 ? 36.564 -36.331 41.588 1.00 72.88 389 ALA A CA 1
ATOM 3113 C C . ALA A 1 389 ? 35.541 -36.638 42.697 1.00 72.88 389 ALA A C 1
ATOM 3115 O O . ALA A 1 389 ? 35.780 -37.518 43.525 1.00 72.88 389 ALA A O 1
ATOM 3116 N N . GLU A 1 390 ? 34.375 -35.988 42.684 1.00 70.00 390 GLU A N 1
ATOM 3117 C CA . GLU A 1 390 ? 33.294 -36.223 43.651 1.00 70.00 390 GLU A CA 1
ATOM 3118 C C . GLU A 1 390 ? 32.712 -37.637 43.564 1.00 70.00 390 GLU A C 1
ATOM 3120 O O . GLU A 1 390 ? 32.308 -38.200 44.579 1.00 70.00 390 GLU A O 1
ATOM 3125 N N . GLN A 1 391 ? 32.702 -38.247 42.376 1.00 75.56 391 GLN A N 1
ATOM 3126 C CA . GLN A 1 391 ? 32.219 -39.618 42.176 1.00 75.56 391 GLN A CA 1
ATOM 3127 C C . GLN A 1 391 ? 33.289 -40.694 42.393 1.00 75.56 391 GLN A C 1
ATOM 3129 O O . GLN A 1 391 ? 32.994 -41.890 42.279 1.00 75.56 391 GLN A O 1
ATOM 3134 N N . THR A 1 392 ? 34.523 -40.306 42.721 1.00 77.50 392 THR A N 1
ATOM 3135 C CA . THR A 1 392 ? 35.608 -41.257 42.962 1.00 77.50 392 THR A CA 1
ATOM 3136 C C . THR A 1 392 ? 35.337 -42.058 44.240 1.00 77.50 392 THR A C 1
ATOM 3138 O O . THR A 1 392 ? 35.108 -41.510 45.322 1.00 77.50 392 THR A O 1
ATOM 3141 N N . ARG A 1 393 ? 35.360 -43.391 44.113 1.00 75.88 393 ARG A N 1
ATOM 3142 C CA . ARG A 1 393 ? 35.072 -44.338 45.200 1.00 75.88 393 ARG A CA 1
ATOM 3143 C C . ARG A 1 393 ? 36.322 -45.075 45.657 1.00 75.88 393 ARG A C 1
ATOM 3145 O O . ARG A 1 393 ? 37.184 -45.430 44.856 1.00 75.88 393 ARG A O 1
ATOM 3152 N N . LEU A 1 394 ? 36.377 -45.355 46.951 1.00 74.19 394 LEU A N 1
ATOM 3153 C CA . LEU A 1 394 ? 37.348 -46.250 47.567 1.00 74.19 394 LEU A CA 1
ATOM 3154 C C . LEU A 1 394 ? 37.022 -47.725 47.236 1.00 74.19 394 LEU A C 1
ATOM 3156 O O . LEU A 1 394 ? 35.886 -48.043 46.875 1.00 74.19 394 LEU A O 1
ATOM 3160 N N . PRO A 1 395 ? 37.976 -48.667 47.398 1.00 71.44 395 PRO A N 1
ATOM 3161 C CA . PRO A 1 395 ? 37.763 -50.096 47.116 1.00 71.44 395 PRO A CA 1
ATOM 3162 C C . PRO A 1 395 ? 36.619 -50.755 47.905 1.00 71.44 395 PRO A C 1
ATOM 3164 O O . PRO A 1 395 ? 36.114 -51.802 47.512 1.00 71.44 395 PRO A O 1
ATOM 3167 N N . ASN A 1 396 ? 36.211 -50.148 49.020 1.00 71.56 396 ASN A N 1
ATOM 3168 C CA . ASN A 1 396 ? 35.088 -50.570 49.860 1.00 71.56 396 ASN A CA 1
ATOM 3169 C C . ASN A 1 396 ? 33.723 -50.011 49.388 1.00 71.56 396 ASN A C 1
ATOM 3171 O O . ASN A 1 396 ? 32.709 -50.272 50.029 1.00 71.56 396 ASN A O 1
ATOM 3175 N N . GLY A 1 397 ? 33.689 -49.251 48.286 1.00 71.31 397 GLY A N 1
ATOM 3176 C CA . GLY A 1 397 ? 32.482 -48.670 47.693 1.00 71.31 397 GLY A CA 1
ATOM 3177 C C . GLY A 1 397 ? 32.066 -47.303 48.250 1.00 71.31 397 GLY A C 1
ATOM 3178 O O . GLY A 1 397 ? 31.115 -46.717 47.728 1.00 71.31 397 GLY A O 1
ATOM 3179 N N . GLU A 1 398 ? 32.762 -46.780 49.263 1.00 76.88 398 GLU A N 1
ATOM 3180 C CA . GLU A 1 398 ? 32.495 -45.471 49.876 1.00 76.88 398 GLU A CA 1
ATOM 3181 C C . GLU A 1 398 ? 33.066 -44.323 49.027 1.00 76.88 398 GLU A C 1
ATOM 3183 O O . GLU A 1 398 ? 34.091 -44.491 48.363 1.00 76.88 398 GLU A O 1
ATOM 3188 N N . LEU A 1 399 ? 32.406 -43.159 49.021 1.00 76.75 399 LEU A N 1
ATOM 3189 C CA . LEU A 1 399 ? 32.926 -41.967 48.347 1.00 76.75 399 LEU A CA 1
ATOM 3190 C C . LEU A 1 399 ? 34.140 -41.431 49.108 1.00 76.75 399 LEU A C 1
ATOM 3192 O O . LEU A 1 399 ? 34.144 -41.364 50.339 1.00 76.75 399 LEU A O 1
ATOM 3196 N N . VAL A 1 400 ? 35.177 -41.033 48.372 1.00 75.31 400 VAL A N 1
ATOM 3197 C CA . VAL A 1 400 ? 36.407 -40.492 48.973 1.00 75.31 400 VAL A CA 1
ATOM 3198 C C . VAL A 1 400 ? 36.109 -39.235 49.805 1.00 75.31 400 VAL A C 1
ATOM 3200 O O . VAL A 1 400 ? 36.667 -39.068 50.888 1.00 75.31 400 VAL A O 1
ATOM 3203 N N . THR A 1 401 ? 35.193 -38.384 49.340 1.00 73.75 401 THR A N 1
ATOM 3204 C CA . THR A 1 401 ? 34.754 -37.156 50.023 1.00 73.75 401 THR A CA 1
ATOM 3205 C C . THR A 1 401 ? 34.109 -37.438 51.383 1.00 73.75 401 THR A C 1
ATOM 3207 O O . THR A 1 401 ? 34.472 -36.808 52.378 1.00 73.75 401 THR A O 1
ATOM 3210 N N . ASP A 1 402 ? 33.230 -38.439 51.459 1.00 75.38 402 ASP A N 1
ATOM 3211 C CA . ASP A 1 402 ? 32.563 -38.848 52.702 1.00 75.38 402 ASP A CA 1
ATOM 3212 C C . ASP A 1 402 ? 33.555 -39.415 53.724 1.00 75.38 402 ASP A C 1
ATOM 3214 O O . ASP A 1 402 ? 33.480 -39.112 54.920 1.00 75.38 402 ASP A O 1
ATOM 3218 N N . ALA A 1 403 ? 34.517 -40.216 53.259 1.00 74.56 403 ALA A N 1
ATOM 3219 C CA . ALA A 1 403 ? 35.559 -40.777 54.111 1.00 74.56 403 ALA A CA 1
ATOM 3220 C C . ALA A 1 403 ? 36.456 -39.678 54.709 1.00 74.56 403 ALA A C 1
ATOM 3222 O O . ALA A 1 403 ? 36.774 -39.716 55.901 1.00 74.56 403 ALA A O 1
ATOM 3223 N N . LEU A 1 404 ? 36.820 -38.669 53.909 1.00 76.31 404 LEU A N 1
ATOM 3224 C CA . LEU A 1 404 ? 37.616 -37.524 54.362 1.00 76.31 404 LEU A CA 1
ATOM 3225 C C . LEU A 1 404 ? 36.850 -36.650 55.363 1.00 76.31 404 LEU A C 1
ATOM 3227 O O . LEU A 1 404 ? 37.413 -36.270 56.389 1.00 76.31 404 LEU A O 1
ATOM 3231 N N . ALA A 1 405 ? 35.562 -36.390 55.122 1.00 76.00 405 ALA A N 1
ATOM 3232 C CA . ALA A 1 405 ? 34.722 -35.627 56.043 1.00 76.00 405 ALA A CA 1
ATOM 3233 C C . ALA A 1 405 ? 34.579 -36.321 57.410 1.00 76.00 405 ALA A C 1
ATOM 3235 O O . ALA A 1 405 ? 34.682 -35.678 58.457 1.00 76.00 405 ALA A O 1
ATOM 3236 N N . LYS A 1 406 ? 34.405 -37.651 57.426 1.00 78.56 406 LYS A N 1
ATOM 3237 C CA . LYS A 1 406 ? 34.349 -38.441 58.670 1.00 78.56 406 LYS A CA 1
ATOM 3238 C C . LYS A 1 406 ? 35.656 -38.377 59.455 1.00 78.56 406 LYS A C 1
ATOM 3240 O O . LYS A 1 406 ? 35.627 -38.203 60.671 1.00 78.56 406 LYS A O 1
ATOM 3245 N N . LEU A 1 407 ? 36.789 -38.495 58.764 1.00 76.12 407 LEU A N 1
ATOM 3246 C CA . LEU A 1 407 ? 38.119 -38.363 59.360 1.00 76.12 407 LEU A CA 1
ATOM 3247 C C . LEU A 1 407 ? 38.322 -36.980 59.979 1.00 76.12 407 LEU A C 1
ATOM 3249 O O . LEU A 1 407 ? 38.780 -36.881 61.115 1.00 76.12 407 LEU A O 1
ATOM 3253 N N . PHE A 1 408 ? 37.932 -35.927 59.263 1.00 75.06 408 PHE A N 1
ATOM 3254 C CA . PHE A 1 408 ? 38.033 -34.559 59.756 1.00 75.06 408 PHE A CA 1
ATOM 3255 C C . PHE A 1 408 ? 37.200 -34.350 61.027 1.00 75.06 408 PHE A C 1
ATOM 3257 O O . PHE A 1 408 ? 37.725 -33.898 62.042 1.00 75.06 408 PHE A O 1
ATOM 3264 N N . ASN A 1 409 ? 35.933 -34.771 61.018 1.00 74.75 409 ASN A N 1
ATOM 3265 C CA . ASN A 1 409 ? 35.054 -34.646 62.182 1.00 74.75 409 ASN A CA 1
ATOM 3266 C C . ASN A 1 409 ? 35.566 -35.441 63.394 1.00 74.75 409 ASN A C 1
ATOM 3268 O O . ASN A 1 409 ? 35.495 -34.959 64.521 1.00 74.75 409 ASN A O 1
ATOM 3272 N N . ALA A 1 410 ? 36.133 -36.632 63.176 1.00 74.25 410 ALA A N 1
ATOM 3273 C CA . ALA A 1 410 ? 36.733 -37.420 64.251 1.00 74.25 410 ALA A CA 1
ATOM 3274 C C . ALA A 1 410 ? 37.949 -36.718 64.880 1.00 74.25 410 ALA A C 1
ATOM 3276 O O . ALA A 1 410 ? 38.132 -36.767 66.098 1.00 74.25 410 ALA A O 1
ATOM 3277 N N . ILE A 1 411 ? 38.761 -36.033 64.066 1.00 72.38 411 ILE A N 1
ATOM 3278 C CA . ILE A 1 411 ? 39.884 -35.226 64.554 1.00 72.38 411 ILE A CA 1
ATOM 3279 C C . ILE A 1 411 ? 39.367 -34.062 65.403 1.00 72.38 411 ILE A C 1
ATOM 3281 O O . ILE A 1 411 ? 39.893 -33.849 66.493 1.00 72.38 411 ILE A O 1
ATOM 3285 N N . VAL A 1 412 ? 38.331 -33.352 64.950 1.00 68.31 412 VAL A N 1
ATOM 3286 C CA . VAL A 1 412 ? 37.723 -32.240 65.702 1.00 68.31 412 VAL A CA 1
ATOM 3287 C C . VAL A 1 412 ? 37.192 -32.708 67.062 1.00 68.31 412 VAL A C 1
ATOM 3289 O O . VAL A 1 412 ? 37.528 -32.120 68.087 1.00 68.31 412 VAL A O 1
ATOM 3292 N N . GLU A 1 413 ? 36.435 -33.807 67.106 1.00 68.44 413 GLU A N 1
ATOM 3293 C CA . GLU A 1 413 ? 35.860 -34.324 68.359 1.00 68.44 413 GLU A CA 1
ATOM 3294 C C . GLU A 1 413 ? 36.923 -34.794 69.361 1.00 68.44 413 GLU A C 1
ATOM 3296 O O . GLU A 1 413 ? 36.795 -34.558 70.561 1.00 68.44 413 GLU A O 1
ATOM 3301 N N . SER A 1 414 ? 38.014 -35.402 68.883 1.00 68.06 414 SER A N 1
ATOM 3302 C CA . SER A 1 414 ? 39.113 -35.862 69.745 1.00 68.06 414 SER A CA 1
ATOM 3303 C C . SER A 1 414 ? 39.846 -34.742 70.496 1.00 68.06 414 SER A C 1
ATOM 3305 O O . SER A 1 414 ? 40.606 -35.031 71.417 1.00 68.06 414 SER A O 1
ATOM 3307 N N . ARG A 1 415 ? 39.633 -33.476 70.113 1.00 63.00 415 ARG A N 1
ATOM 3308 C CA . ARG A 1 415 ? 40.388 -32.310 70.603 1.00 63.00 415 ARG A CA 1
ATOM 3309 C C . ARG A 1 415 ? 39.611 -31.406 71.569 1.00 63.00 415 ARG A C 1
ATOM 3311 O O . ARG A 1 415 ? 40.120 -30.362 71.972 1.00 63.00 415 ARG A O 1
ATOM 3318 N N . LYS A 1 416 ? 38.400 -31.792 71.979 1.00 67.06 416 LYS A N 1
ATOM 3319 C CA . LYS A 1 416 ? 37.613 -31.070 72.996 1.00 67.06 416 LYS A CA 1
ATOM 3320 C C . LYS A 1 416 ? 38.071 -31.462 74.409 1.00 67.06 416 LYS A C 1
ATOM 3322 O O . LYS A 1 416 ? 38.090 -32.647 74.734 1.00 67.06 416 LYS A O 1
ATOM 3327 N N . THR A 1 417 ? 38.401 -30.492 75.271 1.00 59.44 417 THR A N 1
ATOM 3328 C CA . THR A 1 417 ? 38.701 -30.731 76.701 1.00 59.44 417 THR A CA 1
ATOM 3329 C C . THR A 1 417 ? 37.828 -29.866 77.615 1.00 59.44 417 THR A C 1
ATOM 3331 O O . THR A 1 417 ? 37.393 -28.782 77.240 1.00 59.44 417 THR A O 1
ATOM 3334 N N . THR A 1 418 ? 37.524 -30.346 78.823 1.00 56.38 418 THR A N 1
ATOM 3335 C CA . THR A 1 418 ? 36.608 -29.666 79.764 1.00 56.38 418 THR A CA 1
ATOM 3336 C C . THR A 1 418 ? 37.390 -29.100 80.946 1.00 56.38 418 THR A C 1
ATOM 3338 O O . THR A 1 418 ? 38.197 -29.821 81.532 1.00 56.38 418 THR A O 1
ATOM 3341 N N . ALA A 1 419 ? 37.155 -27.838 81.316 1.00 56.59 419 ALA A N 1
ATOM 3342 C CA . ALA A 1 419 ? 37.810 -27.174 82.445 1.00 56.59 419 ALA A CA 1
ATOM 3343 C C . ALA A 1 419 ? 36.788 -26.460 83.350 1.00 56.59 419 ALA A C 1
ATOM 3345 O O . ALA A 1 419 ? 35.878 -25.792 82.866 1.00 56.59 419 ALA A O 1
ATOM 3346 N N . SER A 1 420 ? 36.953 -26.564 84.673 1.00 56.03 420 SER A N 1
ATOM 3347 C CA . SER A 1 420 ? 36.075 -25.903 85.651 1.00 56.03 420 SER A CA 1
ATOM 3348 C C . SER A 1 420 ? 36.383 -24.405 85.764 1.00 56.03 420 SER A C 1
ATOM 3350 O O . SER A 1 420 ? 37.545 -24.040 85.977 1.00 56.03 420 SER A O 1
ATOM 3352 N N . VAL A 1 421 ? 35.370 -23.538 85.683 1.00 58.69 421 VAL A N 1
ATOM 3353 C CA . VAL A 1 421 ? 35.502 -22.071 85.762 1.00 58.69 421 VAL A CA 1
ATOM 3354 C C . VAL A 1 421 ? 34.677 -21.522 86.934 1.00 58.69 421 VAL A C 1
ATOM 3356 O O . VAL A 1 421 ? 33.562 -21.957 87.204 1.00 58.69 421 VAL A O 1
ATOM 3359 N N . TYR A 1 422 ? 35.243 -20.560 87.668 1.00 60.34 422 TYR A N 1
ATOM 3360 C CA . TYR A 1 422 ? 34.603 -19.937 88.828 1.00 60.34 422 TYR A CA 1
ATOM 3361 C C . TYR A 1 422 ? 33.631 -18.817 88.407 1.00 60.34 422 TYR A C 1
ATOM 3363 O O . TYR A 1 422 ? 34.076 -17.810 87.860 1.00 60.34 422 TYR A O 1
ATOM 3371 N N . ASP A 1 423 ? 32.335 -18.958 88.714 1.00 60.12 423 ASP A N 1
ATOM 3372 C CA . ASP A 1 423 ? 31.254 -18.070 88.224 1.00 60.12 423 ASP A CA 1
ATOM 3373 C C . ASP A 1 423 ? 30.763 -17.021 89.257 1.00 60.12 423 ASP A C 1
ATOM 3375 O O . ASP A 1 423 ? 29.705 -16.410 89.127 1.00 60.12 423 ASP A O 1
ATOM 3379 N N . GLY A 1 424 ? 31.542 -16.763 90.314 1.00 63.84 424 GLY A N 1
ATOM 3380 C CA . GLY A 1 424 ? 31.252 -15.680 91.264 1.00 63.84 424 GLY A CA 1
ATOM 3381 C C . GLY A 1 424 ? 30.335 -16.038 92.444 1.00 63.84 424 GLY A C 1
ATOM 3382 O O . GLY A 1 424 ? 29.946 -17.184 92.662 1.00 63.84 424 GLY A O 1
ATOM 3383 N N . GLN A 1 425 ? 30.042 -15.022 93.270 1.00 72.12 425 GLN A N 1
ATOM 3384 C CA . GLN A 1 425 ? 29.259 -15.167 94.504 1.00 72.12 425 GLN A CA 1
ATOM 3385 C C . GLN A 1 425 ? 27.752 -15.064 94.237 1.00 72.12 425 GLN A C 1
ATOM 3387 O O . GLN A 1 425 ? 27.265 -14.039 93.766 1.00 72.12 425 GLN A O 1
ATOM 3392 N N . VAL A 1 426 ? 27.011 -16.082 94.649 1.00 75.69 426 VAL A N 1
ATOM 3393 C CA . VAL A 1 426 ? 25.558 -16.227 94.575 1.00 75.69 426 VAL A CA 1
ATOM 3394 C C . VAL A 1 426 ? 24.930 -16.332 95.974 1.00 75.69 426 VAL A C 1
ATOM 3396 O O . VAL A 1 426 ? 25.618 -16.478 96.994 1.00 75.69 426 VAL A O 1
ATOM 3399 N N . ARG A 1 427 ? 23.598 -16.244 96.060 1.00 79.75 427 ARG A N 1
ATOM 3400 C CA . ARG A 1 427 ? 22.841 -16.509 97.303 1.00 79.75 427 ARG A CA 1
ATOM 3401 C C . ARG A 1 427 ? 22.641 -18.008 97.530 1.00 79.75 427 ARG A C 1
ATOM 3403 O O . ARG A 1 427 ? 22.784 -18.817 96.613 1.00 79.75 427 ARG A O 1
ATOM 3410 N N . ARG A 1 428 ? 22.227 -18.411 98.739 1.00 78.12 428 ARG A N 1
ATOM 3411 C CA . ARG A 1 428 ? 21.925 -19.828 99.016 1.00 78.12 428 ARG A CA 1
ATOM 3412 C C . ARG A 1 428 ? 20.794 -20.342 98.128 1.00 78.12 428 ARG A C 1
ATOM 3414 O O . ARG A 1 428 ? 20.874 -21.457 97.624 1.00 78.12 428 ARG A O 1
ATOM 3421 N N . ARG A 1 429 ? 19.761 -19.525 97.905 1.00 76.50 429 ARG A N 1
ATOM 3422 C CA . ARG A 1 429 ? 18.625 -19.885 97.037 1.00 76.50 429 ARG A CA 1
ATOM 3423 C C . ARG A 1 429 ? 18.990 -20.080 95.560 1.00 76.50 429 ARG A C 1
ATOM 3425 O O . ARG A 1 429 ? 18.245 -20.731 94.843 1.00 76.50 429 ARG A O 1
ATOM 3432 N N . GLU A 1 430 ? 20.120 -19.536 95.115 1.00 70.12 430 GLU A N 1
ATOM 3433 C CA . GLU A 1 430 ? 20.604 -19.621 93.726 1.00 70.12 430 GLU A CA 1
ATOM 3434 C C . GLU A 1 430 ? 21.506 -20.849 93.485 1.00 70.12 430 GLU A C 1
ATOM 3436 O O . GLU A 1 430 ? 22.059 -21.025 92.397 1.00 70.12 430 GLU A O 1
ATOM 3441 N N . GLY A 1 431 ? 21.611 -21.733 94.486 1.00 68.00 431 GLY A N 1
ATOM 3442 C CA . GLY A 1 431 ? 22.380 -22.975 94.408 1.00 68.00 431 GLY A CA 1
ATOM 3443 C C . GLY A 1 431 ? 23.811 -22.850 94.923 1.00 68.00 431 GLY A C 1
ATOM 3444 O O . GLY A 1 431 ? 24.632 -23.700 94.606 1.00 68.00 431 GLY A O 1
ATOM 3445 N N . GLY A 1 432 ? 24.121 -21.802 95.696 1.00 75.12 432 GLY A N 1
ATOM 3446 C CA . GLY A 1 432 ? 25.434 -21.644 96.314 1.00 75.12 432 GLY A CA 1
ATOM 3447 C C . GLY A 1 432 ? 25.646 -22.609 97.482 1.00 75.12 432 GLY A C 1
ATOM 3448 O O . GLY A 1 432 ? 24.910 -22.562 98.478 1.00 75.12 432 GLY A O 1
ATOM 3449 N N . GLU A 1 433 ? 26.664 -23.461 97.395 1.00 69.75 433 GLU A N 1
ATOM 3450 C CA . GLU A 1 433 ? 26.862 -24.557 98.352 1.00 69.75 433 GLU A CA 1
ATOM 3451 C C . GLU A 1 433 ? 27.746 -24.140 99.542 1.00 69.75 433 GLU A C 1
ATOM 3453 O O . GLU A 1 433 ? 27.359 -24.353 100.697 1.00 69.75 433 GLU A O 1
ATOM 3458 N N . GLY A 1 434 ? 28.860 -23.440 99.293 1.00 73.56 434 GLY A N 1
ATOM 3459 C CA . GLY A 1 434 ? 29.805 -22.963 100.317 1.00 73.56 434 GLY A CA 1
ATOM 3460 C C . GLY A 1 434 ? 29.769 -21.445 100.513 1.00 73.56 434 GLY A C 1
ATOM 3461 O O . GLY A 1 434 ? 29.587 -20.713 99.550 1.00 73.56 434 GLY A O 1
ATOM 3462 N N . ILE A 1 435 ? 29.932 -20.943 101.748 1.00 74.31 435 ILE A N 1
ATOM 3463 C CA . ILE A 1 435 ? 30.108 -19.496 101.993 1.00 74.31 435 ILE A CA 1
ATOM 3464 C C . ILE A 1 435 ? 31.545 -19.130 101.636 1.00 74.31 435 ILE A C 1
ATOM 3466 O O . ILE A 1 435 ? 32.470 -19.519 102.344 1.00 74.31 435 ILE A O 1
ATOM 3470 N N . GLN A 1 436 ? 31.708 -18.357 100.569 1.00 72.69 436 GLN A N 1
ATOM 3471 C CA . GLN A 1 436 ? 33.011 -17.911 100.100 1.00 72.69 436 GLN A CA 1
ATOM 3472 C C . GLN A 1 436 ? 33.553 -16.748 100.948 1.00 72.69 436 GLN A C 1
ATOM 3474 O O . GLN A 1 436 ? 34.737 -16.716 101.267 1.00 72.69 436 GLN A O 1
ATOM 3479 N N . ASP A 1 437 ? 32.688 -15.805 101.350 1.00 75.31 437 ASP A N 1
ATOM 3480 C CA . ASP A 1 437 ? 33.074 -14.640 102.160 1.00 75.31 437 ASP A CA 1
ATOM 3481 C C . ASP A 1 437 ? 32.208 -14.519 103.420 1.00 75.31 437 ASP A C 1
ATOM 3483 O O . ASP A 1 437 ? 31.056 -14.069 103.407 1.00 75.31 437 ASP A O 1
ATOM 3487 N N . ILE A 1 438 ? 32.801 -14.925 104.541 1.00 75.75 438 ILE A N 1
ATOM 3488 C CA . ILE A 1 438 ? 32.156 -14.954 105.856 1.00 75.75 438 ILE A CA 1
ATOM 3489 C C . ILE A 1 438 ? 31.856 -13.535 106.366 1.00 75.75 438 ILE A C 1
ATOM 3491 O O . ILE A 1 438 ? 30.850 -13.332 107.053 1.00 75.75 438 ILE A O 1
ATOM 3495 N N . VAL A 1 439 ? 32.682 -12.539 106.025 1.00 78.25 439 VAL A N 1
ATOM 3496 C CA . VAL A 1 439 ? 32.504 -11.156 106.492 1.00 78.25 439 VAL A CA 1
ATOM 3497 C C . VAL A 1 439 ? 31.305 -10.529 105.794 1.00 78.25 439 VAL A C 1
ATOM 3499 O O . VAL A 1 439 ? 30.415 -9.993 106.458 1.00 78.25 439 VAL A O 1
ATOM 3502 N N . ARG A 1 440 ? 31.220 -10.669 104.468 1.00 74.50 440 ARG A N 1
ATOM 3503 C CA . ARG A 1 440 ? 30.060 -10.206 103.692 1.00 74.50 440 ARG A CA 1
ATOM 3504 C C . ARG A 1 440 ? 28.772 -10.902 104.110 1.00 74.50 440 ARG A C 1
ATOM 3506 O O . ARG A 1 440 ? 27.740 -10.244 104.239 1.00 74.50 440 ARG A O 1
ATOM 3513 N N . HIS A 1 441 ? 28.844 -12.201 104.400 1.00 79.56 441 HIS A N 1
ATOM 3514 C CA . HIS A 1 441 ? 27.703 -12.944 104.927 1.00 79.56 441 HIS A CA 1
ATOM 3515 C C . HIS A 1 441 ? 27.202 -12.347 106.251 1.00 79.56 441 HIS A C 1
ATOM 3517 O O . HIS A 1 441 ? 26.007 -12.118 106.431 1.00 79.56 441 HIS A O 1
ATOM 3523 N N . ARG A 1 442 ? 28.124 -12.032 107.172 1.00 75.12 442 ARG A N 1
ATOM 3524 C CA . ARG A 1 442 ? 27.802 -11.447 108.481 1.00 75.12 442 ARG A CA 1
ATOM 3525 C C . ARG A 1 442 ? 27.193 -10.047 108.361 1.00 75.12 442 ARG A C 1
ATOM 3527 O O . ARG A 1 442 ? 26.241 -9.753 109.079 1.00 75.12 442 ARG A O 1
ATOM 3534 N N . ILE A 1 443 ? 27.718 -9.206 107.467 1.00 79.44 443 ILE A N 1
ATOM 3535 C CA . ILE A 1 443 ? 27.189 -7.855 107.215 1.00 79.44 443 ILE A CA 1
ATOM 3536 C C . ILE A 1 443 ? 25.763 -7.933 106.661 1.00 79.44 443 ILE A C 1
ATOM 3538 O O . ILE A 1 443 ? 24.889 -7.236 107.168 1.00 79.44 443 ILE A O 1
ATOM 3542 N N . GLY A 1 444 ? 25.511 -8.815 105.687 1.00 77.00 444 GLY A N 1
ATOM 3543 C CA . GLY A 1 444 ? 24.171 -9.010 105.126 1.00 77.00 444 GLY A CA 1
ATOM 3544 C C . GLY A 1 444 ? 23.147 -9.428 106.184 1.00 77.00 444 GLY A C 1
ATOM 3545 O O . GLY A 1 444 ? 22.079 -8.827 106.274 1.00 77.00 444 GLY A O 1
ATOM 3546 N N . ILE A 1 445 ? 23.506 -10.372 107.064 1.00 80.12 445 ILE A N 1
ATOM 3547 C CA . ILE A 1 445 ? 22.626 -10.791 108.168 1.00 80.12 445 ILE A CA 1
ATOM 3548 C C . ILE A 1 445 ? 22.351 -9.636 109.143 1.00 80.12 445 ILE A C 1
ATOM 3550 O O . ILE A 1 445 ? 21.210 -9.442 109.559 1.00 80.12 445 ILE A O 1
ATOM 3554 N N . LEU A 1 446 ? 23.370 -8.850 109.508 1.00 80.62 446 LEU A N 1
ATOM 3555 C CA . LEU A 1 446 ? 23.208 -7.712 110.425 1.00 80.62 446 LEU A CA 1
ATOM 3556 C C . LEU A 1 446 ? 22.384 -6.565 109.821 1.00 80.62 446 LEU A C 1
ATOM 3558 O O . LEU A 1 446 ? 21.719 -5.847 110.561 1.00 80.62 446 LEU A O 1
ATOM 3562 N N . ALA A 1 447 ? 22.386 -6.422 108.495 1.00 77.31 447 ALA A N 1
ATOM 3563 C CA . ALA A 1 447 ? 21.531 -5.487 107.767 1.00 77.31 447 ALA A CA 1
ATOM 3564 C C . ALA A 1 447 ? 20.067 -5.966 107.639 1.00 77.31 447 ALA A C 1
ATOM 3566 O O . ALA A 1 447 ? 19.242 -5.264 107.057 1.00 77.31 447 ALA A O 1
ATOM 3567 N N . GLY A 1 448 ? 19.729 -7.138 108.192 1.00 67.75 448 GLY A N 1
ATOM 3568 C CA . GLY A 1 448 ? 18.387 -7.720 108.152 1.00 67.75 448 GLY A CA 1
ATOM 3569 C C . GLY A 1 448 ? 18.107 -8.588 106.921 1.00 67.75 448 GLY A C 1
ATOM 3570 O O . GLY A 1 448 ? 16.971 -9.030 106.750 1.00 67.75 448 GLY A O 1
ATOM 3571 N N . GLU A 1 449 ? 19.105 -8.869 106.072 1.00 77.69 449 GLU A N 1
ATOM 3572 C CA . GLU A 1 449 ? 18.939 -9.799 104.951 1.00 77.69 449 GLU A CA 1
ATOM 3573 C C . GLU A 1 449 ? 19.008 -11.254 105.427 1.00 77.69 449 GLU A C 1
ATOM 3575 O O . GLU A 1 449 ? 19.998 -11.704 106.003 1.00 77.69 449 GLU A O 1
ATOM 3580 N N . SER A 1 450 ? 17.964 -12.026 105.128 1.00 74.56 450 SER A N 1
ATOM 3581 C CA . SER A 1 450 ? 17.875 -13.442 105.497 1.00 74.56 450 SER A CA 1
ATOM 3582 C C . SER A 1 450 ? 18.718 -14.381 104.618 1.00 74.56 450 SER A C 1
ATOM 3584 O O . SER A 1 450 ? 18.986 -15.505 105.040 1.00 74.56 450 SER A O 1
ATOM 3586 N N . ASP A 1 451 ? 19.164 -13.946 103.429 1.00 79.38 451 ASP A N 1
ATOM 3587 C CA . ASP A 1 451 ? 20.000 -14.742 102.506 1.00 79.38 451 ASP A CA 1
ATOM 3588 C C . ASP A 1 451 ? 21.023 -13.867 101.739 1.00 79.38 451 ASP A C 1
ATOM 3590 O O . ASP A 1 451 ? 20.728 -13.400 100.631 1.00 79.38 451 ASP A O 1
ATOM 3594 N N . PRO A 1 452 ? 22.208 -13.597 102.322 1.00 78.88 452 PRO A N 1
ATOM 3595 C CA . PRO A 1 452 ? 23.242 -12.755 101.714 1.00 78.88 452 PRO A CA 1
ATOM 3596 C C . PRO A 1 452 ? 23.913 -13.381 100.476 1.00 78.88 452 PRO A C 1
ATOM 3598 O O . PRO A 1 452 ? 24.172 -14.585 100.434 1.00 78.88 452 PRO A O 1
ATOM 3601 N N . MET A 1 453 ? 24.288 -12.535 99.507 1.00 77.81 453 MET A N 1
ATOM 3602 C CA . MET A 1 453 ? 25.117 -12.882 98.335 1.00 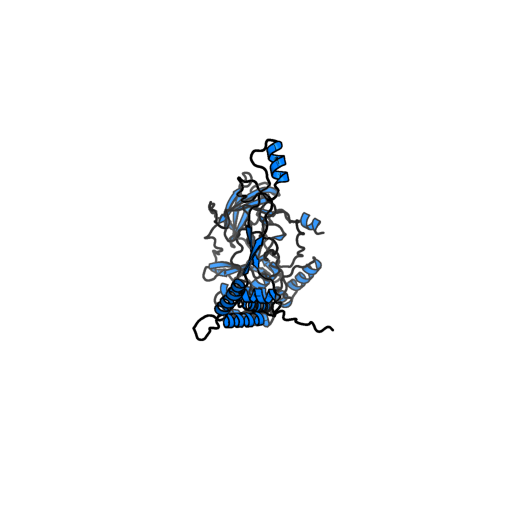77.81 453 MET A CA 1
ATOM 3603 C C . MET A 1 453 ? 26.573 -13.118 98.754 1.00 77.81 453 MET A C 1
ATOM 3605 O O . MET A 1 453 ? 27.383 -12.191 98.756 1.00 77.81 453 MET A O 1
ATOM 3609 N N . SER A 1 454 ? 26.905 -14.332 99.176 1.00 74.06 454 SER A N 1
ATOM 3610 C CA . SER A 1 454 ? 28.249 -14.626 99.689 1.00 74.06 454 SER A CA 1
ATOM 3611 C C . SER A 1 454 ? 28.683 -16.075 99.480 1.00 74.06 454 SER A C 1
ATOM 3613 O O . SER A 1 454 ? 29.603 -16.528 100.163 1.00 74.06 454 SER A O 1
ATOM 3615 N N . ARG A 1 455 ? 27.984 -16.838 98.635 1.00 79.00 455 ARG A N 1
ATOM 3616 C CA . ARG A 1 455 ? 28.225 -18.271 98.436 1.00 79.00 455 ARG A CA 1
ATOM 3617 C C . ARG A 1 455 ? 28.717 -18.565 97.031 1.00 79.00 455 ARG A C 1
ATOM 3619 O O . ARG A 1 455 ? 28.391 -17.819 96.133 1.00 79.00 455 ARG A O 1
ATOM 3626 N N . GLU A 1 456 ? 29.474 -19.627 96.821 1.00 76.12 456 GLU A N 1
ATOM 3627 C CA . GLU A 1 456 ? 29.951 -19.998 95.481 1.00 76.12 456 GLU A CA 1
ATOM 3628 C C . GLU A 1 456 ? 29.094 -21.086 94.832 1.00 76.12 456 GLU A C 1
ATOM 3630 O O . GLU A 1 456 ? 28.515 -21.928 95.527 1.00 76.12 456 GLU A O 1
ATOM 3635 N N . LYS A 1 457 ? 29.048 -21.075 93.495 1.00 73.25 457 LYS A N 1
ATOM 3636 C CA . LYS A 1 457 ? 28.448 -22.119 92.662 1.00 73.25 457 LYS A CA 1
ATOM 3637 C C . LYS A 1 457 ? 29.494 -22.614 91.649 1.00 73.25 457 LYS A C 1
ATOM 3639 O O . LYS A 1 457 ? 29.964 -21.798 90.859 1.00 73.25 457 LYS A O 1
ATOM 3644 N N . PRO A 1 458 ? 29.890 -23.898 91.664 1.00 63.53 458 PRO A N 1
ATOM 3645 C CA . PRO A 1 458 ? 30.827 -24.428 90.674 1.00 63.53 458 PRO A CA 1
ATOM 3646 C C . PRO A 1 458 ? 30.161 -24.557 89.291 1.00 63.53 458 PRO A C 1
ATOM 3648 O O . PRO A 1 458 ? 29.002 -24.969 89.201 1.00 63.53 458 PRO A O 1
ATOM 3651 N N . ALA A 1 459 ? 30.892 -24.212 88.226 1.00 62.72 459 ALA A N 1
ATOM 3652 C CA . ALA A 1 459 ? 30.485 -24.377 86.829 1.00 62.72 459 ALA A CA 1
ATOM 3653 C C . ALA A 1 459 ? 31.637 -24.974 85.996 1.00 62.72 459 ALA A C 1
ATOM 3655 O O . ALA A 1 459 ? 32.803 -24.650 86.223 1.00 62.72 459 ALA A O 1
ATOM 3656 N N . ASP A 1 460 ? 31.312 -25.828 85.023 1.00 64.25 460 ASP A N 1
ATOM 3657 C CA . ASP A 1 460 ? 32.275 -26.418 84.083 1.00 64.25 460 ASP A CA 1
ATOM 3658 C C . ASP A 1 460 ? 32.046 -25.865 82.672 1.00 64.25 460 ASP A C 1
ATOM 3660 O O . ASP A 1 460 ? 30.903 -25.771 82.221 1.00 64.25 460 ASP A O 1
ATOM 3664 N N . GLU A 1 461 ? 33.123 -25.527 81.958 1.00 63.28 461 GLU A N 1
ATOM 3665 C CA . GLU A 1 461 ? 33.079 -25.024 80.581 1.00 63.28 461 GLU A CA 1
ATOM 3666 C C . GLU A 1 461 ? 33.962 -25.895 79.664 1.00 63.28 461 GLU A C 1
ATOM 3668 O O . GLU A 1 461 ? 35.080 -26.280 80.018 1.00 63.28 461 GLU A O 1
ATOM 3673 N N . ILE A 1 462 ? 33.460 -26.244 78.475 1.00 58.53 462 ILE A N 1
ATOM 3674 C CA . ILE A 1 462 ? 34.207 -27.021 77.472 1.00 58.53 462 ILE A CA 1
ATOM 3675 C C . ILE A 1 462 ? 35.046 -26.044 76.643 1.00 58.53 462 ILE A C 1
ATOM 3677 O O . ILE A 1 462 ? 34.492 -25.125 76.043 1.00 58.53 462 ILE A O 1
ATOM 3681 N N . LYS A 1 463 ? 36.366 -26.247 76.578 1.00 59.53 463 LYS A N 1
ATOM 3682 C CA . LYS A 1 463 ? 37.275 -25.481 75.716 1.00 59.53 463 LYS A CA 1
ATOM 3683 C C . LYS A 1 463 ? 37.868 -26.377 74.627 1.00 59.53 463 LYS A C 1
ATOM 3685 O O . LYS A 1 463 ? 38.388 -27.461 74.891 1.00 59.53 463 LYS A O 1
ATOM 3690 N N . GLU A 1 464 ? 37.792 -25.911 73.387 1.00 57.25 464 GLU A N 1
ATOM 3691 C CA . GLU A 1 464 ? 38.522 -26.499 72.261 1.00 57.25 464 GLU A CA 1
ATOM 3692 C C . GLU A 1 464 ? 39.977 -26.018 72.303 1.00 57.25 464 GLU A C 1
ATOM 3694 O O . GLU A 1 464 ? 40.243 -24.825 72.461 1.00 57.25 464 GLU A O 1
ATOM 3699 N N . GLU A 1 465 ? 40.932 -26.946 72.222 1.00 49.50 465 GLU A N 1
ATOM 3700 C CA . GLU A 1 465 ? 42.356 -26.609 72.218 1.00 49.50 465 GLU A CA 1
ATOM 3701 C C . GLU A 1 465 ? 42.755 -26.099 70.817 1.00 49.50 465 GLU A C 1
ATOM 3703 O O . GLU A 1 465 ? 42.846 -26.872 69.860 1.00 49.50 465 GLU A O 1
ATOM 3708 N N . GLU A 1 466 ? 42.974 -24.788 70.661 1.00 53.81 466 GLU A N 1
ATOM 3709 C CA . GLU A 1 466 ? 43.524 -24.217 69.424 1.00 53.81 466 GLU A CA 1
ATOM 3710 C C . GLU A 1 466 ? 45.031 -24.498 69.340 1.00 53.81 466 GLU A C 1
ATOM 3712 O O . GLU A 1 466 ? 45.843 -23.858 70.011 1.00 53.81 466 GLU A O 1
ATOM 3717 N N . ILE A 1 467 ? 45.428 -25.426 68.466 1.00 49.38 467 ILE A N 1
ATOM 3718 C CA . ILE A 1 467 ? 46.811 -25.511 67.986 1.00 49.38 467 ILE A CA 1
ATOM 3719 C C . ILE A 1 467 ? 46.816 -25.383 66.462 1.00 49.38 467 ILE A C 1
ATOM 3721 O O . ILE A 1 467 ? 46.188 -26.177 65.757 1.00 49.38 467 ILE A O 1
ATOM 3725 N N . LEU A 1 468 ? 47.579 -24.398 65.973 1.00 53.53 468 LEU A N 1
ATOM 3726 C CA . LEU A 1 468 ? 47.979 -24.198 64.575 1.00 53.53 468 LEU A CA 1
ATOM 3727 C C . LEU A 1 468 ? 48.527 -25.504 63.974 1.00 53.53 468 LEU A C 1
ATOM 3729 O O . LEU A 1 468 ? 49.664 -25.903 64.230 1.00 53.53 468 LEU A O 1
ATOM 3733 N N . GLY A 1 469 ? 47.701 -26.186 63.182 1.00 33.81 469 GLY A N 1
ATOM 3734 C CA . GLY A 1 469 ? 48.016 -27.468 62.562 1.00 33.81 469 GLY A CA 1
ATOM 3735 C C . GLY A 1 469 ? 48.311 -27.362 61.065 1.00 33.81 469 GLY A C 1
ATOM 3736 O O . GLY A 1 469 ? 47.411 -27.518 60.253 1.00 33.81 469 GLY A O 1
ATOM 3737 N N . GLY A 1 470 ? 49.585 -27.178 60.711 1.00 41.22 470 GLY A N 1
ATOM 3738 C CA . GLY A 1 470 ? 50.309 -27.963 59.692 1.00 41.22 470 GLY A CA 1
ATOM 3739 C C . GLY A 1 470 ? 49.889 -27.997 58.211 1.00 41.22 470 GLY A C 1
ATOM 3740 O O . GLY A 1 470 ? 50.554 -28.715 57.469 1.00 41.22 470 GLY A O 1
ATOM 3741 N N . PHE A 1 471 ? 48.865 -27.272 57.751 1.00 39.44 471 PHE A N 1
ATOM 3742 C CA . PHE A 1 471 ? 48.491 -27.200 56.322 1.00 39.44 471 PHE A CA 1
ATOM 3743 C C . PHE A 1 471 ? 48.308 -25.770 55.787 1.00 39.44 471 PHE A C 1
ATOM 3745 O O . PHE A 1 471 ? 47.620 -25.558 54.790 1.00 39.44 471 PHE A O 1
ATOM 3752 N N . ASP A 1 472 ? 48.992 -24.788 56.377 1.00 37.91 472 ASP A N 1
ATOM 3753 C CA . ASP A 1 472 ? 49.170 -23.490 55.724 1.00 37.91 472 ASP A CA 1
ATOM 3754 C C . ASP A 1 472 ? 50.150 -23.651 54.553 1.00 37.91 472 ASP A C 1
ATOM 3756 O O . ASP A 1 472 ? 51.371 -23.528 54.685 1.00 37.91 472 ASP A O 1
ATOM 3760 N N . VAL A 1 473 ? 49.606 -23.974 53.378 1.00 35.22 473 VAL A N 1
ATOM 3761 C CA . VAL A 1 473 ? 50.325 -23.867 52.110 1.00 35.22 473 VAL A CA 1
ATOM 3762 C C . VAL A 1 473 ? 50.606 -22.383 51.877 1.00 35.22 473 VAL A C 1
ATOM 3764 O O . VAL A 1 473 ? 49.780 -21.644 51.347 1.00 35.22 473 VAL A O 1
ATOM 3767 N N . TYR A 1 474 ? 51.797 -21.933 52.268 1.00 36.53 474 TYR A N 1
ATOM 3768 C CA . TYR A 1 474 ? 52.323 -20.638 51.850 1.00 36.53 474 TYR A CA 1
ATOM 3769 C C . TYR A 1 474 ? 52.628 -20.687 50.349 1.00 36.53 474 TYR A C 1
ATOM 3771 O O . TYR A 1 474 ? 53.724 -21.069 49.933 1.00 36.53 474 TYR A O 1
ATOM 3779 N N . ILE A 1 475 ? 51.675 -20.259 49.520 1.00 35.44 475 ILE A N 1
ATOM 3780 C CA . ILE A 1 475 ? 51.995 -19.824 48.159 1.00 35.44 475 ILE A CA 1
ATOM 3781 C C . ILE A 1 475 ? 52.742 -18.498 48.300 1.00 35.44 475 ILE A C 1
ATOM 3783 O O . ILE A 1 475 ? 52.153 -17.445 48.531 1.00 35.44 475 ILE A O 1
ATOM 3787 N N . ARG A 1 476 ? 54.073 -18.562 48.209 1.00 27.39 476 ARG A N 1
ATOM 3788 C CA . ARG A 1 476 ? 54.919 -17.376 48.062 1.00 27.39 476 ARG A CA 1
ATOM 3789 C C . ARG A 1 476 ? 54.585 -16.715 46.719 1.00 27.39 476 ARG A C 1
ATOM 3791 O O . ARG A 1 476 ? 54.781 -17.366 45.692 1.00 27.39 476 ARG A O 1
ATOM 3798 N N . PRO A 1 477 ? 54.169 -15.441 46.680 1.00 35.00 477 PRO A N 1
ATOM 3799 C CA . PRO A 1 477 ? 54.234 -14.677 45.449 1.00 35.00 477 PRO A CA 1
ATOM 3800 C C . PRO A 1 477 ? 55.716 -14.422 45.162 1.00 35.00 477 PRO A C 1
ATOM 3802 O O . PRO A 1 477 ? 56.423 -13.834 45.982 1.00 35.00 477 PRO A O 1
ATOM 3805 N N . THR A 1 478 ? 56.216 -14.888 44.023 1.00 33.69 478 THR A N 1
ATOM 3806 C CA . THR A 1 478 ? 57.459 -14.357 43.461 1.00 33.69 478 THR A CA 1
ATOM 3807 C C . THR A 1 478 ? 57.223 -12.894 43.102 1.00 33.69 478 THR A C 1
ATOM 3809 O O . THR A 1 478 ? 56.391 -12.589 42.250 1.00 33.69 478 THR A O 1
ATOM 3812 N N . GLU A 1 479 ? 57.918 -11.989 43.789 1.00 41.62 479 GLU A N 1
ATOM 3813 C CA . GLU A 1 479 ? 57.964 -10.574 43.432 1.00 41.62 479 GLU A CA 1
ATOM 3814 C C . GLU A 1 479 ? 58.790 -10.363 42.154 1.00 41.62 479 GLU A C 1
ATOM 3816 O O . GLU A 1 479 ? 59.934 -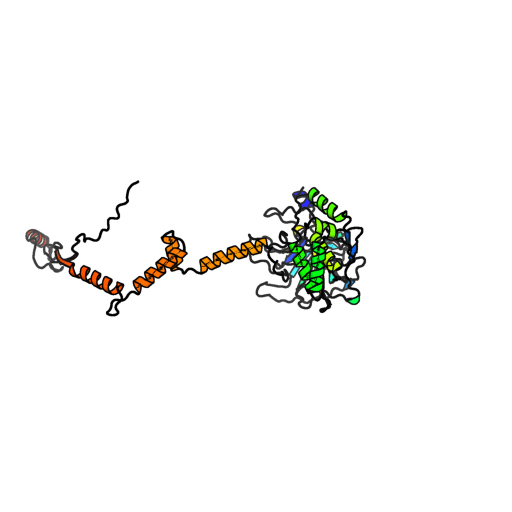10.808 42.089 1.00 41.62 479 GLU A O 1
ATOM 3821 N N . LYS A 1 480 ? 58.180 -9.602 41.236 1.00 38.34 480 LYS A N 1
ATOM 3822 C CA . LYS A 1 480 ? 58.734 -8.762 40.155 1.00 38.34 480 LYS A CA 1
ATOM 3823 C C . LYS A 1 480 ? 59.533 -9.401 39.023 1.00 38.34 480 LYS A C 1
ATOM 3825 O O . LYS A 1 480 ? 60.694 -9.809 39.228 1.00 38.34 480 LYS A O 1
#

Sequence (480 aa):
WREEELKKAPTRPPEKKNESKPGVDPMERLKEGERAPAIWSIYPVWGGYYKEQSFSKWDNTRNVWIEDEYIYSEAETVPLSGNIDYKKGPIDITMNARVFAGQWVSLPVPYTHDLHKIEADGRKYQAQKDQNGDLVILIEGEDGKEIGIDVFLAPNPNKKFISRESEKIVAPDMPSDFSEETNKKLEEIARSKRGNIARARSVASYTRARIQYLAPKDRAEAERYNTLYNTSPKGFAGAVDEVQKGDCDVVNTYFATLCAKLNIPVRHIVGHSVKGKDKEGISSIHSGTGHGWSEVWNEIKKEWVRMDATPAGDPNLEEDEKEDGESAPGDYGEQEAIRPTDEQLEELRKKLAERKEKLSYTKEERQLAEAAGIELKEARQIVKEINEAEQTRLPNGELVTDALAKLFNAIVESRKTTASVYDGQVRRREGGEGIQDIVRHRIGILAGESDPMSREKPADEIKEEEILGGFDVYIRPTEK

Secondary structure (DSSP, 8-state):
-HHHHHHTS--SPPBP-SEE-----------TT--PPEEEEEES--EEEEEEEEE-EEETTTTEEE-S----EEPPP------EETTTEE--EEEEEEEETT-EEEE-EETTEEEEEEE-TT--EEEEE-TTS-EEEEE-SSTT-EEEEEEEEEE-TT-----TTGGG-----------HHHHHHHHHHHHH--SHHHHHHHHHHHHHHHPEE---SSHHHHHHHHHHHHH-TT-HHHHHHHH-EE-HHHHHHHHHHHHHHTT--EEEEEEEEE----TTS-EEEEGGGEEEEEEEEETTTTEEEEE--PPTT-TTTS--TT--SPPPSEE-------PPPHHHHHHHHHHHHHHHHHHHS-HHHHHHHHHHT--HHHHHHHHHHHHHHHT-B-TTS-BHHHHHHHHHHHHHHTTEEEEEEEEEEE-GGGT--EES-HHHHHHHHHTT-SS-S-EEEEEEEEEE-----S----------

pLDDT: mean 81.88, std 15.99, range [27.39, 98.69]

Radius of gyration: 41.88 Å; chains: 1; bounding box: 88×78×133 Å